Protein AF-A0A924JXI6-F1 (afdb_monomer)

Structure (mmCIF, N/CA/C/O backbone):
data_AF-A0A924JXI6-F1
#
_entry.id   AF-A0A924JXI6-F1
#
loop_
_atom_site.group_PDB
_atom_site.id
_atom_site.type_symbol
_atom_site.label_atom_id
_atom_site.label_alt_id
_atom_site.label_comp_id
_atom_site.label_asym_id
_atom_site.label_entity_id
_atom_site.label_seq_id
_atom_site.pdbx_PDB_ins_code
_atom_site.Cartn_x
_atom_site.Cartn_y
_atom_site.Cartn_z
_atom_site.occupancy
_atom_site.B_iso_or_equiv
_atom_site.auth_seq_id
_atom_site.auth_comp_id
_atom_site.auth_asym_id
_atom_site.auth_atom_id
_atom_site.pdbx_PDB_model_num
ATOM 1 N N . ALA A 1 1 ? 50.043 -4.249 -40.188 1.00 57.62 1 ALA A N 1
ATOM 2 C CA . ALA A 1 1 ? 50.983 -3.152 -39.878 1.00 57.62 1 ALA A CA 1
ATOM 3 C C . ALA A 1 1 ? 50.226 -1.890 -39.458 1.00 57.62 1 ALA A C 1
ATOM 5 O O . ALA A 1 1 ? 50.120 -1.679 -38.263 1.00 57.62 1 ALA A O 1
ATOM 6 N N . LYS A 1 2 ? 49.573 -1.144 -40.366 1.00 51.03 2 LYS A N 1
ATOM 7 C CA . LYS A 1 2 ? 48.875 0.120 -40.020 1.00 51.03 2 LYS A CA 1
ATOM 8 C C . LYS A 1 2 ? 47.757 0.019 -38.964 1.00 51.03 2 LYS A C 1
ATOM 10 O O . LYS A 1 2 ? 47.584 0.940 -38.184 1.00 51.03 2 LYS A O 1
ATOM 15 N N . ALA A 1 3 ? 47.018 -1.092 -38.906 1.00 50.09 3 ALA A N 1
ATOM 16 C CA . ALA A 1 3 ? 45.976 -1.287 -37.886 1.00 50.09 3 ALA A CA 1
ATOM 17 C C . ALA A 1 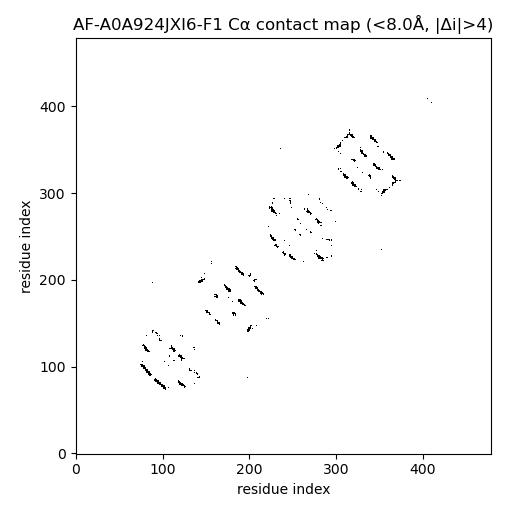3 ? 46.537 -1.596 -36.482 1.00 50.09 3 ALA A C 1
ATOM 19 O O . ALA A 1 3 ? 45.888 -1.296 -35.489 1.00 50.09 3 ALA A O 1
ATOM 20 N N . ALA A 1 4 ? 47.743 -2.169 -36.396 1.00 58.16 4 ALA A N 1
ATOM 21 C CA . ALA A 1 4 ? 48.407 -2.417 -35.115 1.00 58.16 4 ALA A CA 1
ATOM 22 C C . ALA A 1 4 ? 49.007 -1.117 -34.550 1.00 58.16 4 ALA A C 1
ATOM 24 O O . ALA A 1 4 ? 48.887 -0.842 -33.366 1.00 58.16 4 ALA A O 1
ATOM 25 N N . GLU A 1 5 ? 49.540 -0.267 -35.429 1.00 58.41 5 GLU A N 1
ATOM 26 C CA . GLU A 1 5 ? 50.093 1.046 -35.077 1.00 58.41 5 GLU A CA 1
ATOM 27 C C . GLU A 1 5 ? 49.025 2.010 -34.521 1.00 58.41 5 GLU A C 1
ATOM 29 O O . GLU A 1 5 ? 49.293 2.777 -33.600 1.00 58.41 5 GLU A O 1
ATOM 34 N N . ALA A 1 6 ? 47.783 1.920 -35.011 1.00 59.06 6 ALA A N 1
ATOM 35 C CA . ALA A 1 6 ? 46.661 2.695 -34.477 1.00 59.06 6 ALA A CA 1
ATOM 36 C C . ALA A 1 6 ? 46.212 2.231 -33.075 1.00 59.06 6 ALA A C 1
ATOM 38 O O . ALA A 1 6 ? 45.789 3.054 -32.264 1.00 59.06 6 ALA A O 1
ATOM 39 N N . ALA A 1 7 ? 46.322 0.934 -32.771 1.00 64.69 7 ALA A N 1
ATOM 40 C CA . ALA A 1 7 ? 45.953 0.388 -31.463 1.00 64.69 7 ALA A CA 1
ATOM 41 C C . ALA A 1 7 ? 46.975 0.755 -30.371 1.00 64.69 7 ALA A C 1
ATOM 43 O O . ALA A 1 7 ? 46.588 1.057 -29.241 1.00 64.69 7 ALA A O 1
ATOM 44 N N . ASP A 1 8 ? 48.264 0.795 -30.716 1.00 67.88 8 ASP A N 1
ATOM 45 C CA . ASP A 1 8 ? 49.318 1.200 -29.780 1.00 67.88 8 ASP A CA 1
ATOM 46 C C . ASP A 1 8 ? 49.272 2.709 -29.475 1.00 67.88 8 ASP A C 1
ATOM 48 O O . ASP A 1 8 ? 49.485 3.116 -28.332 1.00 67.88 8 ASP A O 1
ATOM 52 N N . ALA A 1 9 ? 48.896 3.542 -30.453 1.00 66.69 9 ALA A N 1
ATOM 53 C CA . ALA A 1 9 ? 48.687 4.976 -30.237 1.00 66.69 9 ALA A CA 1
ATOM 54 C C . ALA A 1 9 ? 47.492 5.274 -29.307 1.00 66.69 9 ALA A C 1
ATOM 56 O O . ALA A 1 9 ? 47.572 6.184 -28.482 1.00 66.69 9 ALA A O 1
ATOM 57 N N . ALA A 1 10 ? 46.411 4.489 -29.390 1.00 64.75 10 ALA A N 1
ATOM 58 C CA . ALA A 1 10 ? 45.246 4.639 -28.514 1.00 64.75 10 ALA A CA 1
ATOM 59 C C . ALA A 1 10 ? 45.570 4.286 -27.051 1.00 64.75 10 ALA A C 1
ATOM 61 O O . ALA A 1 10 ? 45.208 5.032 -26.142 1.00 64.75 10 ALA A O 1
ATOM 62 N N . LYS A 1 11 ? 46.338 3.211 -26.817 1.00 71.81 11 LYS A N 1
ATOM 63 C CA . LYS A 1 11 ? 46.797 2.841 -25.466 1.00 71.81 11 LYS A CA 1
ATOM 64 C C . LYS A 1 11 ? 47.734 3.874 -24.841 1.00 71.81 11 LYS A C 1
ATOM 66 O O . LYS A 1 11 ? 47.702 4.074 -23.630 1.00 71.81 11 LYS A O 1
ATOM 71 N N . ALA A 1 12 ? 48.566 4.532 -25.648 1.00 70.88 12 ALA A N 1
ATOM 72 C CA . ALA A 1 12 ? 49.454 5.584 -25.158 1.00 70.88 12 ALA A CA 1
ATOM 73 C C . ALA A 1 12 ? 48.686 6.847 -24.721 1.00 70.88 12 ALA A C 1
ATOM 75 O O . ALA A 1 12 ? 49.087 7.494 -23.755 1.00 70.88 12 ALA A O 1
ATOM 76 N N . ALA A 1 13 ? 47.578 7.177 -25.393 1.00 71.50 13 ALA A N 1
ATOM 77 C CA . ALA A 1 13 ? 46.716 8.295 -25.009 1.00 71.50 13 ALA A CA 1
ATOM 78 C C . ALA A 1 13 ? 45.973 8.021 -23.688 1.00 71.50 13 ALA A C 1
ATOM 80 O O . ALA A 1 13 ? 45.974 8.867 -22.798 1.00 71.50 13 ALA A O 1
ATOM 81 N N . GLU A 1 14 ? 45.440 6.809 -23.514 1.00 66.06 14 GLU A N 1
ATOM 82 C CA . GLU A 1 14 ? 44.728 6.404 -22.292 1.00 66.06 14 GLU A CA 1
ATOM 83 C C . GLU A 1 14 ? 45.644 6.412 -21.050 1.00 66.06 14 GLU A C 1
ATOM 85 O O . GLU A 1 14 ? 45.254 6.863 -19.972 1.00 66.06 14 GLU A O 1
ATOM 90 N N . ALA A 1 15 ? 46.909 6.008 -21.210 1.00 70.62 15 ALA A N 1
ATOM 91 C CA . ALA A 1 15 ? 47.902 6.074 -20.137 1.00 70.62 15 ALA A CA 1
ATOM 92 C C . ALA A 1 15 ? 48.281 7.518 -19.746 1.00 70.62 15 ALA A C 1
ATOM 94 O O . ALA A 1 15 ? 48.584 7.783 -18.581 1.00 70.62 15 ALA A O 1
ATOM 95 N N . ALA A 1 16 ? 48.257 8.459 -20.696 1.00 72.38 16 ALA A N 1
ATOM 96 C CA . ALA A 1 16 ? 48.570 9.864 -20.436 1.00 72.38 16 ALA A CA 1
ATOM 97 C C . ALA A 1 16 ? 47.448 10.582 -19.664 1.00 72.38 16 ALA A C 1
ATOM 99 O O . ALA A 1 16 ? 47.735 11.407 -18.792 1.00 72.38 16 ALA A O 1
ATOM 100 N N . ASP A 1 17 ? 46.186 10.241 -19.935 1.00 69.38 17 ASP A N 1
ATOM 101 C CA . ASP A 1 17 ? 45.039 10.806 -19.218 1.00 69.38 17 ASP A CA 1
ATOM 102 C C . ASP A 1 17 ? 44.930 10.257 -17.786 1.00 69.38 17 ASP A C 1
ATOM 104 O O . ASP A 1 17 ? 44.670 11.018 -16.850 1.00 69.38 17 ASP A O 1
ATOM 108 N N . ALA A 1 18 ? 45.249 8.974 -17.575 1.00 67.94 18 ALA A N 1
ATOM 109 C CA . ALA A 1 18 ? 45.319 8.383 -16.237 1.00 67.94 18 ALA A CA 1
ATOM 110 C C . ALA A 1 18 ? 46.405 9.035 -15.353 1.00 67.94 18 ALA A C 1
ATOM 112 O O . ALA A 1 18 ? 46.188 9.251 -14.159 1.00 67.94 18 ALA A O 1
ATOM 113 N N . ALA A 1 19 ? 47.554 9.403 -15.932 1.00 74.12 19 ALA A N 1
ATOM 114 C CA . ALA A 1 19 ? 48.629 10.078 -15.203 1.00 74.12 19 ALA A CA 1
ATOM 115 C C . ALA A 1 19 ? 48.239 11.502 -14.759 1.00 74.12 19 ALA A C 1
ATOM 117 O O . ALA A 1 19 ? 48.522 11.891 -13.626 1.00 74.12 19 ALA A O 1
ATOM 118 N N . LYS A 1 20 ? 47.527 12.259 -15.607 1.00 72.00 20 LYS A N 1
ATOM 119 C CA . LYS A 1 20 ? 47.022 13.598 -15.247 1.00 72.00 20 LYS A CA 1
ATOM 120 C C . LYS A 1 20 ? 45.953 13.559 -14.155 1.00 72.00 20 LYS A C 1
ATOM 122 O O . LYS A 1 20 ? 45.901 14.463 -13.324 1.00 72.00 20 LYS A O 1
ATOM 127 N N . ALA A 1 21 ? 45.114 12.523 -14.138 1.00 61.50 21 ALA A N 1
ATOM 128 C CA . ALA A 1 21 ? 44.105 12.347 -13.095 1.00 61.50 21 ALA A CA 1
ATOM 129 C C . ALA A 1 21 ? 44.736 12.066 -11.717 1.00 61.50 21 ALA A C 1
ATOM 131 O O . ALA A 1 21 ? 44.254 12.578 -10.707 1.00 61.50 21 ALA A O 1
ATOM 132 N N . ALA A 1 22 ? 45.841 11.312 -11.675 1.00 69.88 22 ALA A N 1
ATOM 133 C CA . ALA A 1 22 ? 46.578 11.055 -10.438 1.00 69.88 22 ALA A CA 1
ATOM 134 C C . ALA A 1 22 ? 47.237 12.330 -9.875 1.00 69.88 22 ALA A C 1
ATOM 136 O O . ALA A 1 22 ? 47.140 12.594 -8.679 1.00 69.88 22 ALA A O 1
ATOM 137 N N . GLU A 1 23 ? 47.826 13.168 -10.735 1.00 69.81 23 GLU A N 1
ATOM 138 C CA . GLU A 1 23 ? 48.472 14.423 -10.318 1.00 69.81 23 GLU A CA 1
ATOM 139 C C . GLU A 1 23 ? 47.463 15.448 -9.757 1.00 69.81 23 GLU A C 1
ATOM 141 O O . GLU A 1 23 ? 47.751 16.157 -8.791 1.00 69.81 23 GLU A O 1
ATOM 146 N N . ALA A 1 24 ? 46.237 15.479 -10.292 1.00 61.56 24 ALA A N 1
ATOM 147 C CA . ALA A 1 24 ? 45.160 16.323 -9.770 1.00 61.56 24 ALA A CA 1
ATOM 148 C C . ALA A 1 24 ? 44.648 15.866 -8.387 1.00 61.56 24 ALA A C 1
ATOM 150 O O . ALA A 1 24 ? 44.269 16.701 -7.564 1.00 61.56 24 ALA A O 1
ATOM 151 N N . ALA A 1 25 ? 44.660 14.558 -8.111 1.00 61.94 25 ALA A N 1
ATOM 152 C CA . ALA A 1 25 ? 44.225 14.004 -6.828 1.00 61.94 25 ALA A CA 1
ATOM 153 C C . ALA A 1 25 ? 45.211 14.319 -5.687 1.00 61.94 25 ALA A C 1
ATOM 155 O O . ALA A 1 25 ? 44.787 14.628 -4.570 1.00 61.94 25 ALA A O 1
ATOM 156 N N . ASP A 1 26 ? 46.515 14.307 -5.970 1.00 66.56 26 ASP A N 1
ATOM 157 C CA . ASP A 1 26 ? 47.541 14.661 -4.982 1.00 66.56 26 ASP A CA 1
ATOM 158 C C . ASP A 1 26 ? 47.543 16.169 -4.665 1.00 66.56 26 ASP A C 1
ATOM 160 O O . ASP A 1 26 ? 47.718 16.561 -3.508 1.00 66.56 26 ASP A O 1
ATOM 164 N N . ALA A 1 27 ? 47.248 17.024 -5.653 1.00 62.66 27 ALA A N 1
ATOM 165 C CA . ALA A 1 27 ? 47.092 18.465 -5.438 1.00 62.66 27 ALA A CA 1
ATOM 166 C C . ALA A 1 27 ? 45.875 18.812 -4.552 1.00 62.66 27 ALA A C 1
ATOM 168 O O . ALA A 1 27 ? 45.953 19.732 -3.735 1.00 62.66 27 ALA A O 1
ATOM 169 N N . ALA A 1 28 ? 44.773 18.059 -4.660 1.00 60.97 28 ALA A N 1
ATOM 170 C CA . ALA A 1 28 ? 43.578 18.261 -3.836 1.00 60.97 28 ALA A CA 1
ATOM 171 C C . ALA A 1 28 ? 43.818 17.904 -2.356 1.00 60.97 28 ALA A C 1
ATOM 173 O O . ALA A 1 28 ? 43.441 18.669 -1.469 1.00 60.97 28 ALA A O 1
ATOM 174 N N . LYS A 1 29 ? 44.536 16.804 -2.078 1.00 62.66 29 LYS A N 1
ATOM 175 C CA . LYS A 1 29 ? 44.905 16.415 -0.703 1.00 62.66 29 LYS A CA 1
ATOM 176 C C . LYS A 1 29 ? 45.832 17.422 -0.019 1.00 62.66 29 LYS A C 1
ATOM 178 O O . LYS A 1 29 ? 45.753 17.607 1.193 1.00 62.66 29 LYS A O 1
ATOM 183 N N . ALA A 1 30 ? 46.706 18.082 -0.779 1.00 58.94 30 ALA A N 1
ATOM 184 C CA . ALA A 1 30 ? 47.596 19.108 -0.238 1.00 58.94 30 ALA A CA 1
ATOM 185 C C . ALA A 1 30 ? 46.849 20.396 0.161 1.00 58.94 30 ALA A C 1
ATOM 187 O O . ALA A 1 30 ? 47.250 21.056 1.120 1.00 58.94 30 ALA A O 1
ATOM 188 N N . ALA A 1 31 ? 45.758 20.740 -0.533 1.00 55.78 31 ALA A N 1
ATOM 189 C CA . ALA A 1 31 ? 44.925 21.895 -0.196 1.00 55.78 31 ALA A CA 1
ATOM 190 C C . ALA A 1 31 ? 44.109 21.665 1.091 1.00 55.78 31 ALA A C 1
ATOM 192 O O . ALA A 1 31 ? 44.037 22.549 1.941 1.00 55.78 31 ALA A O 1
ATOM 193 N N . GLU A 1 32 ? 43.582 20.454 1.286 1.00 51.91 32 GLU A N 1
ATOM 194 C CA . GLU A 1 32 ? 42.771 20.094 2.458 1.00 51.91 32 GLU A CA 1
ATOM 195 C C . GLU A 1 32 ? 43.588 20.089 3.768 1.00 51.91 32 GLU A C 1
ATOM 197 O O . GLU A 1 32 ? 43.114 20.516 4.822 1.00 51.91 32 GLU A O 1
ATOM 202 N N . ALA A 1 33 ? 44.870 19.710 3.700 1.00 51.75 33 ALA A N 1
ATOM 203 C CA . ALA A 1 33 ? 45.780 19.766 4.846 1.00 51.75 33 ALA A CA 1
ATOM 204 C C . ALA A 1 33 ? 46.137 21.205 5.281 1.00 51.75 33 ALA A C 1
ATOM 206 O O . ALA A 1 33 ? 46.478 21.431 6.444 1.00 51.75 33 ALA A O 1
ATOM 207 N N . ALA A 1 34 ? 46.059 22.182 4.371 1.00 49.56 34 ALA A N 1
ATOM 208 C CA . ALA A 1 34 ? 46.385 23.577 4.662 1.00 49.56 34 ALA A CA 1
ATOM 209 C C . ALA A 1 34 ? 45.245 24.315 5.391 1.00 49.56 34 ALA A C 1
ATOM 211 O O . ALA A 1 34 ? 45.519 25.158 6.249 1.00 49.56 34 ALA A O 1
ATOM 212 N N . ASP A 1 35 ? 43.984 23.970 5.113 1.00 51.12 35 ASP A N 1
ATOM 213 C CA . ASP A 1 35 ? 42.824 24.578 5.780 1.00 51.12 35 ASP A CA 1
ATOM 214 C C . ASP A 1 35 ? 42.616 24.039 7.205 1.00 51.12 35 ASP A C 1
ATOM 216 O O . ASP A 1 35 ? 42.274 24.801 8.115 1.00 51.12 35 ASP A O 1
ATOM 220 N N . ALA A 1 36 ? 42.945 22.766 7.456 1.00 46.47 36 ALA A N 1
ATOM 221 C CA . ALA A 1 36 ? 42.888 22.173 8.795 1.00 46.47 36 ALA A CA 1
ATOM 222 C C . ALA A 1 36 ? 43.870 22.827 9.792 1.00 46.47 36 ALA A C 1
ATOM 224 O O . ALA A 1 36 ? 43.571 22.941 10.982 1.00 46.47 36 ALA A O 1
ATOM 225 N N . ALA A 1 37 ? 45.022 23.317 9.319 1.00 48.03 37 ALA A N 1
ATOM 226 C CA . ALA A 1 37 ? 46.007 23.994 10.165 1.00 48.03 37 ALA A CA 1
ATOM 227 C C . ALA A 1 37 ? 45.561 25.403 10.603 1.00 48.03 37 ALA A C 1
ATOM 229 O O . ALA A 1 37 ? 45.968 25.877 11.661 1.00 48.03 37 ALA A O 1
ATOM 230 N N . LYS A 1 38 ? 44.695 26.065 9.824 1.00 47.47 38 LYS A N 1
ATOM 231 C CA . LYS A 1 38 ? 44.231 27.436 10.094 1.00 47.47 38 LYS A CA 1
ATOM 232 C C . LYS A 1 38 ? 43.075 27.501 11.096 1.00 47.47 38 LYS A C 1
ATOM 234 O O . LYS A 1 38 ? 42.905 28.516 11.766 1.00 47.47 38 LYS A O 1
ATOM 239 N N . ALA A 1 39 ? 42.304 26.422 11.228 1.00 45.09 39 ALA A N 1
ATOM 240 C CA . ALA A 1 39 ? 41.194 26.330 12.178 1.00 45.09 39 ALA A CA 1
ATOM 241 C C . ALA A 1 39 ? 41.654 26.095 13.632 1.00 45.09 39 ALA A C 1
ATOM 243 O O . ALA A 1 39 ? 40.943 26.459 14.568 1.00 45.09 39 ALA A O 1
ATOM 244 N N . ALA A 1 40 ? 42.854 25.541 13.839 1.00 44.28 40 ALA A N 1
ATOM 245 C CA . ALA A 1 40 ? 43.385 25.252 15.172 1.00 44.28 40 ALA A CA 1
ATOM 246 C C . ALA A 1 40 ? 43.878 26.501 15.935 1.00 44.28 40 ALA A C 1
ATOM 248 O O . ALA A 1 40 ? 43.987 26.464 17.157 1.00 44.28 40 ALA A O 1
ATOM 249 N N . GLU A 1 41 ? 44.142 27.618 15.248 1.00 42.94 41 GLU A N 1
ATOM 250 C CA . GLU A 1 41 ? 44.736 28.821 15.857 1.00 42.94 41 GLU A CA 1
ATOM 251 C C . GLU A 1 41 ? 43.693 29.851 16.352 1.00 42.94 41 GLU A C 1
ATOM 253 O O . GLU A 1 41 ? 44.045 30.821 17.018 1.00 42.94 41 GLU A O 1
ATOM 258 N N . ALA A 1 42 ? 42.397 29.644 16.081 1.00 44.06 42 ALA A N 1
ATOM 259 C CA . ALA A 1 42 ? 41.330 30.600 16.417 1.00 44.06 42 ALA A CA 1
ATOM 260 C C . ALA A 1 42 ? 40.550 30.283 17.714 1.00 44.06 42 ALA A C 1
ATOM 262 O O . ALA A 1 42 ? 39.678 31.058 18.104 1.00 44.06 42 ALA A O 1
ATOM 263 N N . ALA A 1 43 ? 40.839 29.168 18.395 1.00 41.69 43 ALA A N 1
ATOM 264 C CA . ALA A 1 43 ? 40.019 28.678 19.511 1.00 41.69 43 ALA A CA 1
ATOM 265 C C . ALA A 1 43 ? 40.469 29.126 20.920 1.00 41.69 43 ALA A C 1
ATOM 267 O O . ALA A 1 43 ? 39.782 28.809 21.889 1.00 41.69 43 ALA A O 1
ATOM 268 N N . ASP A 1 44 ? 41.567 29.878 21.069 1.00 40.41 44 ASP A N 1
ATOM 269 C CA . ASP A 1 44 ? 42.155 30.179 22.393 1.00 40.41 44 ASP A CA 1
ATOM 270 C C . ASP A 1 44 ? 41.983 31.636 22.868 1.00 40.41 44 ASP A C 1
ATOM 272 O O . ASP A 1 44 ? 42.780 32.170 23.638 1.00 40.41 44 ASP A O 1
ATOM 276 N N . ALA A 1 45 ? 40.938 32.330 22.408 1.00 43.22 45 ALA A N 1
ATOM 277 C CA . ALA A 1 45 ? 40.708 33.713 22.824 1.00 43.22 45 ALA A CA 1
ATOM 278 C C . ALA A 1 45 ? 39.227 34.097 22.882 1.00 43.22 45 ALA A C 1
ATOM 280 O O . ALA A 1 45 ? 38.780 34.908 22.079 1.00 43.22 45 ALA A O 1
ATOM 281 N N . THR A 1 46 ? 38.463 33.569 23.849 1.00 36.47 46 THR A N 1
ATOM 282 C CA . THR A 1 46 ? 37.452 34.351 24.605 1.00 36.47 46 THR A CA 1
ATOM 283 C C . THR A 1 46 ? 36.751 33.517 25.685 1.00 36.47 46 THR A C 1
ATOM 285 O O . THR A 1 46 ? 35.883 32.696 25.409 1.00 36.47 46 THR A O 1
ATOM 288 N N . LYS A 1 47 ? 37.062 33.789 26.959 1.00 35.75 47 LYS A N 1
ATOM 289 C CA . LYS A 1 47 ? 36.209 33.431 28.104 1.00 35.75 47 LYS A CA 1
ATOM 290 C C . LYS A 1 47 ? 36.337 34.491 29.198 1.00 35.75 47 LYS A C 1
ATOM 292 O O . LYS A 1 47 ? 37.314 34.467 29.937 1.00 35.75 47 LYS A O 1
ATOM 297 N N . ALA A 1 48 ? 35.352 35.388 29.321 1.00 35.41 48 ALA A N 1
ATOM 298 C CA . ALA A 1 48 ? 35.027 36.087 30.573 1.00 35.41 48 ALA A CA 1
ATOM 299 C C . ALA A 1 48 ? 33.704 36.885 30.492 1.00 35.41 48 ALA A C 1
ATOM 301 O O . ALA A 1 48 ? 33.509 37.644 29.549 1.00 35.41 48 ALA A O 1
ATOM 302 N N . ALA A 1 49 ? 32.915 36.774 31.576 1.00 33.25 49 ALA A N 1
ATOM 303 C CA . ALA A 1 49 ? 31.730 37.551 31.998 1.00 33.25 49 ALA A CA 1
ATOM 304 C C . ALA A 1 49 ? 30.396 37.272 31.260 1.00 33.25 49 ALA A C 1
ATOM 306 O O . ALA A 1 49 ? 30.367 37.213 30.044 1.00 33.25 49 ALA A O 1
ATOM 307 N N . GLY A 1 50 ? 29.228 37.105 31.895 1.00 31.03 50 GLY A N 1
ATOM 308 C CA . GLY A 1 50 ? 28.836 37.155 33.308 1.00 31.03 50 GLY A CA 1
ATOM 309 C C . GLY A 1 50 ? 27.470 37.851 33.499 1.00 31.03 50 GLY A C 1
ATOM 310 O O . GLY A 1 50 ? 27.375 39.037 33.213 1.00 31.03 50 GLY A O 1
ATOM 311 N N . ALA A 1 51 ? 26.504 37.129 34.096 1.00 35.19 51 ALA A N 1
ATOM 312 C CA . ALA A 1 51 ? 25.314 37.585 34.859 1.00 35.19 51 ALA A CA 1
ATOM 313 C 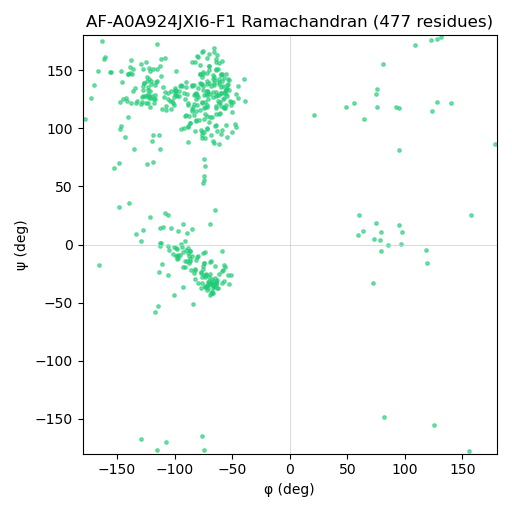C . ALA A 1 51 ? 24.000 38.052 34.144 1.00 35.19 51 ALA A C 1
ATOM 315 O O . ALA A 1 51 ? 24.035 38.417 32.974 1.00 35.19 51 ALA A O 1
ATOM 316 N N . PRO A 1 52 ? 22.831 37.964 34.846 1.00 46.53 52 PRO A N 1
ATOM 317 C CA . PRO A 1 52 ? 21.535 37.524 34.292 1.00 46.53 52 PRO A CA 1
ATOM 318 C C . PRO A 1 52 ? 20.426 38.603 34.265 1.00 46.53 52 PRO A C 1
ATOM 320 O O . PRO A 1 52 ? 20.570 39.656 34.885 1.00 46.53 52 PRO A O 1
ATOM 323 N N . ALA A 1 53 ? 19.283 38.307 33.627 1.00 31.78 53 ALA A N 1
ATOM 324 C CA . ALA A 1 53 ? 18.047 39.089 33.767 1.00 31.78 53 ALA A CA 1
ATOM 325 C C . ALA A 1 53 ? 16.767 38.227 33.695 1.00 31.78 53 ALA A C 1
ATOM 327 O O . ALA A 1 53 ? 16.671 37.293 32.901 1.00 31.78 53 ALA A O 1
ATOM 328 N N . GLU A 1 54 ? 15.818 38.589 34.562 1.00 31.81 54 GLU A N 1
ATOM 329 C CA . GLU A 1 54 ? 14.439 38.111 34.736 1.00 31.81 54 GLU A CA 1
ATOM 330 C C . GLU A 1 54 ? 13.517 38.315 33.517 1.00 31.81 54 GLU A C 1
ATOM 332 O O . GLU A 1 54 ? 13.648 39.303 32.798 1.00 31.81 54 GLU A O 1
ATOM 337 N N . GLY A 1 55 ? 12.457 37.493 33.439 1.00 31.67 55 GLY A N 1
ATOM 338 C CA . GLY A 1 55 ? 11.095 38.021 33.264 1.00 31.67 55 GLY A CA 1
ATOM 339 C C . GLY A 1 55 ? 10.255 37.538 32.070 1.00 31.67 55 GLY A C 1
ATOM 340 O O . GLY A 1 55 ? 10.497 37.945 30.941 1.00 31.67 55 GLY A O 1
ATOM 341 N N . ALA A 1 56 ? 9.161 36.844 32.419 1.00 32.56 56 ALA A N 1
ATOM 342 C CA . ALA A 1 56 ? 7.800 36.937 31.859 1.00 32.56 56 ALA A CA 1
ATOM 343 C C . ALA A 1 56 ? 7.326 36.034 30.686 1.00 32.56 56 ALA A C 1
ATOM 345 O O . ALA A 1 56 ? 7.758 36.147 29.545 1.00 32.56 56 ALA A O 1
ATOM 346 N N . ASP A 1 57 ? 6.301 35.251 31.057 1.00 32.84 57 ASP A N 1
ATOM 347 C CA . ASP A 1 57 ? 5.022 34.934 30.400 1.00 32.84 57 ASP A CA 1
ATOM 348 C C . ASP A 1 57 ? 4.909 33.968 29.198 1.00 32.84 57 ASP A C 1
ATOM 350 O O . ASP A 1 57 ? 5.372 34.191 28.083 1.00 32.84 57 ASP A O 1
ATOM 354 N N . ASP A 1 58 ? 4.151 32.905 29.487 1.00 37.06 58 ASP A N 1
ATOM 355 C CA . ASP A 1 58 ? 3.653 31.805 28.654 1.00 37.06 58 ASP A CA 1
ATOM 356 C C . ASP A 1 58 ? 2.371 32.226 27.889 1.00 37.06 58 ASP A C 1
ATOM 358 O O . ASP A 1 58 ? 1.613 33.077 28.373 1.00 37.06 58 ASP A O 1
ATOM 362 N N . PRO A 1 59 ? 2.032 31.578 26.755 1.00 48.94 59 PRO A N 1
ATOM 363 C CA . PRO A 1 59 ? 0.821 30.760 26.822 1.00 48.94 59 PRO A CA 1
ATOM 364 C C . PRO A 1 59 ? 0.887 29.424 26.054 1.00 48.94 59 PRO A C 1
ATOM 366 O O . PRO A 1 59 ? 1.003 29.374 24.833 1.00 48.94 59 PRO A O 1
ATOM 369 N N . ALA A 1 60 ? 0.637 28.359 26.819 1.00 36.09 60 ALA A N 1
ATOM 370 C CA . ALA A 1 60 ? -0.310 27.259 26.602 1.00 36.09 60 ALA A CA 1
ATOM 371 C C . ALA A 1 60 ? -0.349 26.525 25.244 1.00 36.09 60 ALA A C 1
ATOM 373 O O . ALA A 1 60 ? -0.860 27.036 24.248 1.00 36.09 60 ALA A O 1
ATOM 374 N N . GLY A 1 61 ? -0.054 25.214 25.292 1.00 36.19 61 GLY A N 1
ATOM 375 C CA . GLY A 1 61 ? -0.681 24.270 24.360 1.00 36.19 61 GLY A CA 1
ATOM 376 C C . GLY A 1 61 ? -0.008 22.931 24.050 1.00 36.19 61 GLY A C 1
ATOM 377 O O . GLY A 1 61 ? -0.286 22.404 22.981 1.00 36.19 61 GLY A O 1
ATOM 378 N N . ALA A 1 62 ? 0.830 22.342 24.913 1.00 33.41 62 ALA A N 1
ATOM 379 C CA . ALA A 1 62 ? 1.294 20.958 24.728 1.00 33.41 62 ALA A CA 1
ATOM 380 C C . ALA A 1 62 ? 1.245 20.180 26.051 1.00 33.41 62 ALA A C 1
ATOM 382 O O . ALA A 1 62 ? 1.690 20.677 27.086 1.00 33.41 62 ALA A O 1
ATOM 383 N N . GLN A 1 63 ? 0.678 18.967 26.030 1.00 35.62 63 GLN A N 1
ATOM 384 C CA . GLN A 1 63 ? 0.651 18.062 27.183 1.00 35.62 63 GLN A CA 1
ATOM 385 C C . GLN A 1 63 ? 2.082 17.662 27.555 1.00 35.62 63 GLN A C 1
ATOM 387 O O . GLN A 1 63 ? 2.669 16.758 26.967 1.00 35.62 63 GLN A O 1
ATOM 392 N N . LYS A 1 64 ? 2.638 18.358 28.546 1.00 32.22 64 LYS A N 1
ATOM 393 C CA . LYS A 1 64 ? 3.871 17.983 29.231 1.00 32.22 64 LYS A CA 1
ATOM 394 C C . LYS A 1 64 ? 3.522 16.841 30.186 1.00 32.22 64 LYS A C 1
ATOM 396 O O . LYS A 1 64 ? 2.647 16.995 31.038 1.00 32.22 64 LYS A O 1
ATOM 401 N N . VAL A 1 65 ? 4.170 15.688 30.037 1.00 33.06 65 VAL A N 1
ATOM 402 C CA . VAL A 1 65 ? 4.167 14.652 31.077 1.00 33.06 65 VAL A CA 1
ATOM 403 C C . VAL A 1 65 ? 4.967 15.222 32.244 1.00 33.06 65 VAL A C 1
ATOM 405 O O . VAL A 1 65 ? 6.194 15.207 32.241 1.00 33.06 65 VAL A O 1
ATOM 408 N N . THR A 1 66 ? 4.272 15.829 33.201 1.00 33.72 66 THR A N 1
ATOM 409 C CA . THR A 1 66 ? 4.889 16.372 34.408 1.00 33.72 66 THR A CA 1
ATOM 410 C C . THR A 1 66 ? 5.190 15.208 35.345 1.00 33.72 66 THR A C 1
ATOM 412 O O . THR A 1 66 ? 4.305 14.714 36.042 1.00 33.72 66 THR A O 1
ATOM 415 N N . ILE A 1 67 ? 6.437 14.740 35.342 1.00 45.22 67 ILE A N 1
ATOM 416 C CA . ILE A 1 67 ? 6.968 13.918 36.432 1.00 45.22 67 ILE A CA 1
ATOM 417 C C . ILE A 1 67 ? 6.916 14.804 37.682 1.00 45.22 67 ILE A C 1
ATOM 419 O O . ILE A 1 67 ? 7.420 15.926 37.660 1.00 45.22 67 ILE A O 1
ATOM 423 N N . ALA A 1 68 ? 6.234 14.355 38.736 1.00 38.19 68 ALA A N 1
ATOM 424 C CA . ALA A 1 68 ? 6.132 15.101 39.986 1.00 38.19 68 ALA A CA 1
ATOM 425 C C . ALA A 1 68 ? 7.530 15.223 40.614 1.00 38.19 68 ALA A C 1
ATOM 427 O O . ALA A 1 68 ? 8.052 14.255 41.164 1.00 38.19 68 ALA A O 1
ATOM 428 N N . VAL A 1 69 ? 8.139 16.402 40.485 1.00 41.78 69 VAL A N 1
ATOM 429 C CA . VAL A 1 69 ? 9.417 16.738 41.115 1.00 41.78 69 VAL A CA 1
ATOM 430 C C . VAL A 1 69 ? 9.151 17.006 42.595 1.00 41.78 69 VAL A C 1
ATOM 432 O O . VAL A 1 69 ? 8.303 17.825 42.946 1.00 41.78 69 VAL A O 1
ATOM 435 N N . VAL A 1 70 ? 9.838 16.260 43.454 1.00 40.97 70 VAL A N 1
ATOM 436 C CA . VAL A 1 70 ? 9.922 16.510 44.894 1.00 40.97 70 VAL A CA 1
ATOM 437 C C . VAL A 1 70 ? 10.996 17.586 45.082 1.00 40.97 70 VAL A C 1
ATOM 439 O O . VAL A 1 70 ? 12.077 17.465 44.525 1.00 40.97 70 VAL A O 1
ATOM 442 N N . ASP A 1 71 ? 10.706 18.657 45.820 1.00 44.84 71 ASP A N 1
ATOM 443 C CA . ASP A 1 71 ? 11.636 19.776 46.033 1.00 44.84 71 ASP A CA 1
ATOM 444 C C . ASP A 1 71 ? 12.768 19.408 47.019 1.00 44.84 71 ASP A C 1
ATOM 446 O O . ASP A 1 71 ? 12.776 19.868 48.163 1.00 44.84 71 ASP A O 1
ATOM 450 N N . ASN A 1 72 ? 13.741 18.588 46.604 1.00 54.38 72 ASN A N 1
ATOM 451 C CA . ASN A 1 72 ? 15.016 18.444 47.311 1.00 54.38 72 ASN A CA 1
ATOM 452 C C . ASN A 1 72 ? 16.187 18.889 46.424 1.00 54.38 72 ASN A C 1
ATOM 454 O O . ASN A 1 72 ? 16.406 18.401 45.320 1.00 54.38 72 ASN A O 1
ATOM 458 N N . ALA A 1 73 ? 16.988 19.820 46.944 1.00 54.25 73 ALA A N 1
ATOM 459 C CA . ALA A 1 73 ? 18.099 20.481 46.251 1.00 54.25 73 ALA A CA 1
ATOM 460 C C . ALA A 1 73 ? 19.322 19.577 45.947 1.00 54.25 73 ALA A C 1
ATOM 462 O O . ALA A 1 73 ? 20.403 20.086 45.656 1.00 54.25 73 ALA A O 1
ATOM 463 N N . GLU A 1 74 ? 19.165 18.252 45.990 1.00 66.19 74 GLU A N 1
ATOM 464 C CA . GLU A 1 74 ? 20.194 17.268 45.623 1.00 66.19 74 GLU A CA 1
ATOM 465 C C . GLU A 1 74 ? 19.707 16.234 44.592 1.00 66.19 74 GLU A C 1
ATOM 467 O O . GLU A 1 74 ? 20.398 15.244 44.335 1.00 66.19 74 GLU A O 1
ATOM 472 N N . ASP A 1 75 ? 18.552 16.456 43.960 1.00 79.62 75 ASP A N 1
ATOM 473 C CA . ASP A 1 75 ? 17.970 15.479 43.043 1.00 79.62 75 ASP A CA 1
ATOM 474 C C . ASP A 1 75 ? 18.708 15.486 41.694 1.00 79.62 75 ASP A C 1
ATOM 476 O O . ASP A 1 75 ? 18.425 16.247 40.762 1.00 79.62 75 ASP A O 1
ATOM 480 N N . LYS A 1 76 ? 19.725 14.624 41.604 1.00 92.19 76 LYS A N 1
ATOM 481 C CA . LYS A 1 76 ? 20.384 14.268 40.347 1.00 92.19 76 LYS A CA 1
ATOM 482 C C . LYS A 1 76 ? 19.571 13.196 39.636 1.00 92.19 76 LYS A C 1
ATOM 484 O O . LYS A 1 76 ? 19.287 12.150 40.215 1.00 92.19 76 LYS A O 1
ATOM 489 N N . VAL A 1 77 ? 19.275 13.419 38.361 1.00 95.56 77 VAL A N 1
ATOM 490 C CA . VAL A 1 77 ? 18.680 12.408 37.480 1.00 95.56 77 VAL A CA 1
ATOM 491 C C . VAL A 1 77 ? 19.797 11.789 36.655 1.00 95.56 77 VAL A C 1
ATOM 493 O O . VAL A 1 77 ? 20.627 12.503 36.090 1.00 95.56 77 VAL A O 1
ATOM 496 N N . LYS A 1 78 ? 19.841 10.460 36.588 1.00 96.88 78 LYS A N 1
ATOM 497 C CA . LYS A 1 78 ? 20.734 9.758 35.669 1.00 96.88 78 LYS A CA 1
ATOM 498 C C . LYS A 1 78 ? 19.997 9.458 34.373 1.00 96.88 78 LYS A C 1
ATOM 500 O O . LYS A 1 78 ? 18.840 9.051 34.394 1.00 96.88 78 LYS A O 1
ATOM 505 N N . LEU A 1 79 ? 20.668 9.675 33.251 1.00 97.12 79 LEU A N 1
ATOM 506 C CA . LEU A 1 79 ? 20.158 9.384 31.917 1.00 97.12 79 LEU A CA 1
ATOM 507 C C . LEU A 1 79 ? 21.171 8.512 31.181 1.00 97.12 79 LEU A C 1
ATOM 509 O O . LEU A 1 79 ? 22.372 8.789 31.229 1.00 97.12 79 LEU A O 1
ATOM 513 N N . PHE A 1 80 ? 20.683 7.513 30.452 1.00 97.94 80 PHE A N 1
ATOM 514 C CA . PHE A 1 80 ? 21.454 6.877 29.393 1.00 97.94 80 PHE A CA 1
ATOM 515 C C . PHE A 1 80 ? 21.528 7.825 28.201 1.00 97.94 80 PHE A C 1
ATOM 517 O O . PHE A 1 80 ? 20.506 8.272 27.677 1.00 97.94 80 PHE A O 1
ATOM 524 N N . VAL A 1 81 ? 22.749 8.151 27.793 1.00 97.19 81 VAL A N 1
ATOM 525 C CA . VAL A 1 81 ? 23.047 9.112 26.738 1.00 97.19 81 VAL A CA 1
ATOM 526 C C . VAL A 1 81 ? 23.835 8.422 25.634 1.00 97.19 81 VAL A C 1
ATOM 528 O O . VAL A 1 81 ? 24.896 7.859 25.892 1.00 97.19 81 VAL A O 1
ATOM 531 N N . CYS A 1 82 ? 23.353 8.520 24.399 1.00 96.81 82 CYS A N 1
ATOM 532 C CA . CYS A 1 82 ? 24.115 8.134 23.219 1.00 96.81 82 CYS A CA 1
ATOM 533 C C . CYS A 1 82 ? 25.075 9.260 22.842 1.00 96.81 82 CYS A C 1
ATOM 535 O O . CYS A 1 82 ? 24.639 10.376 22.547 1.00 96.81 82 CYS A O 1
ATOM 537 N N . LYS A 1 83 ? 26.373 8.964 22.838 1.00 94.94 83 LYS A N 1
ATOM 538 C CA . LYS A 1 83 ? 27.429 9.871 22.385 1.00 94.94 83 LYS A CA 1
ATOM 539 C C . LYS A 1 83 ? 27.713 9.636 20.915 1.00 94.94 83 LYS A C 1
ATOM 541 O O . LYS A 1 83 ? 27.965 8.497 20.518 1.00 94.94 83 LYS A O 1
ATOM 546 N N . TYR A 1 84 ? 27.730 10.709 20.139 1.00 91.31 84 TYR A N 1
ATOM 547 C CA . TYR A 1 84 ? 28.083 10.650 18.730 1.00 91.31 84 TYR A CA 1
ATOM 548 C C . TYR A 1 84 ? 29.538 11.068 18.527 1.00 91.31 84 TYR A C 1
ATOM 550 O O . TYR A 1 84 ? 30.099 11.857 19.285 1.00 91.31 84 TYR A O 1
ATOM 558 N N . VAL A 1 85 ? 30.174 10.494 17.510 1.00 88.38 85 VAL A N 1
ATOM 559 C CA . VAL A 1 85 ? 31.486 10.928 17.018 1.00 88.38 85 VAL A CA 1
ATOM 560 C C . VAL A 1 85 ? 31.367 11.249 15.538 1.00 88.38 85 VAL A C 1
ATOM 562 O O . VAL A 1 85 ? 30.682 10.533 14.813 1.00 88.38 85 VAL A O 1
ATOM 565 N N . GLY A 1 86 ? 32.036 12.313 15.099 1.00 83.50 86 GLY A N 1
ATOM 566 C CA . GLY A 1 86 ? 31.959 12.827 13.730 1.00 83.50 86 GLY A CA 1
ATOM 567 C C . GLY A 1 86 ? 31.630 14.318 13.702 1.00 83.50 86 GLY A C 1
ATOM 568 O O . GLY A 1 86 ? 31.421 14.940 14.744 1.00 83.50 86 GLY A O 1
ATOM 569 N N . THR A 1 87 ? 31.609 14.897 12.505 1.00 77.25 87 THR A N 1
ATOM 570 C CA . THR A 1 87 ? 31.103 16.251 12.290 1.00 77.25 87 THR A CA 1
ATOM 571 C C . THR A 1 87 ? 29.579 16.203 12.432 1.00 77.25 87 THR A C 1
ATOM 573 O O . THR A 1 87 ? 28.937 15.464 11.676 1.00 77.25 87 THR A O 1
ATOM 576 N N . PRO A 1 88 ? 28.991 16.959 13.379 1.00 68.69 88 PRO A N 1
ATOM 577 C CA . PRO A 1 88 ? 27.551 16.945 13.612 1.00 68.69 88 PRO A CA 1
ATOM 578 C C . PRO A 1 88 ? 26.762 17.184 12.313 1.00 68.69 88 PRO A C 1
ATOM 580 O O . PRO A 1 88 ? 26.980 18.192 11.643 1.00 68.69 88 PRO A O 1
ATOM 583 N N . GLY A 1 89 ? 25.860 16.262 11.955 1.00 65.00 89 GLY A N 1
ATOM 584 C CA . GLY A 1 89 ? 25.023 16.351 10.748 1.00 65.00 89 GLY A CA 1
ATOM 585 C C . GLY A 1 89 ? 25.693 15.974 9.418 1.00 65.00 89 GLY A C 1
ATOM 586 O O . GLY A 1 89 ? 25.064 16.104 8.371 1.00 65.00 89 GLY A O 1
ATOM 587 N N . VAL A 1 90 ? 26.948 15.514 9.427 1.00 67.56 90 VAL A N 1
ATOM 588 C CA . VAL A 1 90 ? 27.646 15.062 8.208 1.00 67.56 90 VAL A CA 1
ATOM 589 C C . VAL A 1 90 ? 27.945 13.569 8.270 1.00 67.56 90 VAL A C 1
ATOM 591 O O . VAL A 1 90 ? 27.606 12.830 7.352 1.00 67.56 90 VAL A O 1
ATOM 594 N N . ASN A 1 91 ? 28.592 13.115 9.342 1.00 68.75 91 ASN A N 1
ATOM 595 C CA . ASN A 1 91 ? 29.048 11.731 9.491 1.00 68.75 91 ASN A CA 1
ATOM 596 C C . ASN A 1 91 ? 29.036 11.269 10.954 1.00 68.75 91 ASN A C 1
ATOM 598 O O . ASN A 1 91 ? 29.878 10.473 11.373 1.00 68.75 91 ASN A O 1
ATOM 602 N N . ASP A 1 92 ? 28.099 11.786 11.743 1.00 79.38 92 ASP A N 1
ATOM 603 C CA . ASP A 1 92 ? 27.943 11.421 13.138 1.00 79.38 92 ASP A CA 1
ATOM 604 C C . ASP A 1 92 ? 27.380 10.006 13.298 1.00 79.38 92 ASP A C 1
ATOM 606 O O . ASP A 1 92 ? 26.273 9.676 12.880 1.00 79.38 92 ASP A O 1
ATOM 610 N N . SER A 1 93 ? 28.168 9.147 13.939 1.00 84.44 93 SER A N 1
ATOM 611 C CA . SER A 1 93 ? 27.777 7.779 14.282 1.00 84.44 93 SER A CA 1
ATOM 612 C C . SER A 1 93 ? 27.727 7.617 15.794 1.00 84.44 93 SER A C 1
ATOM 614 O O . SER A 1 93 ? 28.588 8.143 16.506 1.00 84.44 93 SER A O 1
ATOM 616 N N . ALA A 1 94 ? 26.729 6.882 16.291 1.00 87.81 94 ALA A N 1
ATOM 617 C CA . ALA A 1 94 ? 26.655 6.533 17.703 1.00 87.81 94 ALA A CA 1
ATOM 618 C C . ALA A 1 94 ? 27.898 5.711 18.075 1.00 87.81 94 ALA A C 1
ATOM 620 O O . ALA A 1 94 ? 28.185 4.684 17.462 1.00 87.81 94 ALA A O 1
ATOM 621 N N . HIS A 1 95 ? 28.660 6.192 19.052 1.00 92.12 95 HIS A N 1
ATOM 622 C CA . HIS A 1 95 ? 29.921 5.584 19.465 1.00 92.12 95 HIS A CA 1
ATOM 623 C C . HIS A 1 95 ? 29.766 4.743 20.727 1.00 92.12 95 HIS A C 1
ATOM 625 O O . HIS A 1 95 ? 30.317 3.650 20.820 1.00 92.12 95 HIS A O 1
ATOM 631 N N . GLN A 1 96 ? 29.028 5.270 21.702 1.00 95.00 96 GLN A N 1
ATOM 632 C CA . GLN A 1 96 ? 28.844 4.649 23.008 1.00 95.00 96 GLN A CA 1
ATOM 633 C C . GLN A 1 96 ? 27.547 5.135 23.656 1.00 95.00 96 GLN A C 1
ATOM 635 O O . GLN A 1 96 ? 27.146 6.288 23.464 1.00 95.00 96 GLN A O 1
ATOM 640 N N . VAL A 1 97 ? 26.929 4.267 24.452 1.00 96.56 97 VAL A N 1
ATOM 641 C CA . VAL A 1 97 ? 25.905 4.638 25.431 1.00 96.56 97 VAL A CA 1
ATOM 642 C C . VAL A 1 97 ? 26.626 4.833 26.764 1.00 96.56 97 VAL A C 1
ATOM 644 O O . VAL A 1 97 ? 27.559 4.106 27.071 1.00 96.56 97 VAL A O 1
ATOM 647 N N . ILE A 1 98 ? 26.289 5.868 27.528 1.00 96.56 98 ILE A N 1
ATOM 648 C CA . ILE A 1 98 ? 26.855 6.083 28.869 1.00 96.56 98 ILE A CA 1
ATOM 649 C C . ILE A 1 98 ? 25.779 6.593 29.824 1.00 96.56 98 ILE A C 1
ATOM 651 O O . ILE A 1 98 ? 24.900 7.351 29.419 1.00 96.56 98 ILE A O 1
ATOM 655 N N . SER A 1 99 ? 25.862 6.224 31.103 1.00 96.81 99 SER A N 1
ATOM 656 C CA . SER A 1 99 ? 25.038 6.836 32.154 1.00 96.81 99 SER A CA 1
ATOM 657 C C . SER A 1 99 ? 25.673 8.144 32.629 1.00 96.81 99 SER A C 1
ATOM 659 O O . SER A 1 99 ? 26.813 8.167 33.102 1.00 96.81 99 SER A O 1
ATOM 661 N N . VAL A 1 100 ? 24.942 9.253 32.500 1.00 96.38 100 VAL A N 1
ATOM 662 C CA . VAL A 1 100 ? 25.389 10.596 32.897 1.00 96.38 100 VAL A CA 1
ATOM 663 C C . VAL A 1 100 ? 24.406 11.182 33.904 1.00 96.38 100 VAL A C 1
ATOM 665 O O . VAL A 1 100 ? 23.194 11.085 33.735 1.00 96.38 100 VAL A O 1
ATOM 668 N N . SER A 1 101 ? 24.927 11.791 34.972 1.00 95.94 101 SER A N 1
ATOM 669 C CA . SER A 1 101 ? 24.115 12.469 35.989 1.00 95.94 101 SER A CA 1
ATOM 670 C C . SER A 1 101 ? 23.929 13.945 35.644 1.00 95.94 101 SER A C 1
ATOM 672 O O . SER A 1 101 ? 24.912 14.670 35.503 1.00 95.94 101 SER A O 1
ATOM 674 N N . PHE A 1 102 ? 22.679 14.388 35.588 1.00 94.25 102 PHE A N 1
ATOM 675 C CA . PHE A 1 102 ? 22.280 15.778 35.389 1.00 94.25 102 PHE A CA 1
ATOM 676 C C . PHE A 1 102 ? 21.608 16.309 36.654 1.00 94.25 102 PHE A C 1
ATOM 678 O O . PHE A 1 102 ? 21.019 15.543 37.419 1.00 94.25 102 PHE A O 1
ATOM 685 N N . ASN A 1 103 ? 21.656 17.623 36.874 1.00 94.44 103 ASN A N 1
ATOM 686 C CA . ASN A 1 103 ? 20.715 18.240 37.806 1.00 94.44 103 ASN A CA 1
ATOM 687 C C . ASN A 1 103 ? 19.309 18.093 37.215 1.00 94.44 103 ASN A C 1
ATOM 689 O O . ASN A 1 103 ? 19.149 18.294 36.012 1.00 94.44 103 ASN A O 1
ATOM 693 N N . ALA A 1 104 ? 18.295 17.786 38.027 1.00 90.31 104 ALA A N 1
ATOM 694 C CA . ALA A 1 104 ? 16.930 17.598 37.526 1.00 90.31 104 ALA A CA 1
ATOM 695 C C . ALA A 1 104 ? 16.415 18.781 36.678 1.00 90.31 104 ALA A C 1
ATOM 697 O O . ALA A 1 104 ? 15.701 18.566 35.703 1.00 90.31 104 ALA A O 1
ATOM 698 N N . ALA A 1 105 ? 16.813 20.015 37.010 1.00 91.69 105 ALA A N 1
ATOM 699 C CA . ALA A 1 105 ? 16.430 21.221 36.271 1.00 91.69 105 ALA A CA 1
ATOM 700 C C . ALA A 1 105 ? 17.128 21.374 34.903 1.00 91.69 105 ALA A C 1
ATOM 702 O O . ALA A 1 105 ? 16.572 22.011 34.012 1.00 91.69 105 ALA A O 1
ATOM 703 N N . ASP A 1 106 ? 18.312 20.778 34.736 1.00 93.81 106 ASP A N 1
ATOM 704 C CA . ASP A 1 106 ? 19.152 20.893 33.534 1.00 93.81 106 ASP A CA 1
ATOM 705 C C . ASP A 1 106 ? 19.117 19.617 32.673 1.00 93.81 106 ASP A C 1
ATOM 707 O O . ASP A 1 106 ? 19.797 19.526 31.649 1.00 93.81 106 ASP A O 1
ATOM 711 N N . ALA A 1 107 ? 18.379 18.591 33.109 1.00 94.12 107 ALA A N 1
ATOM 712 C CA . ALA A 1 107 ? 18.340 17.302 32.442 1.00 94.12 107 ALA A CA 1
ATOM 713 C C . ALA A 1 107 ? 17.670 17.431 31.058 1.00 94.12 107 ALA A C 1
ATOM 715 O O . ALA A 1 107 ? 16.546 17.940 30.965 1.00 94.12 107 ALA A O 1
ATOM 716 N N . PRO A 1 108 ? 18.317 16.962 29.973 1.00 94.69 108 PRO A N 1
ATOM 717 C CA . PRO A 1 108 ? 17.706 16.965 28.653 1.00 94.69 108 PRO A CA 1
ATOM 718 C C . PRO A 1 108 ? 16.461 16.073 28.639 1.00 94.69 108 PRO A C 1
ATOM 720 O O . PRO A 1 108 ? 16.354 15.089 29.373 1.00 94.69 108 PRO A O 1
ATOM 723 N N . THR A 1 109 ? 15.504 16.413 27.777 1.00 94.38 109 THR A N 1
ATOM 724 C CA . THR A 1 109 ? 14.273 15.625 27.652 1.00 94.38 109 THR A CA 1
ATOM 725 C C . THR A 1 109 ? 14.600 14.272 27.022 1.00 94.38 109 THR A C 1
ATOM 727 O O . THR A 1 109 ? 15.247 14.219 25.974 1.00 94.38 109 THR A O 1
ATOM 730 N N . VAL A 1 110 ? 14.147 13.175 27.637 1.00 94.81 110 VAL A N 1
ATOM 731 C CA . VAL A 1 110 ? 14.265 11.830 27.054 1.00 94.81 110 VAL A CA 1
ATOM 732 C C . VAL A 1 110 ? 13.627 11.836 25.667 1.00 94.81 110 VAL A C 1
ATOM 734 O O . VAL A 1 110 ? 12.501 12.302 25.496 1.00 94.81 110 VAL A O 1
ATOM 737 N N . GLY A 1 111 ? 14.358 11.341 24.677 1.00 90.75 111 GLY A N 1
ATOM 738 C CA . GLY A 1 111 ? 13.949 11.348 23.281 1.00 90.75 111 GLY A CA 1
ATOM 739 C C . GLY A 1 111 ? 14.507 12.509 22.450 1.00 90.75 111 GLY A C 1
ATOM 740 O O . GLY A 1 111 ? 14.192 12.591 21.263 1.00 90.75 111 GLY A O 1
ATOM 741 N N . SER A 1 112 ? 15.311 13.406 23.035 1.00 91.44 112 SER A N 1
ATOM 742 C CA . SER A 1 112 ? 15.873 14.577 22.345 1.00 91.44 112 SER A CA 1
ATOM 743 C C . SER A 1 112 ? 17.400 14.555 22.224 1.00 91.44 112 SER A C 1
ATOM 745 O O . SER A 1 112 ? 18.113 14.010 23.074 1.00 91.44 112 SER A O 1
ATOM 747 N N . PHE A 1 113 ? 17.898 15.190 21.158 1.00 90.69 113 PHE A N 1
ATOM 748 C CA . PHE A 1 113 ? 19.301 15.576 21.038 1.00 90.69 113 PHE A CA 1
ATOM 749 C C . PHE A 1 113 ? 19.580 16.831 21.864 1.00 90.69 113 PHE A C 1
ATOM 751 O O . PHE A 1 113 ? 18.735 17.720 21.958 1.00 90.69 113 PHE A O 1
ATOM 758 N N . PHE A 1 114 ? 20.782 16.920 22.417 1.00 91.75 114 PHE A N 1
ATOM 759 C CA . PHE A 1 114 ? 21.268 18.099 23.116 1.00 91.75 114 PHE A CA 1
ATOM 760 C C . PHE A 1 114 ? 22.738 18.344 22.787 1.00 91.75 114 PHE A C 1
ATOM 762 O O . PHE A 1 114 ? 23.517 17.412 22.554 1.00 91.75 114 PHE A O 1
ATOM 769 N N . ASP A 1 115 ? 23.102 19.621 22.746 1.00 86.69 115 ASP A N 1
ATOM 770 C CA . ASP A 1 115 ? 24.445 20.039 22.382 1.00 86.69 115 ASP A CA 1
ATOM 771 C C . ASP A 1 115 ? 25.360 19.986 23.605 1.00 86.69 115 ASP A C 1
ATOM 773 O O . ASP A 1 115 ? 25.170 20.675 24.608 1.00 86.69 115 ASP A O 1
ATOM 777 N N . ASP A 1 116 ? 26.383 19.153 23.503 1.00 88.19 116 ASP A N 1
ATOM 778 C CA . ASP A 1 116 ? 27.555 19.177 24.363 1.00 88.19 116 ASP A CA 1
ATOM 779 C C . ASP A 1 116 ? 28.812 19.181 23.481 1.00 88.19 116 ASP A C 1
ATOM 781 O O . ASP A 1 116 ? 28.729 19.389 22.270 1.00 88.19 116 ASP A O 1
ATOM 785 N N . ALA A 1 117 ? 29.991 18.939 24.057 1.00 84.56 117 ALA A N 1
ATOM 786 C CA . ALA A 1 117 ? 31.237 18.907 23.289 1.00 84.56 117 ALA A CA 1
ATOM 787 C C . ALA A 1 117 ? 31.247 17.889 22.123 1.00 84.56 117 ALA A C 1
ATOM 789 O O . ALA A 1 117 ? 32.115 17.988 21.260 1.00 84.56 117 ALA A O 1
ATOM 790 N N . GLN A 1 118 ? 30.343 16.901 22.106 1.00 80.06 118 GLN A N 1
ATOM 791 C CA . GLN A 1 118 ? 30.312 15.815 21.121 1.00 80.06 118 GLN A CA 1
ATOM 792 C C . GLN A 1 118 ? 28.923 15.530 20.522 1.00 80.06 118 GLN A C 1
ATOM 794 O O . GLN A 1 118 ? 28.805 14.581 19.761 1.00 80.06 118 GLN A O 1
ATOM 799 N N . SER A 1 119 ? 27.904 16.362 20.775 1.00 86.25 119 SER A N 1
ATOM 800 C CA . SER A 1 119 ? 26.493 16.097 20.431 1.00 86.25 119 SER A CA 1
ATOM 801 C C . SER A 1 119 ? 25.969 14.776 21.017 1.00 86.25 119 SER A C 1
ATOM 803 O O . SER A 1 119 ? 26.451 13.680 20.734 1.00 86.25 119 SER A O 1
ATOM 805 N N . SER A 1 120 ? 24.918 14.864 21.824 1.00 94.44 120 SER A N 1
ATOM 806 C CA . SER A 1 120 ? 24.408 13.723 22.583 1.00 94.44 120 SER A CA 1
ATOM 807 C C . SER A 1 120 ? 22.905 13.532 22.391 1.00 94.44 120 SER A C 1
ATOM 809 O O . SER A 1 120 ? 22.192 14.481 22.079 1.00 94.44 120 SER A O 1
ATOM 811 N N . TYR A 1 121 ? 22.409 12.308 22.591 1.00 93.81 121 TYR A N 1
ATOM 812 C CA . TYR A 1 121 ? 20.974 11.988 22.594 1.00 93.81 121 TYR A CA 1
ATOM 813 C C . TYR A 1 121 ? 20.559 11.351 23.918 1.00 93.81 121 TYR A C 1
ATOM 815 O O . TYR A 1 121 ? 21.167 10.370 24.342 1.00 93.81 121 TYR A O 1
ATOM 823 N N . ALA A 1 122 ? 19.525 11.889 24.566 1.00 96.44 122 ALA A N 1
ATOM 824 C CA . ALA A 1 122 ? 18.994 11.344 25.813 1.00 96.44 122 ALA A CA 1
ATOM 825 C C . ALA A 1 122 ? 18.060 10.162 25.515 1.00 96.44 122 ALA A C 1
ATOM 827 O O . ALA A 1 122 ? 16.941 10.357 25.047 1.00 96.44 122 ALA A O 1
ATOM 828 N N . LEU A 1 123 ? 18.513 8.938 25.788 1.00 96.06 123 LEU A N 1
ATOM 829 C CA . LEU A 1 123 ? 17.819 7.707 25.408 1.00 96.06 123 LEU A CA 1
ATOM 830 C C . LEU A 1 123 ? 16.737 7.299 26.414 1.00 96.06 123 LEU A C 1
ATOM 832 O O . LEU A 1 123 ? 15.605 7.028 26.024 1.00 96.06 123 LEU A O 1
ATOM 836 N N . ALA A 1 124 ? 17.084 7.240 27.702 1.00 96.62 124 ALA A N 1
ATOM 837 C CA . ALA A 1 124 ? 16.186 6.813 28.775 1.00 96.62 124 ALA A CA 1
ATOM 838 C C . ALA A 1 124 ? 16.685 7.293 30.147 1.00 96.62 124 ALA A C 1
ATOM 840 O O . ALA A 1 124 ? 17.866 7.600 30.303 1.00 96.62 124 ALA A O 1
ATOM 841 N N . ILE A 1 125 ? 15.798 7.321 31.146 1.00 96.50 125 ILE A N 1
ATOM 842 C CA . ILE A 1 125 ? 16.171 7.518 32.557 1.00 96.50 125 ILE A CA 1
ATOM 843 C C . ILE A 1 125 ? 16.879 6.258 33.050 1.00 96.50 125 ILE A C 1
ATOM 845 O O . ILE A 1 125 ? 16.386 5.157 32.829 1.00 96.50 125 ILE A O 1
ATOM 849 N N . ASP A 1 126 ? 18.031 6.420 33.692 1.00 96.94 126 ASP A N 1
ATOM 850 C CA . ASP A 1 126 ? 18.766 5.342 34.350 1.00 96.94 126 ASP A CA 1
ATOM 851 C C . ASP A 1 126 ? 18.265 5.193 35.796 1.00 96.94 126 ASP A C 1
ATOM 853 O O . ASP A 1 126 ? 18.613 5.968 36.689 1.00 96.94 126 ASP A O 1
ATOM 857 N N . GLU A 1 127 ? 17.417 4.189 36.004 1.00 95.56 127 GLU A N 1
ATOM 858 C CA . GLU A 1 127 ? 16.855 3.770 37.290 1.00 95.56 127 GLU A CA 1
ATOM 859 C C . GLU A 1 127 ? 17.649 2.596 37.903 1.00 95.56 127 GLU A C 1
ATOM 861 O O . GLU A 1 127 ? 17.213 1.987 38.883 1.00 95.56 127 GLU A O 1
ATOM 866 N N . GLY A 1 128 ? 18.829 2.279 37.352 1.00 94.38 128 GLY A N 1
ATOM 867 C CA . GLY A 1 128 ? 19.661 1.140 37.746 1.00 94.38 128 GLY A CA 1
ATOM 868 C C . GLY A 1 128 ? 19.461 -0.123 36.903 1.00 94.38 128 GLY A C 1
ATOM 869 O O . GLY A 1 128 ? 19.851 -1.204 37.346 1.00 94.38 128 GLY A O 1
ATOM 870 N N . GLN A 1 129 ? 18.847 -0.013 35.723 1.00 96.75 129 GLN A N 1
ATOM 871 C CA . GLN A 1 129 ? 18.784 -1.097 34.741 1.00 96.75 129 GLN A CA 1
ATOM 872 C C . GLN A 1 129 ? 20.120 -1.298 34.003 1.00 96.75 129 GLN A C 1
ATOM 874 O O . GLN A 1 129 ? 21.000 -0.438 34.040 1.00 96.75 129 GLN A O 1
ATOM 879 N N . ASP A 1 130 ? 20.252 -2.428 33.304 1.00 96.44 130 ASP A N 1
ATOM 880 C CA . ASP A 1 130 ? 21.407 -2.694 32.443 1.00 96.44 130 ASP A CA 1
ATOM 881 C C . ASP A 1 130 ? 21.532 -1.638 31.332 1.00 96.44 130 ASP A C 1
ATOM 883 O O . ASP A 1 130 ? 20.531 -1.130 30.814 1.00 96.44 130 ASP A O 1
ATOM 887 N N . GLU A 1 131 ? 22.776 -1.317 30.964 1.00 97.12 131 GLU A N 1
ATOM 888 C CA . GLU A 1 131 ? 23.076 -0.334 29.924 1.00 97.12 131 GLU A CA 1
ATOM 889 C C . GLU A 1 131 ? 22.419 -0.737 28.588 1.00 97.12 131 GLU A C 1
ATOM 891 O O . GLU A 1 131 ? 22.640 -1.858 28.114 1.00 97.12 131 GLU A O 1
ATOM 896 N N . PRO A 1 132 ? 21.606 0.145 27.972 1.00 95.31 132 PRO A N 1
ATOM 897 C CA . PRO A 1 132 ? 20.977 -0.129 26.689 1.00 95.31 132 PRO A CA 1
ATOM 898 C C . PRO A 1 132 ? 22.016 -0.387 25.598 1.00 95.31 132 PRO A C 1
ATOM 900 O O . PRO A 1 132 ? 23.086 0.220 25.572 1.00 95.31 132 PRO A O 1
ATOM 903 N N . SER A 1 133 ? 21.678 -1.256 24.653 1.00 95.12 133 SER A N 1
ATOM 904 C CA . SER A 1 133 ? 22.540 -1.540 23.514 1.00 95.12 133 SER A CA 1
ATOM 905 C C . SER A 1 133 ? 22.618 -0.353 22.539 1.00 95.12 133 SER A C 1
ATOM 907 O O . SER A 1 133 ? 21.689 0.447 22.412 1.00 95.12 133 SER A O 1
ATOM 909 N N . LEU A 1 134 ? 23.758 -0.225 21.848 1.00 93.31 134 LEU A N 1
ATOM 910 C CA . LEU A 1 134 ? 24.083 0.911 20.969 1.00 93.31 134 LEU A CA 1
ATOM 911 C C . LEU A 1 134 ? 23.114 1.077 19.782 1.00 93.31 134 LEU A C 1
ATOM 913 O O . LEU A 1 134 ? 22.945 2.178 19.271 1.00 93.31 134 LEU A O 1
ATOM 917 N N . ASP A 1 135 ? 22.460 0.003 19.353 1.00 91.31 135 ASP A N 1
ATOM 918 C CA . ASP A 1 135 ? 21.447 -0.017 18.290 1.00 91.31 135 ASP A CA 1
ATOM 919 C C . ASP A 1 135 ? 20.138 0.694 18.669 1.00 91.31 135 ASP A C 1
ATOM 921 O O . ASP A 1 135 ? 19.342 1.015 17.787 1.00 91.31 135 ASP A O 1
ATOM 925 N N . LEU A 1 136 ? 19.923 0.993 19.954 1.00 93.06 136 LEU A N 1
ATOM 926 C CA . LEU A 1 136 ? 18.799 1.815 20.413 1.00 93.06 136 LEU A CA 1
ATOM 927 C C . LEU A 1 136 ? 19.044 3.319 20.229 1.00 93.06 136 LEU A C 1
ATOM 929 O O . LEU A 1 136 ? 18.118 4.114 20.390 1.00 93.06 136 LEU A O 1
ATOM 933 N N . CYS A 1 137 ? 20.268 3.725 19.887 1.00 93.38 137 CYS A N 1
ATOM 934 C CA . CYS A 1 137 ? 20.584 5.111 19.577 1.00 93.38 137 CYS A CA 1
ATOM 935 C C . CYS A 1 137 ? 20.026 5.485 18.196 1.00 93.38 137 CYS A C 1
ATOM 937 O O . CYS A 1 137 ? 20.450 4.903 17.194 1.00 93.38 137 CYS A O 1
ATOM 939 N N . PRO A 1 138 ? 19.098 6.453 18.099 1.00 87.94 138 PRO A N 1
ATOM 940 C CA . PRO A 1 138 ? 18.566 6.845 16.804 1.00 87.94 138 PRO A CA 1
ATOM 941 C C . PRO A 1 138 ? 19.661 7.535 15.986 1.00 87.94 138 PRO A C 1
ATOM 943 O O . PRO A 1 138 ? 20.335 8.409 16.524 1.00 87.94 138 PRO A O 1
ATOM 946 N N . PRO A 1 139 ? 19.827 7.235 14.687 1.00 80.44 139 PRO A N 1
ATOM 947 C CA . PRO A 1 139 ? 20.709 8.040 13.847 1.00 80.44 139 PRO A CA 1
ATOM 948 C C . PRO A 1 139 ? 20.297 9.510 13.971 1.00 80.44 139 PRO A C 1
ATOM 950 O O . PRO A 1 139 ? 19.101 9.800 14.077 1.00 80.44 139 PRO A O 1
ATOM 953 N N . ARG A 1 140 ? 21.260 10.443 13.987 1.00 75.50 140 ARG A N 1
ATOM 954 C CA . ARG A 1 140 ? 20.949 11.876 14.006 1.00 75.50 140 ARG A CA 1
ATOM 955 C C . ARG A 1 140 ? 20.290 12.208 12.672 1.00 75.50 140 ARG A C 1
ATOM 957 O O . ARG A 1 140 ? 20.940 12.493 11.674 1.00 75.50 140 ARG A O 1
ATOM 964 N N . SER A 1 141 ? 18.969 12.071 12.642 1.00 62.09 141 SER A N 1
ATOM 965 C CA . SER A 1 141 ? 18.107 12.293 11.490 1.00 62.09 141 SER A CA 1
ATOM 966 C C . SER A 1 141 ? 17.998 13.794 11.251 1.00 62.09 141 SER A C 1
ATOM 968 O O . SER A 1 141 ? 16.972 14.411 11.521 1.00 62.09 141 SER A O 1
ATOM 970 N N . GLY A 1 142 ? 19.110 14.394 10.843 1.00 60.62 142 GLY A N 1
ATOM 971 C CA . GLY A 1 142 ? 19.162 15.729 10.268 1.00 60.62 142 GLY A CA 1
ATOM 972 C C . GLY A 1 142 ? 19.392 15.670 8.768 1.00 60.62 142 GLY A C 1
ATOM 973 O O . GLY A 1 142 ? 18.947 16.569 8.071 1.00 60.62 142 GLY A O 1
ATOM 974 N N . THR A 1 143 ? 20.026 14.602 8.278 1.00 60.31 143 THR A N 1
ATOM 975 C CA . THR A 1 143 ? 20.336 14.461 6.863 1.00 60.31 143 THR A CA 1
ATOM 976 C C . THR A 1 143 ? 19.238 13.673 6.169 1.00 60.31 143 THR A C 1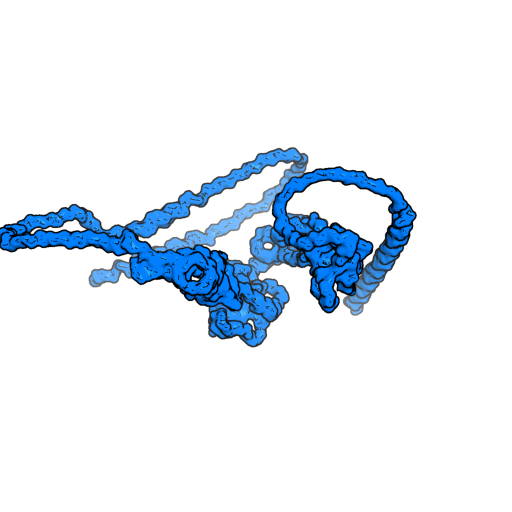
ATOM 978 O O . THR A 1 143 ? 19.185 12.445 6.245 1.00 60.31 143 THR A O 1
ATOM 981 N N . ILE A 1 144 ? 18.333 14.384 5.501 1.00 66.12 144 ILE A N 1
ATOM 982 C CA . ILE A 1 144 ? 17.386 13.756 4.583 1.00 66.12 144 ILE A CA 1
ATOM 983 C C . ILE A 1 144 ? 18.213 13.234 3.409 1.00 66.12 144 ILE A C 1
ATOM 985 O O . ILE A 1 144 ? 18.768 14.010 2.632 1.00 66.12 144 ILE A O 1
ATOM 989 N N . VAL A 1 145 ? 18.341 11.913 3.315 1.00 72.75 145 VAL A N 1
ATOM 990 C CA . VAL A 1 145 ? 18.986 11.266 2.175 1.00 72.75 145 VAL A CA 1
ATOM 991 C C . VAL A 1 145 ? 17.938 11.097 1.085 1.00 72.75 145 VAL A C 1
ATOM 993 O O . VAL A 1 145 ? 16.960 10.374 1.271 1.00 72.75 145 VAL A O 1
ATOM 996 N N . ILE A 1 146 ? 18.134 11.778 -0.040 1.00 77.00 146 ILE A N 1
ATOM 997 C CA . ILE A 1 146 ? 17.319 11.592 -1.238 1.00 77.00 146 ILE A CA 1
ATOM 998 C C . ILE A 1 146 ? 18.050 10.627 -2.165 1.00 77.00 146 ILE A C 1
ATOM 1000 O O . ILE A 1 146 ? 19.210 10.848 -2.515 1.00 77.00 146 ILE A O 1
ATOM 1004 N N . ASP A 1 147 ? 17.370 9.573 -2.602 1.00 79.50 147 ASP A N 1
ATOM 1005 C CA . ASP A 1 147 ? 17.902 8.713 -3.655 1.00 79.50 147 ASP A CA 1
ATOM 1006 C C . ASP A 1 147 ? 18.177 9.531 -4.919 1.00 79.50 147 ASP A C 1
ATOM 1008 O O . ASP A 1 147 ? 17.363 10.362 -5.326 1.00 79.50 147 ASP A O 1
ATOM 1012 N N . ILE A 1 148 ? 19.328 9.295 -5.552 1.00 78.31 148 ILE A N 1
ATOM 1013 C CA . ILE A 1 148 ? 19.670 9.952 -6.817 1.00 78.31 148 ILE A CA 1
ATOM 1014 C C . ILE A 1 148 ? 18.547 9.661 -7.825 1.00 78.31 148 ILE A C 1
ATOM 1016 O O . ILE A 1 148 ? 18.319 8.492 -8.161 1.00 78.31 148 ILE A O 1
ATOM 1020 N N . PRO A 1 149 ? 17.827 10.687 -8.314 1.00 75.69 149 PRO A N 1
ATOM 1021 C CA . PRO A 1 149 ? 16.712 10.450 -9.205 1.00 75.69 149 PRO A CA 1
ATOM 1022 C C . PRO A 1 149 ? 17.180 9.798 -10.502 1.00 75.69 149 PRO A C 1
ATOM 1024 O O . PRO A 1 149 ? 18.059 10.299 -11.203 1.00 75.69 149 PRO A O 1
ATOM 1027 N N . VAL A 1 150 ? 16.538 8.693 -10.868 1.00 74.62 150 VAL A N 1
ATOM 1028 C CA . VAL A 1 150 ? 16.789 8.056 -12.159 1.00 74.62 150 VAL A CA 1
ATOM 1029 C C . VAL A 1 150 ? 16.141 8.910 -13.246 1.00 74.62 150 VAL A C 1
ATOM 1031 O O . VAL A 1 150 ? 14.916 9.014 -13.331 1.00 74.62 150 VAL A O 1
ATOM 1034 N N . LEU A 1 151 ? 16.967 9.534 -14.089 1.00 74.88 151 LEU A N 1
ATOM 1035 C CA . LEU A 1 151 ? 16.486 10.201 -15.295 1.00 74.88 151 LEU A CA 1
ATOM 1036 C C . LEU A 1 151 ? 15.831 9.169 -16.207 1.00 74.88 151 LEU A C 1
ATOM 1038 O O . LEU A 1 151 ? 16.469 8.211 -16.645 1.00 74.88 151 LEU A O 1
ATOM 1042 N N . THR A 1 152 ? 14.559 9.391 -16.519 1.00 66.56 152 THR A N 1
ATOM 1043 C CA . THR A 1 152 ? 13.863 8.576 -17.508 1.00 66.56 152 THR A CA 1
ATOM 1044 C C . THR A 1 152 ? 14.107 9.209 -18.869 1.00 66.56 152 THR A C 1
ATOM 1046 O O . THR A 1 152 ? 13.652 10.321 -19.148 1.00 66.56 152 THR A O 1
ATOM 1049 N N . LEU A 1 153 ? 14.887 8.525 -19.705 1.00 63.16 153 LEU A N 1
ATOM 1050 C CA . LEU A 1 153 ? 15.048 8.912 -21.103 1.00 63.16 153 LEU A CA 1
ATOM 1051 C C . LEU A 1 153 ? 13.668 8.894 -21.776 1.00 63.16 153 LEU A C 1
ATOM 1053 O O . LEU A 1 153 ? 12.877 7.994 -21.481 1.00 63.16 153 LEU A O 1
ATOM 1057 N N . PRO A 1 154 ? 13.363 9.861 -22.659 1.00 59.03 154 PRO A N 1
ATOM 1058 C CA . PRO A 1 154 ? 12.092 9.867 -23.356 1.00 59.03 154 PRO A CA 1
ATOM 1059 C C . PRO A 1 154 ? 11.991 8.580 -24.174 1.00 59.03 154 PRO A C 1
ATOM 1061 O O . PRO A 1 154 ? 12.760 8.343 -25.106 1.00 59.03 154 PRO A O 1
ATOM 1064 N N . THR A 1 155 ? 11.056 7.718 -23.797 1.00 54.50 155 THR A N 1
ATOM 1065 C CA . THR A 1 155 ? 10.615 6.629 -24.658 1.00 54.50 155 THR A CA 1
ATOM 1066 C C . THR A 1 155 ? 9.828 7.245 -25.811 1.00 54.50 155 THR A C 1
ATOM 1068 O O . THR A 1 155 ? 9.314 8.355 -25.705 1.00 54.50 155 THR A O 1
ATOM 1071 N N . CYS A 1 156 ? 9.793 6.559 -26.952 1.00 57.41 156 CYS A N 1
ATOM 1072 C CA . CYS A 1 156 ? 9.345 7.053 -28.261 1.00 57.41 156 CYS A CA 1
ATOM 1073 C C . CYS A 1 156 ? 7.848 7.442 -28.372 1.00 57.41 156 CYS A C 1
ATOM 1075 O O . CYS A 1 156 ? 7.244 7.313 -29.437 1.00 57.41 156 CYS A O 1
ATOM 1077 N N . GLU A 1 157 ? 7.216 7.893 -27.297 1.00 52.38 157 GLU A N 1
ATOM 1078 C CA . GLU A 1 157 ? 5.851 8.383 -27.286 1.00 52.38 157 GLU A CA 1
ATOM 1079 C C . GLU A 1 157 ? 5.830 9.835 -27.746 1.00 52.38 157 GLU A C 1
ATOM 1081 O O . GLU A 1 157 ? 6.078 10.754 -26.982 1.00 52.38 157 GLU A O 1
ATOM 1086 N N . ALA A 1 158 ? 5.517 10.024 -29.023 1.00 47.41 158 ALA A N 1
ATOM 1087 C CA . ALA A 1 158 ? 5.314 11.293 -29.715 1.00 47.41 158 ALA A CA 1
ATOM 1088 C C . ALA A 1 158 ? 6.582 12.119 -30.054 1.00 47.41 158 ALA A C 1
ATOM 1090 O O . ALA A 1 158 ? 7.406 12.428 -29.190 1.00 47.41 158 ALA A O 1
ATOM 1091 N N . PRO A 1 159 ? 6.731 12.558 -31.325 1.00 48.28 159 PRO A N 1
ATOM 1092 C CA . PRO A 1 159 ? 7.722 13.570 -31.678 1.00 48.28 159 PRO A CA 1
ATOM 1093 C C . PRO A 1 159 ? 7.473 14.833 -30.838 1.00 48.28 159 PRO A C 1
ATOM 1095 O O . PRO A 1 159 ? 6.407 15.440 -30.931 1.00 48.28 159 PRO A O 1
ATOM 1098 N N . GLY A 1 160 ? 8.450 15.200 -30.002 1.00 52.50 160 GLY A N 1
ATOM 1099 C CA . GLY A 1 160 ? 8.357 16.325 -29.062 1.00 52.50 160 GLY A CA 1
ATOM 1100 C C . GLY A 1 160 ? 8.479 15.955 -27.579 1.00 52.50 160 GLY A C 1
ATOM 1101 O O . GLY A 1 160 ? 8.531 16.860 -26.747 1.00 52.50 160 GLY A O 1
ATOM 1102 N N . SER A 1 161 ? 8.568 14.670 -27.231 1.00 57.88 161 SER A N 1
ATOM 1103 C CA . SER A 1 161 ? 8.853 14.238 -25.858 1.00 57.88 161 SER A CA 1
ATOM 1104 C C . SER A 1 161 ? 10.319 14.481 -25.520 1.00 57.88 161 SER A C 1
ATOM 1106 O O . SER A 1 161 ? 11.194 13.671 -25.810 1.00 57.88 161 SER A O 1
ATOM 1108 N N . GLY A 1 162 ? 10.598 15.656 -24.956 1.00 63.06 162 GLY A N 1
ATOM 1109 C CA . GLY A 1 162 ? 11.896 15.959 -24.366 1.00 63.06 162 GLY A CA 1
ATOM 1110 C C . GLY A 1 162 ? 12.166 15.093 -23.134 1.00 63.06 162 GLY A C 1
ATOM 1111 O O . GLY A 1 162 ? 11.261 14.475 -22.574 1.00 63.06 162 GLY A O 1
ATOM 1112 N N . LEU A 1 163 ? 13.422 15.078 -22.697 1.00 67.25 163 LEU A N 1
ATOM 1113 C CA . LEU A 1 163 ? 13.829 14.452 -21.444 1.00 67.25 163 LEU A CA 1
ATOM 1114 C C . LEU A 1 163 ? 12.928 14.895 -20.279 1.00 67.25 163 LEU A C 1
ATOM 1116 O O . LEU A 1 163 ? 12.827 16.091 -19.992 1.00 67.25 163 LEU A O 1
ATOM 1120 N N . GLN A 1 164 ? 12.296 13.932 -19.605 1.00 72.00 164 GLN A N 1
ATOM 1121 C CA . GLN A 1 164 ? 11.470 14.210 -18.436 1.00 72.00 164 GLN A CA 1
ATOM 1122 C C . GLN A 1 164 ? 12.324 14.187 -17.171 1.00 72.00 164 GLN A C 1
ATOM 1124 O O . GLN A 1 164 ? 12.971 13.194 -16.840 1.00 72.00 164 GLN A O 1
ATOM 1129 N N . LEU A 1 165 ? 12.310 15.310 -16.458 1.00 75.75 165 LEU A N 1
ATOM 1130 C CA . LEU A 1 165 ? 12.830 15.382 -15.101 1.00 75.75 165 LEU A CA 1
ATOM 1131 C C . LEU A 1 165 ? 11.785 14.777 -14.140 1.00 75.75 165 LEU A C 1
ATOM 1133 O O . LEU A 1 165 ? 10.586 14.915 -14.400 1.00 75.75 165 LEU A O 1
ATOM 1137 N N . PRO A 1 166 ? 12.204 14.114 -13.050 1.00 76.44 166 PRO A N 1
ATOM 1138 C CA . PRO A 1 166 ? 11.288 13.560 -12.054 1.00 76.44 166 PRO A CA 1
ATOM 1139 C C . PRO A 1 166 ? 10.295 14.613 -11.549 1.00 76.44 166 PRO A C 1
ATOM 1141 O O . PRO A 1 166 ? 10.669 15.763 -11.349 1.00 76.44 166 PRO A O 1
ATOM 1144 N N . ALA A 1 167 ? 9.039 14.222 -11.322 1.00 56.41 167 ALA A N 1
ATOM 1145 C CA . ALA A 1 167 ? 7.958 15.152 -10.980 1.00 56.41 167 ALA A CA 1
ATOM 1146 C C . ALA A 1 167 ? 7.995 15.684 -9.530 1.00 56.41 167 ALA A C 1
ATOM 1148 O O . ALA A 1 167 ? 7.219 16.578 -9.200 1.00 56.41 167 ALA A O 1
ATOM 1149 N N . ASP A 1 168 ? 8.885 15.170 -8.675 1.00 59.50 168 ASP A N 1
ATOM 1150 C CA . ASP A 1 168 ? 8.980 15.557 -7.264 1.00 59.50 168 ASP A CA 1
ATOM 1151 C C . ASP A 1 168 ? 10.300 16.293 -6.987 1.00 59.50 168 ASP A C 1
ATOM 1153 O O . ASP A 1 168 ? 11.320 15.714 -6.614 1.00 59.50 168 ASP A O 1
ATOM 1157 N N . THR A 1 169 ? 10.307 17.594 -7.287 1.00 64.38 169 THR A N 1
ATOM 1158 C CA . THR A 1 169 ? 11.513 18.441 -7.292 1.00 64.38 169 THR A CA 1
ATOM 1159 C C . THR A 1 169 ? 11.508 19.499 -6.197 1.00 64.38 169 THR A C 1
ATOM 1161 O O . THR A 1 169 ? 12.298 20.437 -6.260 1.00 64.38 169 THR A O 1
ATOM 1164 N N . ALA A 1 170 ? 10.627 19.408 -5.196 1.00 76.94 170 ALA A N 1
ATOM 1165 C CA . ALA A 1 170 ? 10.515 20.458 -4.177 1.00 76.94 170 ALA A CA 1
ATOM 1166 C C . ALA A 1 170 ? 11.844 20.716 -3.435 1.00 76.94 170 ALA A C 1
ATOM 1168 O O . ALA A 1 170 ? 12.049 21.802 -2.901 1.00 76.94 170 ALA A O 1
ATOM 1169 N N . GLN A 1 171 ? 12.750 19.731 -3.442 1.00 83.12 171 GLN A N 1
ATOM 1170 C CA . GLN A 1 171 ? 14.044 19.771 -2.761 1.00 83.12 171 GLN A CA 1
ATOM 1171 C C . GLN A 1 171 ? 15.246 19.787 -3.725 1.00 83.12 171 GLN A C 1
ATOM 1173 O O . GLN A 1 171 ? 16.386 19.875 -3.270 1.00 83.12 171 GLN A O 1
ATOM 1178 N N . ILE A 1 172 ? 15.012 19.729 -5.046 1.00 83.94 172 ILE A N 1
ATOM 1179 C CA . ILE A 1 172 ? 16.056 19.594 -6.075 1.00 83.94 172 ILE A CA 1
ATOM 1180 C C . ILE A 1 172 ? 15.833 20.614 -7.198 1.00 83.94 172 ILE A C 1
ATOM 1182 O O . ILE A 1 172 ? 14.800 20.608 -7.864 1.00 83.94 172 ILE A O 1
ATOM 1186 N N . ALA A 1 173 ? 16.836 21.444 -7.473 1.00 86.50 173 ALA A N 1
ATOM 1187 C CA . ALA A 1 173 ? 16.892 22.286 -8.663 1.00 86.50 173 ALA A CA 1
ATOM 1188 C C . ALA A 1 173 ? 17.696 21.603 -9.777 1.00 86.50 173 ALA A C 1
ATOM 1190 O O . ALA A 1 173 ? 18.779 21.077 -9.532 1.00 86.50 173 ALA A O 1
ATOM 1191 N N . TYR A 1 174 ? 17.198 21.657 -11.012 1.00 83.75 174 TYR A N 1
ATOM 1192 C CA . TYR A 1 174 ? 17.883 21.109 -12.184 1.00 83.75 174 TYR A CA 1
ATOM 1193 C C . TYR A 1 174 ? 18.384 22.232 -13.094 1.00 83.75 174 TYR A C 1
ATOM 1195 O O . TYR A 1 174 ? 17.646 23.170 -13.398 1.00 83.75 174 TYR A O 1
ATOM 1203 N N . ALA A 1 175 ? 19.624 22.116 -13.568 1.00 83.44 175 ALA A N 1
ATOM 1204 C CA . ALA A 1 175 ? 20.231 23.025 -14.534 1.00 83.44 175 ALA A CA 1
ATOM 1205 C C . ALA A 1 175 ? 20.805 22.252 -15.731 1.00 83.44 175 ALA A C 1
ATOM 1207 O O . ALA A 1 175 ? 21.526 21.268 -15.562 1.00 83.44 175 ALA A O 1
ATOM 1208 N N . PHE A 1 176 ? 20.515 22.720 -16.948 1.00 75.62 176 PHE A N 1
ATOM 1209 C CA . PHE A 1 176 ? 21.080 22.178 -18.186 1.00 75.62 176 PHE A CA 1
ATOM 1210 C C . PHE A 1 176 ? 22.396 22.898 -18.503 1.00 75.62 176 PHE A C 1
ATOM 1212 O O . PHE A 1 176 ? 22.415 24.118 -18.654 1.00 75.62 176 PHE A O 1
ATOM 1219 N N . VAL A 1 177 ? 23.500 22.151 -18.580 1.00 66.94 177 VAL A N 1
ATOM 1220 C CA . VAL A 1 177 ? 24.843 22.707 -18.846 1.00 66.94 177 VAL A CA 1
ATOM 1221 C C . VAL A 1 177 ? 25.161 22.681 -20.342 1.00 66.94 177 VAL A C 1
ATOM 1223 O O . VAL A 1 177 ? 25.771 23.608 -20.868 1.00 66.94 177 VAL A O 1
ATOM 1226 N N . THR A 1 178 ? 24.717 21.636 -21.040 1.00 67.81 178 THR A N 1
ATOM 1227 C CA . THR A 1 178 ? 24.784 21.503 -22.501 1.00 67.81 178 THR A CA 1
ATOM 1228 C C . THR A 1 178 ? 23.531 20.767 -22.962 1.00 67.81 178 THR A C 1
ATOM 1230 O O . THR A 1 178 ? 23.236 19.696 -22.427 1.00 67.81 178 THR A O 1
ATOM 1233 N N . GLY A 1 179 ? 22.779 21.351 -23.897 1.00 56.91 179 GLY A N 1
ATOM 1234 C CA . GLY A 1 179 ? 21.396 20.937 -24.156 1.00 56.91 179 GLY A CA 1
ATOM 1235 C C . GLY A 1 179 ? 20.428 22.116 -24.135 1.00 56.91 179 GLY A C 1
ATOM 1236 O O . GLY A 1 179 ? 20.348 22.776 -23.105 1.00 56.91 179 GLY A O 1
ATOM 1237 N N . GLU A 1 180 ? 19.672 22.386 -25.204 1.00 56.44 180 GLU A N 1
ATOM 1238 C CA . GLU A 1 180 ? 18.425 23.154 -25.053 1.00 56.44 180 GLU A CA 1
ATOM 1239 C C . GLU A 1 180 ? 17.331 22.253 -24.459 1.00 56.44 180 GLU A C 1
ATOM 1241 O O . GLU A 1 180 ? 17.248 21.058 -24.759 1.00 56.44 180 GLU A O 1
ATOM 1246 N N . ALA A 1 181 ? 16.473 22.814 -23.605 1.00 54.56 181 ALA A N 1
ATOM 1247 C CA . ALA A 1 181 ? 15.282 22.110 -23.147 1.00 54.56 181 ALA A CA 1
ATOM 1248 C C . ALA A 1 181 ? 14.413 21.755 -24.369 1.00 54.56 181 ALA A C 1
ATOM 1250 O O . ALA A 1 181 ? 13.991 22.643 -25.106 1.00 54.56 181 ALA A O 1
ATOM 1251 N N . GLY A 1 182 ? 14.174 20.459 -24.599 1.00 56.91 182 GLY A N 1
ATOM 1252 C CA . GLY A 1 182 ? 13.478 19.966 -25.797 1.00 56.91 182 GLY A CA 1
ATOM 1253 C C . GLY A 1 182 ? 14.386 19.466 -26.929 1.00 56.91 182 GLY A C 1
ATOM 1254 O O . GLY A 1 182 ? 13.888 19.204 -28.023 1.00 56.91 182 GLY A O 1
ATOM 1255 N N . MET A 1 183 ? 15.693 19.300 -26.690 1.00 58.69 183 MET A N 1
ATOM 1256 C CA . MET A 1 183 ? 16.579 18.588 -27.622 1.00 58.69 183 MET A CA 1
ATOM 1257 C C . MET A 1 183 ? 16.061 17.166 -27.880 1.00 58.69 183 MET A C 1
ATOM 1259 O O . MET A 1 183 ? 15.769 16.421 -26.946 1.00 58.69 183 MET A O 1
ATOM 1263 N N . THR A 1 184 ? 15.964 16.802 -29.158 1.00 61.03 184 THR A N 1
ATOM 1264 C CA . THR A 1 184 ? 15.551 15.467 -29.628 1.00 61.03 184 THR A CA 1
ATOM 1265 C C . THR A 1 184 ? 16.742 14.576 -29.999 1.00 61.03 184 THR A C 1
ATOM 1267 O O . THR A 1 184 ? 16.561 13.380 -30.195 1.00 61.03 184 THR A O 1
ATOM 1270 N N . GLU A 1 185 ? 17.956 15.138 -30.052 1.00 70.94 185 GLU A N 1
ATOM 1271 C CA . GLU A 1 185 ? 19.210 14.437 -30.348 1.00 70.94 185 GLU A CA 1
ATOM 1272 C C . GLU A 1 185 ? 20.407 15.204 -29.746 1.00 70.94 185 GLU A C 1
ATOM 1274 O O . GLU A 1 185 ? 20.385 16.435 -29.666 1.00 70.94 185 GLU A O 1
ATOM 1279 N N . GLY A 1 186 ? 21.459 14.489 -29.334 1.00 80.25 186 GLY A N 1
ATOM 1280 C CA . GLY A 1 186 ? 22.751 15.053 -28.932 1.00 80.25 186 GLY A CA 1
ATOM 1281 C C . GLY A 1 186 ? 23.216 14.697 -27.515 1.00 80.25 186 GLY A C 1
ATOM 1282 O O . GLY A 1 186 ? 22.524 14.041 -26.738 1.00 80.25 186 GLY A O 1
ATOM 1283 N N . ASN A 1 187 ? 24.430 15.138 -27.173 1.00 80.06 187 ASN A N 1
ATOM 1284 C CA . ASN A 1 187 ? 24.992 14.986 -25.829 1.00 80.06 187 ASN A CA 1
ATOM 1285 C C . ASN A 1 187 ? 24.341 15.977 -24.861 1.00 80.06 187 ASN A C 1
ATOM 1287 O O . ASN A 1 187 ? 24.279 17.174 -25.149 1.00 80.06 187 ASN A O 1
ATOM 1291 N N . TYR A 1 188 ? 23.930 15.495 -23.693 1.00 81.50 188 TYR A N 1
ATOM 1292 C CA . TYR A 1 188 ? 23.364 16.323 -22.639 1.00 81.50 188 TYR A CA 1
ATOM 1293 C C . TYR A 1 188 ? 24.161 16.211 -21.342 1.00 81.50 188 TYR A C 1
ATOM 1295 O O . TYR A 1 188 ? 24.749 15.176 -21.017 1.00 81.50 188 TYR A O 1
ATOM 1303 N N . VAL A 1 189 ? 24.153 17.311 -20.591 1.00 83.88 189 VAL A N 1
ATOM 1304 C CA . VAL A 1 189 ? 24.676 17.371 -19.229 1.00 83.88 189 VAL A CA 1
ATOM 1305 C C . VAL A 1 189 ? 23.658 18.081 -18.351 1.00 83.88 189 VAL A C 1
ATOM 1307 O O . VAL A 1 189 ? 23.319 19.239 -18.610 1.00 83.88 189 VAL A O 1
ATOM 1310 N N . ILE A 1 190 ? 23.205 17.398 -17.303 1.00 84.38 190 ILE A N 1
ATOM 1311 C CA . ILE A 1 190 ? 22.231 17.921 -16.342 1.00 84.38 190 ILE A CA 1
ATOM 1312 C C . ILE A 1 190 ? 22.848 17.895 -14.963 1.00 84.38 190 ILE A C 1
ATOM 1314 O O . ILE A 1 190 ? 23.398 16.883 -14.536 1.00 84.38 190 ILE A O 1
ATOM 1318 N N . THR A 1 191 ? 22.726 19.009 -14.266 1.00 88.19 191 THR A N 1
ATOM 1319 C CA . THR A 1 191 ? 23.158 19.149 -12.884 1.00 88.19 191 THR A CA 1
ATOM 1320 C C . THR A 1 191 ? 21.918 19.211 -12.008 1.00 88.19 191 THR A C 1
ATOM 1322 O O . THR A 1 191 ? 21.095 20.107 -12.188 1.00 88.19 191 THR A O 1
ATOM 1325 N N . ALA A 1 192 ? 21.778 18.262 -11.088 1.00 88.25 192 ALA A N 1
ATOM 1326 C CA . ALA A 1 192 ? 20.793 18.303 -10.017 1.00 88.25 192 ALA A CA 1
ATOM 1327 C C . ALA A 1 192 ? 21.463 18.824 -8.744 1.00 88.25 192 ALA A C 1
ATOM 1329 O O . ALA A 1 192 ? 22.490 18.295 -8.324 1.00 88.25 192 ALA A O 1
ATOM 1330 N N . THR A 1 193 ? 20.875 19.845 -8.134 1.00 90.19 193 THR A N 1
ATOM 1331 C CA . THR A 1 193 ? 21.392 20.510 -6.937 1.00 90.19 193 THR A CA 1
ATOM 1332 C C . THR A 1 193 ? 20.334 20.474 -5.847 1.00 90.19 193 THR A C 1
ATOM 1334 O O . THR A 1 193 ? 19.204 20.905 -6.075 1.00 90.19 193 THR A O 1
ATOM 1337 N N . ILE A 1 194 ? 20.696 19.995 -4.660 1.00 86.88 194 ILE A N 1
ATOM 1338 C CA . ILE A 1 194 ? 19.832 20.075 -3.480 1.00 86.88 194 ILE A CA 1
ATOM 1339 C C . ILE A 1 194 ? 19.663 21.547 -3.077 1.00 86.88 194 ILE A C 1
ATOM 1341 O O . ILE A 1 194 ? 20.645 22.279 -2.973 1.00 86.88 194 ILE A O 1
ATOM 1345 N N . ILE A 1 195 ? 18.423 21.983 -2.841 1.00 88.00 195 ILE A N 1
ATOM 1346 C CA . ILE A 1 195 ? 18.104 23.369 -2.437 1.00 88.00 195 ILE A CA 1
ATOM 1347 C C . ILE A 1 195 ? 17.586 23.494 -0.997 1.00 88.00 195 ILE A C 1
ATOM 1349 O O . ILE A 1 195 ? 17.267 24.598 -0.563 1.00 88.00 195 ILE A O 1
ATOM 1353 N N . VAL A 1 196 ? 17.500 22.386 -0.258 1.00 83.69 196 VAL A N 1
ATOM 1354 C CA . VAL A 1 196 ? 17.052 22.353 1.142 1.00 83.69 196 VAL A CA 1
ATOM 1355 C C . VAL A 1 196 ? 18.239 22.041 2.048 1.00 83.69 196 VAL A C 1
ATOM 1357 O O . VAL A 1 196 ? 18.947 21.057 1.841 1.00 83.69 196 VAL A O 1
ATOM 1360 N N . GLU A 1 197 ? 18.464 22.885 3.055 1.00 82.38 197 GLU A N 1
ATOM 1361 C CA . GLU A 1 197 ? 19.512 22.659 4.053 1.00 82.38 197 GLU A CA 1
ATOM 1362 C C . GLU A 1 197 ? 19.258 21.361 4.836 1.00 82.38 197 GLU A C 1
ATOM 1364 O O . GLU A 1 197 ? 18.116 21.014 5.135 1.00 82.38 197 GLU A O 1
ATOM 1369 N N . GLY A 1 198 ? 20.327 20.626 5.153 1.00 79.50 198 GLY A N 1
ATOM 1370 C CA . GLY A 1 198 ? 20.222 19.323 5.822 1.00 79.50 198 GLY A CA 1
ATOM 1371 C C . GLY A 1 198 ? 19.760 18.184 4.907 1.00 79.50 198 GLY A C 1
ATOM 1372 O O . GLY A 1 198 ? 19.303 17.155 5.381 1.00 79.50 198 GLY A O 1
ATOM 1373 N N . THR A 1 199 ? 19.848 18.330 3.587 1.00 79.56 199 THR A N 1
ATOM 1374 C CA . THR A 1 199 ? 19.505 17.259 2.640 1.00 79.56 199 THR A CA 1
ATOM 1375 C C . THR A 1 199 ? 20.723 16.922 1.778 1.00 79.56 199 THR A C 1
ATOM 1377 O O . THR A 1 199 ? 21.468 17.817 1.381 1.00 79.56 199 THR A O 1
ATOM 1380 N N . VAL A 1 200 ? 20.949 15.638 1.493 1.00 83.81 200 VAL A N 1
ATOM 1381 C CA . VAL A 1 200 ? 22.010 15.164 0.584 1.00 83.81 200 VAL A CA 1
ATOM 1382 C C . VAL A 1 200 ? 21.480 14.049 -0.309 1.00 83.81 200 VAL A C 1
ATOM 1384 O O . VAL A 1 200 ? 20.490 13.395 0.016 1.00 83.81 200 VAL A O 1
ATOM 1387 N N . PHE A 1 201 ? 22.138 13.812 -1.438 1.00 86.00 201 PHE A N 1
ATOM 1388 C CA . PHE A 1 201 ? 21.881 12.629 -2.250 1.00 86.00 201 PHE A CA 1
ATOM 1389 C C . PHE A 1 201 ? 22.381 11.353 -1.552 1.00 86.00 201 PHE A C 1
ATOM 1391 O O . PHE A 1 201 ? 23.205 11.406 -0.641 1.00 86.00 201 PHE A O 1
ATOM 1398 N N . SER A 1 202 ? 21.937 10.180 -2.004 1.00 84.25 202 SER A N 1
ATOM 1399 C CA . SER A 1 202 ? 22.391 8.875 -1.494 1.00 84.25 202 SER A CA 1
ATOM 1400 C C . SER A 1 202 ? 23.908 8.649 -1.577 1.00 84.25 202 SER A C 1
ATOM 1402 O O . SER A 1 202 ? 24.439 7.807 -0.860 1.00 84.25 202 SER A O 1
ATOM 1404 N N . ASP A 1 203 ? 24.616 9.406 -2.419 1.00 83.00 203 ASP A N 1
ATOM 1405 C CA . ASP A 1 203 ? 26.083 9.435 -2.510 1.00 83.00 203 ASP A CA 1
ATOM 1406 C C . ASP A 1 203 ? 26.747 10.472 -1.575 1.00 83.00 203 ASP A C 1
ATOM 1408 O O . ASP A 1 203 ? 27.947 10.716 -1.682 1.00 83.00 203 ASP A O 1
ATOM 1412 N N . GLN A 1 204 ? 25.981 11.074 -0.658 1.00 82.56 204 GLN A N 1
ATOM 1413 C CA . GLN A 1 204 ? 26.375 12.156 0.256 1.00 82.56 204 GLN A CA 1
ATOM 1414 C C . GLN A 1 204 ? 26.764 13.474 -0.434 1.00 82.56 204 GLN A C 1
ATOM 1416 O O . GLN A 1 204 ? 27.274 14.387 0.217 1.00 82.56 204 GLN A O 1
ATOM 1421 N N . SER A 1 205 ? 26.503 13.620 -1.736 1.00 86.88 205 SER A N 1
ATOM 1422 C CA . SER A 1 205 ? 26.728 14.876 -2.449 1.00 86.88 205 SER A CA 1
ATOM 1423 C C . SER A 1 205 ? 25.539 15.835 -2.314 1.00 86.88 205 SER A C 1
ATOM 1425 O O . SER A 1 205 ? 24.397 15.439 -2.078 1.00 86.88 205 SER A O 1
ATOM 1427 N N . THR A 1 206 ? 25.794 17.130 -2.499 1.00 87.62 206 THR A N 1
ATOM 1428 C CA . THR A 1 206 ? 24.748 18.159 -2.667 1.00 87.62 206 THR A CA 1
ATOM 1429 C C . THR A 1 206 ? 24.490 18.488 -4.139 1.00 87.62 206 THR A C 1
ATOM 1431 O O . THR A 1 206 ? 23.531 19.190 -4.468 1.00 87.62 206 THR A O 1
ATOM 1434 N N . VAL A 1 207 ? 25.342 17.973 -5.032 1.00 89.25 207 VAL A N 1
ATOM 1435 C CA . VAL A 1 207 ? 25.299 18.186 -6.479 1.00 89.25 207 VAL A CA 1
ATOM 1436 C C . VAL A 1 207 ? 25.585 16.867 -7.184 1.00 89.25 207 VAL A C 1
ATOM 1438 O O . VAL A 1 207 ? 26.676 16.319 -7.046 1.00 89.25 207 VAL A O 1
ATOM 1441 N N . HIS A 1 208 ? 24.645 16.421 -8.013 1.00 90.19 208 HIS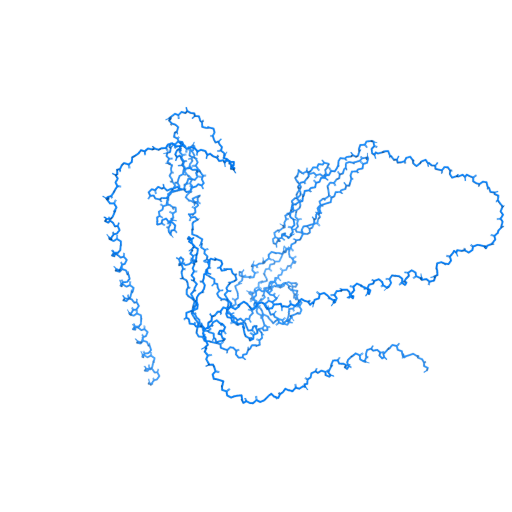 A N 1
ATOM 1442 C CA . HIS A 1 208 ? 24.801 15.232 -8.840 1.00 90.19 208 HIS A CA 1
ATOM 1443 C C . HIS A 1 208 ? 24.743 15.600 -10.326 1.00 90.19 208 HIS A C 1
ATOM 1445 O O . HIS A 1 208 ? 23.926 16.422 -10.752 1.00 90.19 208 HIS A O 1
ATOM 1451 N N . ARG A 1 209 ? 25.629 15.007 -11.133 1.00 89.62 209 ARG A N 1
ATOM 1452 C CA . ARG A 1 209 ? 25.777 15.339 -12.555 1.00 89.62 209 ARG A CA 1
ATOM 1453 C C . ARG A 1 209 ? 25.459 14.135 -13.426 1.00 89.62 209 ARG A C 1
ATOM 1455 O O . ARG A 1 209 ? 26.143 13.121 -13.367 1.00 89.62 209 ARG A O 1
ATOM 1462 N N . TYR A 1 210 ? 24.483 14.309 -14.304 1.00 84.44 210 TYR A N 1
ATOM 1463 C CA . TYR A 1 210 ? 24.102 13.331 -15.309 1.00 84.44 210 TYR A CA 1
ATOM 1464 C C . TYR A 1 210 ? 24.715 13.705 -16.650 1.00 84.44 210 TYR A C 1
ATOM 1466 O O . TYR A 1 210 ? 24.610 14.852 -17.092 1.00 84.44 210 TYR A O 1
ATOM 1474 N N . THR A 1 211 ? 25.319 12.729 -17.317 1.00 85.31 211 THR A N 1
ATOM 1475 C CA . THR A 1 211 ? 25.823 12.863 -18.686 1.00 85.31 211 THR A CA 1
ATOM 1476 C C . THR A 1 211 ? 25.270 11.735 -19.539 1.00 85.31 211 THR A C 1
ATOM 1478 O O . THR A 1 211 ? 25.287 10.586 -19.104 1.00 85.31 211 THR A O 1
ATOM 1481 N N . GLY A 1 212 ? 24.825 12.039 -20.753 1.00 82.50 212 GLY A N 1
ATOM 1482 C CA . GLY A 1 212 ? 24.361 11.021 -21.690 1.00 82.50 212 GLY A CA 1
ATOM 1483 C C . GLY A 1 212 ? 24.285 11.538 -23.119 1.00 82.50 212 GLY A C 1
ATOM 1484 O O . GLY A 1 212 ? 24.507 12.722 -23.380 1.00 82.50 212 GLY A O 1
ATOM 1485 N N . THR A 1 213 ? 23.964 10.638 -24.041 1.00 78.56 213 THR A N 1
ATOM 1486 C CA . THR A 1 213 ? 23.764 10.934 -25.461 1.00 78.56 213 THR A CA 1
ATOM 1487 C C . THR A 1 213 ? 22.360 10.485 -25.845 1.00 78.56 213 THR A C 1
ATOM 1489 O O . THR A 1 213 ? 21.992 9.340 -25.597 1.00 78.56 213 THR A O 1
ATOM 1492 N N . LEU A 1 214 ? 21.568 11.389 -26.419 1.00 71.38 214 LEU A N 1
ATOM 1493 C CA . LEU A 1 214 ? 20.298 11.067 -27.064 1.00 71.38 214 LEU A CA 1
ATOM 1494 C C . LEU A 1 214 ? 20.589 10.791 -28.539 1.00 71.38 214 LEU A C 1
ATOM 1496 O O . LEU A 1 214 ? 20.961 11.707 -29.270 1.00 71.38 214 LEU A O 1
ATOM 1500 N N . GLU A 1 215 ? 20.457 9.542 -28.973 1.00 67.81 215 GLU A N 1
ATOM 1501 C CA . GLU A 1 215 ? 20.512 9.206 -30.398 1.00 67.81 215 GLU A CA 1
ATOM 1502 C C . GLU A 1 215 ? 19.127 9.397 -31.024 1.00 67.81 215 GLU A C 1
ATOM 1504 O O . GLU A 1 215 ? 18.119 9.001 -30.434 1.00 67.81 215 GLU A O 1
ATOM 1509 N N . ALA A 1 216 ? 19.062 9.992 -32.220 1.00 58.94 216 ALA A N 1
ATOM 1510 C CA . ALA A 1 216 ? 17.813 10.110 -32.961 1.00 58.94 216 ALA A CA 1
ATOM 1511 C C . ALA A 1 216 ? 17.309 8.719 -33.366 1.00 58.94 216 ALA A C 1
ATOM 1513 O O . ALA A 1 216 ? 17.768 8.112 -34.339 1.00 58.94 216 ALA A O 1
ATOM 1514 N N . THR A 1 217 ? 16.319 8.211 -32.639 1.00 56.72 217 THR A N 1
ATOM 1515 C CA . THR A 1 217 ? 15.622 6.983 -33.005 1.00 56.72 217 THR A CA 1
ATOM 1516 C C . THR A 1 217 ? 14.681 7.283 -34.173 1.00 56.72 217 THR A C 1
ATOM 1518 O O . THR A 1 217 ? 13.567 7.772 -34.019 1.00 56.72 217 THR A O 1
ATOM 1521 N N . THR A 1 218 ? 15.136 7.004 -35.394 1.00 55.00 218 THR A N 1
ATOM 1522 C CA . THR A 1 218 ? 14.329 7.173 -36.620 1.00 55.00 218 THR A CA 1
ATOM 1523 C C . THR A 1 218 ? 13.242 6.103 -36.790 1.00 55.00 218 THR A C 1
ATOM 1525 O O . THR A 1 218 ? 12.385 6.243 -37.659 1.00 55.00 218 THR A O 1
ATOM 1528 N N . ASP A 1 219 ? 13.221 5.082 -35.928 1.00 54.78 219 ASP A N 1
ATOM 1529 C CA . ASP A 1 219 ? 12.248 3.987 -35.936 1.00 54.78 219 ASP A CA 1
ATOM 1530 C C . ASP A 1 219 ? 11.434 3.958 -34.629 1.00 54.78 219 ASP A C 1
ATOM 1532 O O . ASP A 1 219 ? 11.560 3.070 -33.786 1.00 54.78 219 ASP A O 1
ATOM 1536 N N . CYS A 1 220 ? 10.548 4.942 -34.453 1.00 56.97 220 CYS A N 1
ATOM 1537 C CA . CYS A 1 220 ? 9.563 4.974 -33.364 1.00 56.97 220 CYS A CA 1
ATOM 1538 C C . CYS A 1 220 ? 8.412 3.986 -33.616 1.00 56.97 220 CYS A C 1
ATOM 1540 O O . CYS A 1 220 ? 7.238 4.359 -33.645 1.00 56.97 220 CYS A O 1
ATOM 1542 N N . THR A 1 221 ? 8.729 2.708 -33.827 1.00 64.25 221 THR A N 1
ATOM 1543 C CA . THR A 1 221 ? 7.720 1.660 -33.688 1.00 64.25 221 THR A CA 1
ATOM 1544 C C . THR A 1 221 ? 7.620 1.346 -32.195 1.00 64.25 221 THR A C 1
ATOM 1546 O O . THR A 1 221 ? 8.609 0.864 -31.642 1.00 64.25 221 THR A O 1
ATOM 1549 N N . PRO A 1 222 ? 6.480 1.605 -31.522 1.00 64.12 222 PRO A N 1
ATOM 1550 C CA . PRO A 1 222 ? 6.355 1.345 -30.093 1.00 64.12 222 PRO A CA 1
ATOM 1551 C C . PRO A 1 222 ? 6.744 -0.108 -29.794 1.00 64.12 222 PRO A C 1
ATOM 1553 O O . PRO A 1 222 ? 6.393 -1.004 -30.580 1.00 64.12 222 PRO A O 1
ATOM 1556 N N . PRO A 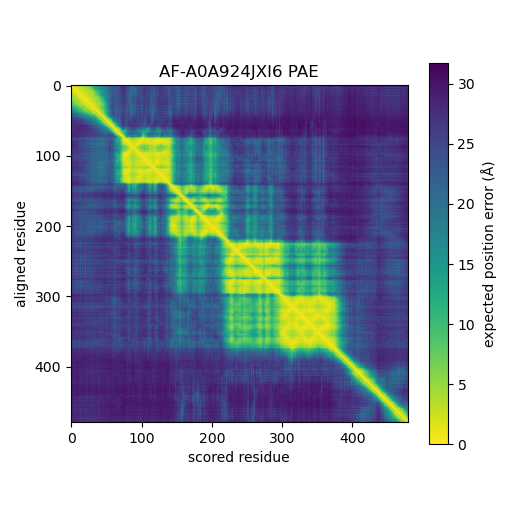1 223 ? 7.498 -0.354 -28.707 1.00 66.88 223 PRO A N 1
ATOM 1557 C CA . PRO A 1 223 ? 7.962 -1.688 -28.370 1.00 66.88 223 PRO A CA 1
ATOM 1558 C C . PRO A 1 223 ? 6.761 -2.626 -28.271 1.00 66.88 223 PRO A C 1
ATOM 1560 O O . PRO A 1 223 ? 5.833 -2.433 -27.492 1.00 66.88 223 PRO A O 1
ATOM 1563 N N . LYS A 1 224 ? 6.761 -3.660 -29.115 1.00 85.25 224 LYS A N 1
ATOM 1564 C CA . LYS A 1 224 ? 5.657 -4.629 -29.216 1.00 85.25 224 LYS A CA 1
ATOM 1565 C C . LYS A 1 224 ? 5.771 -5.743 -28.178 1.00 85.25 224 LYS A C 1
ATOM 1567 O O . LYS A 1 224 ? 5.118 -6.781 -28.341 1.00 85.25 224 LYS A O 1
ATOM 1572 N N . LYS A 1 225 ? 6.635 -5.573 -27.175 1.00 93.44 225 LYS A N 1
ATOM 1573 C CA . LYS A 1 225 ? 6.958 -6.570 -26.160 1.00 93.44 225 LYS A CA 1
ATOM 1574 C C . LYS A 1 225 ? 7.000 -5.962 -24.762 1.00 93.44 225 LYS A C 1
ATOM 1576 O O . LYS A 1 225 ? 7.319 -4.790 -24.588 1.00 93.44 225 LYS A O 1
ATOM 1581 N N . VAL A 1 226 ? 6.685 -6.790 -23.778 1.00 94.38 226 VAL A N 1
ATOM 1582 C CA . VAL A 1 226 ? 6.736 -6.471 -22.351 1.00 94.38 226 VAL A CA 1
ATOM 1583 C C . VAL A 1 226 ? 7.313 -7.658 -21.584 1.00 94.38 226 VAL A C 1
ATOM 1585 O O . VAL A 1 226 ? 7.178 -8.807 -22.014 1.00 94.38 226 VAL A O 1
ATOM 1588 N N . PHE A 1 227 ? 7.941 -7.386 -20.445 1.00 95.44 227 PHE A N 1
ATOM 1589 C CA . PHE A 1 227 ? 8.368 -8.409 -19.499 1.00 95.44 227 PHE A CA 1
ATOM 1590 C C . PHE A 1 227 ? 7.209 -8.802 -18.589 1.00 95.44 227 PHE A C 1
ATOM 1592 O O . PHE A 1 227 ? 6.556 -7.952 -17.976 1.00 95.44 227 PHE A O 1
ATOM 1599 N N . VAL A 1 228 ? 6.972 -10.106 -18.496 1.00 94.31 228 VAL A N 1
ATOM 1600 C CA . VAL A 1 228 ? 5.868 -10.702 -17.752 1.00 94.31 228 VAL A CA 1
ATOM 1601 C C . VAL A 1 228 ? 6.396 -11.737 -16.775 1.00 94.31 228 VAL A C 1
ATOM 1603 O O . VAL A 1 228 ? 7.260 -12.547 -17.108 1.00 94.31 228 VAL A O 1
ATOM 1606 N N . CYS A 1 229 ? 5.824 -11.737 -15.579 1.00 94.06 229 CYS A N 1
ATOM 1607 C CA . CYS A 1 229 ? 6.038 -12.759 -14.572 1.00 94.06 229 CYS A CA 1
ATOM 1608 C C . CYS A 1 229 ? 4.850 -13.713 -14.566 1.00 94.06 229 CYS A C 1
ATOM 1610 O O . CYS A 1 229 ? 3.706 -13.293 -14.379 1.00 94.06 229 CYS A O 1
ATOM 1612 N N . LYS A 1 230 ? 5.128 -14.998 -14.786 1.00 91.75 230 LYS A N 1
ATOM 1613 C CA . LYS A 1 230 ? 4.117 -16.056 -14.737 1.00 91.75 230 LYS A CA 1
ATOM 1614 C C . LYS A 1 230 ? 4.000 -16.611 -13.332 1.00 91.75 230 LYS A C 1
ATOM 1616 O O . LYS A 1 230 ? 5.009 -17.035 -12.763 1.00 91.75 230 LYS A O 1
ATOM 1621 N N . PHE A 1 231 ? 2.780 -16.694 -12.824 1.00 89.62 231 PHE A N 1
ATOM 1622 C CA . PHE A 1 231 ? 2.486 -17.342 -11.553 1.00 89.62 231 PHE A CA 1
ATOM 1623 C C . PHE A 1 231 ? 1.685 -18.621 -11.799 1.00 89.62 231 PHE A C 1
ATOM 1625 O O . PHE A 1 231 ? 1.121 -18.832 -12.870 1.00 89.62 231 PHE A O 1
ATOM 1632 N N . VAL A 1 232 ? 1.704 -19.515 -10.821 1.00 87.94 232 VAL A N 1
ATOM 1633 C CA . VAL A 1 232 ? 0.871 -20.718 -10.760 1.00 87.94 232 VAL A CA 1
ATOM 1634 C C . VAL A 1 232 ? 0.147 -20.740 -9.420 1.00 87.94 232 VAL A C 1
ATOM 1636 O O . VAL A 1 232 ? 0.681 -20.228 -8.440 1.00 87.94 232 VAL A O 1
ATOM 1639 N N . GLY A 1 233 ? -1.038 -21.344 -9.376 1.00 83.00 233 GLY A N 1
ATOM 1640 C CA . GLY A 1 233 ? -1.885 -21.387 -8.180 1.00 83.00 233 GLY A CA 1
ATOM 1641 C C . GLY A 1 233 ? -3.125 -20.506 -8.312 1.00 83.00 233 GLY A C 1
ATOM 1642 O O . GLY A 1 233 ? -3.281 -19.765 -9.283 1.00 83.00 233 GLY A O 1
ATOM 1643 N N . LYS A 1 234 ? -4.034 -20.610 -7.342 1.00 77.94 234 LYS A N 1
ATOM 1644 C CA . LYS A 1 234 ? -5.280 -19.850 -7.315 1.00 77.94 234 LYS A CA 1
ATOM 1645 C C . LYS A 1 234 ? -4.976 -18.384 -7.002 1.00 77.94 234 LYS A C 1
ATOM 1647 O O . LYS A 1 234 ? -4.350 -18.102 -5.971 1.00 77.94 234 LYS A O 1
ATOM 1652 N N . PRO A 1 235 ? -5.492 -17.442 -7.815 1.00 70.44 235 PRO A N 1
ATOM 1653 C CA . PRO A 1 235 ? -5.221 -16.040 -7.593 1.00 70.44 235 PRO A CA 1
ATOM 1654 C C . PRO A 1 235 ? -5.566 -15.558 -6.175 1.00 70.44 235 PRO A C 1
ATOM 1656 O O . PRO A 1 235 ? -6.682 -15.763 -5.696 1.00 70.44 235 PRO A O 1
ATOM 1659 N N . GLY A 1 236 ? -4.608 -14.912 -5.507 1.00 68.88 236 GLY A N 1
ATOM 1660 C CA . GLY A 1 236 ? -4.714 -14.380 -4.145 1.00 68.88 236 GLY A CA 1
ATOM 1661 C C . GLY A 1 236 ? -4.699 -15.405 -3.004 1.00 68.88 236 GLY A C 1
ATOM 1662 O O . GLY A 1 236 ? -4.886 -15.000 -1.860 1.00 68.88 236 GLY A O 1
ATOM 1663 N N . VAL A 1 237 ? -4.502 -16.700 -3.278 1.00 73.69 237 VAL A N 1
ATOM 1664 C CA . VAL A 1 237 ? -4.494 -17.751 -2.241 1.00 73.69 237 VAL A CA 1
ATOM 1665 C C . VAL A 1 237 ? -3.131 -18.428 -2.147 1.00 73.69 237 VAL A C 1
ATOM 1667 O O . VAL A 1 237 ? -2.506 -18.410 -1.091 1.00 73.69 237 VAL A O 1
ATOM 1670 N N . ASP A 1 238 ? -2.668 -19.009 -3.249 1.00 77.31 238 ASP A N 1
ATOM 1671 C CA . ASP A 1 238 ? -1.438 -19.801 -3.331 1.00 77.31 238 ASP A CA 1
ATOM 1672 C C . ASP A 1 238 ? -0.668 -19.500 -4.626 1.00 77.31 238 ASP A C 1
ATOM 1674 O O . ASP A 1 238 ? -0.051 -20.381 -5.219 1.00 77.31 238 ASP A O 1
ATOM 1678 N N . GLU A 1 239 ? -0.699 -18.234 -5.061 1.00 81.25 239 GLU A N 1
ATOM 1679 C CA . GLU A 1 239 ? 0.104 -17.741 -6.183 1.00 81.25 239 GLU A CA 1
ATOM 1680 C C . GLU A 1 239 ? 1.601 -17.895 -5.858 1.00 81.25 239 GLU A C 1
ATOM 1682 O O . GLU A 1 239 ? 2.153 -17.208 -4.997 1.00 81.25 239 GLU A O 1
ATOM 1687 N N . VAL A 1 240 ? 2.279 -18.784 -6.578 1.00 87.12 240 VAL A N 1
ATOM 1688 C CA . VAL A 1 240 ? 3.734 -18.952 -6.529 1.00 87.12 240 VAL A CA 1
ATOM 1689 C C . VAL A 1 240 ? 4.302 -18.608 -7.895 1.00 87.12 240 VAL A C 1
ATOM 1691 O O . VAL A 1 240 ? 3.734 -18.966 -8.928 1.00 87.12 240 VAL A O 1
ATOM 1694 N N . LEU A 1 241 ? 5.440 -17.913 -7.927 1.00 89.06 241 LEU A N 1
ATOM 1695 C CA . LEU A 1 241 ? 6.137 -17.646 -9.180 1.00 89.06 241 LEU A CA 1
ATOM 1696 C C . LEU A 1 241 ? 6.462 -18.979 -9.867 1.00 89.06 241 LEU A C 1
ATOM 1698 O O . LEU A 1 241 ? 7.083 -19.864 -9.273 1.00 89.06 241 LEU A O 1
ATOM 1702 N N . LYS A 1 242 ? 6.045 -19.133 -11.124 1.00 87.31 242 LYS A N 1
ATOM 1703 C CA . LYS A 1 242 ? 6.331 -20.345 -11.889 1.00 87.31 242 LYS A CA 1
ATOM 1704 C C . LYS A 1 242 ? 7.850 -20.486 -12.019 1.00 87.31 242 LYS A C 1
ATOM 1706 O O . LYS A 1 242 ? 8.529 -19.542 -12.417 1.00 87.31 242 LYS A O 1
ATOM 1711 N N . GLY A 1 243 ? 8.400 -21.651 -11.681 1.00 84.44 243 GLY A N 1
ATOM 1712 C CA . GLY A 1 243 ? 9.821 -21.916 -11.921 1.00 84.44 243 GLY A CA 1
ATOM 1713 C C . GLY A 1 243 ? 10.168 -21.783 -13.413 1.00 84.44 243 GLY A C 1
ATOM 1714 O O . GLY A 1 243 ? 9.334 -22.094 -14.265 1.00 84.44 243 GLY A O 1
ATOM 1715 N N . GLY A 1 244 ? 11.385 -21.330 -13.731 1.00 86.94 244 GLY A N 1
ATOM 1716 C CA . GLY A 1 244 ? 11.867 -21.154 -15.108 1.00 86.94 244 GLY A CA 1
ATOM 1717 C C . GLY A 1 244 ? 12.388 -19.744 -15.400 1.00 86.94 244 GLY A C 1
ATOM 1718 O O . GLY A 1 244 ? 12.816 -19.039 -14.488 1.00 86.94 244 GLY A O 1
ATOM 1719 N N . GLU A 1 245 ? 12.356 -19.346 -16.676 1.00 88.62 245 GLU A N 1
ATOM 1720 C CA . GLU A 1 245 ? 12.865 -18.061 -17.191 1.00 88.62 245 GLU A CA 1
ATOM 1721 C C . GLU A 1 245 ? 11.942 -16.870 -16.864 1.00 88.62 245 GLU A C 1
ATOM 1723 O O . GLU A 1 245 ? 11.530 -16.138 -17.751 1.00 88.62 245 GLU A O 1
ATOM 1728 N N . ASN A 1 246 ? 11.572 -16.664 -15.601 1.00 91.00 246 ASN A N 1
ATOM 1729 C CA . ASN A 1 246 ? 10.902 -15.427 -15.195 1.00 91.00 246 ASN A CA 1
ATOM 1730 C C . ASN A 1 246 ? 11.949 -14.337 -14.890 1.00 91.00 246 ASN A C 1
ATOM 1732 O O . ASN A 1 246 ? 12.915 -14.637 -14.185 1.00 91.00 246 ASN A O 1
ATOM 1736 N N . PRO A 1 247 ? 11.760 -13.084 -15.346 1.00 94.62 247 PRO A N 1
ATOM 1737 C CA . PRO A 1 247 ? 10.687 -12.587 -16.221 1.00 94.62 247 PRO A CA 1
ATOM 1738 C C . PRO A 1 247 ? 10.851 -12.991 -17.700 1.00 94.62 247 PRO A C 1
ATOM 1740 O O . PRO A 1 247 ? 11.964 -13.020 -18.220 1.00 94.62 247 PRO A O 1
ATOM 1743 N N . ILE A 1 248 ? 9.734 -13.209 -18.405 1.00 94.38 248 ILE A N 1
ATOM 1744 C CA . ILE A 1 248 ? 9.705 -13.576 -19.833 1.00 94.38 248 ILE A CA 1
ATOM 1745 C C . ILE A 1 248 ? 9.329 -12.354 -20.676 1.00 94.38 248 ILE A C 1
ATOM 1747 O O . ILE A 1 248 ? 8.323 -11.702 -20.404 1.00 94.38 248 ILE A O 1
ATOM 1751 N N . SER A 1 249 ? 10.079 -12.078 -21.745 1.00 94.62 249 SER A N 1
ATOM 1752 C CA . SER A 1 249 ? 9.673 -11.100 -22.764 1.00 94.62 249 SER A CA 1
ATOM 1753 C C . SER A 1 249 ? 8.629 -11.707 -23.708 1.00 94.62 249 SER A C 1
ATOM 1755 O O . SER A 1 249 ? 8.907 -12.659 -24.443 1.00 94.62 249 SER A O 1
ATOM 1757 N N . VAL A 1 250 ? 7.414 -11.158 -23.703 1.00 93.75 250 VAL A N 1
ATOM 1758 C CA . VAL A 1 250 ? 6.297 -11.607 -24.549 1.00 93.75 250 VAL A CA 1
ATOM 1759 C C . VAL A 1 250 ? 5.734 -10.455 -25.365 1.00 93.75 250 VAL A C 1
ATOM 1761 O O . VAL A 1 250 ? 5.893 -9.290 -25.014 1.00 93.75 250 VAL A O 1
ATOM 1764 N N . SER A 1 251 ? 5.065 -10.763 -26.478 1.00 92.88 251 SER A N 1
ATOM 1765 C CA . SER A 1 251 ? 4.423 -9.720 -27.279 1.00 92.88 251 SER A CA 1
ATOM 1766 C C . SER A 1 251 ? 3.190 -9.155 -26.573 1.00 92.88 251 SER A C 1
ATOM 1768 O O . SER A 1 251 ? 2.378 -9.915 -26.055 1.00 92.88 251 SER A O 1
ATOM 1770 N N . VAL A 1 252 ? 2.987 -7.836 -26.656 1.00 91.44 252 VAL A N 1
ATOM 1771 C CA . VAL A 1 252 ? 1.774 -7.158 -26.153 1.00 91.44 252 VAL A CA 1
ATOM 1772 C C . VAL A 1 252 ? 0.485 -7.675 -26.795 1.00 91.44 252 VAL A C 1
ATOM 1774 O O . VAL A 1 252 ? -0.581 -7.590 -26.201 1.00 91.44 252 VAL A O 1
ATOM 1777 N N . ASN A 1 253 ? 0.575 -8.273 -27.989 1.00 87.06 253 ASN A N 1
ATOM 1778 C CA . ASN A 1 253 ? -0.571 -8.889 -28.665 1.00 87.06 253 ASN A CA 1
ATOM 1779 C C . ASN A 1 253 ? -1.073 -10.166 -27.972 1.00 87.06 253 ASN A C 1
ATOM 1781 O O . ASN A 1 253 ? -2.161 -10.637 -28.294 1.00 87.06 253 ASN A O 1
ATOM 1785 N N . SER A 1 254 ? -0.278 -10.741 -27.067 1.00 87.31 254 SER A N 1
ATOM 1786 C CA . SER A 1 254 ? -0.625 -11.937 -26.295 1.00 87.31 254 SER A CA 1
ATOM 1787 C C . SER A 1 254 ? -1.304 -11.612 -24.958 1.00 87.31 254 SER A C 1
ATOM 1789 O O . SER A 1 254 ? -1.560 -12.532 -24.187 1.00 87.31 254 SER A O 1
ATOM 1791 N N . ILE A 1 255 ? -1.558 -10.331 -24.663 1.00 87.69 255 ILE A N 1
ATOM 1792 C CA . ILE A 1 255 ? -2.076 -9.849 -23.376 1.00 87.69 255 ILE A CA 1
ATOM 1793 C C . ILE A 1 255 ? -3.532 -9.403 -23.547 1.00 87.69 255 ILE A C 1
ATOM 1795 O O . ILE A 1 255 ? -3.846 -8.657 -24.478 1.00 87.69 255 ILE A O 1
ATOM 1799 N N . ASP A 1 256 ? -4.409 -9.867 -22.652 1.00 80.31 256 ASP A N 1
ATOM 1800 C CA . ASP A 1 256 ? -5.828 -9.493 -22.587 1.00 80.31 256 ASP A CA 1
ATOM 1801 C C . ASP A 1 256 ? -6.130 -8.834 -21.222 1.00 80.31 256 ASP A C 1
ATOM 1803 O O . ASP A 1 256 ? -5.777 -9.419 -20.198 1.00 80.31 256 ASP A O 1
ATOM 1807 N N . PRO A 1 257 ? -6.748 -7.637 -21.142 1.00 71.62 257 PRO A N 1
ATOM 1808 C CA . PRO A 1 257 ? -7.447 -6.901 -22.195 1.00 71.62 257 PRO A CA 1
ATOM 1809 C C . PRO A 1 257 ? -6.532 -6.433 -23.329 1.00 71.62 257 PRO A C 1
ATOM 1811 O O . PRO A 1 257 ? -5.387 -6.051 -23.094 1.00 71.62 257 PRO A O 1
ATOM 1814 N N . LYS A 1 258 ? -7.062 -6.458 -24.561 1.00 75.50 258 LYS A N 1
ATOM 1815 C CA . LYS A 1 258 ? -6.346 -6.018 -25.769 1.00 75.50 258 LYS A CA 1
ATOM 1816 C C . LYS A 1 258 ? -5.621 -4.690 -25.552 1.00 75.50 258 LYS A C 1
ATOM 1818 O O . LYS A 1 258 ? -6.246 -3.684 -25.229 1.00 75.50 258 LYS A O 1
ATOM 1823 N N . PHE A 1 259 ? -4.326 -4.724 -25.843 1.00 82.25 259 PHE A N 1
ATOM 1824 C CA . PHE A 1 259 ? -3.432 -3.583 -25.980 1.00 82.25 259 PHE A CA 1
ATOM 1825 C C . PHE A 1 259 ? -4.094 -2.384 -26.682 1.00 82.25 259 PHE A C 1
ATOM 1827 O O . PHE A 1 259 ? -4.578 -2.508 -27.812 1.00 82.25 259 PHE A O 1
ATOM 1834 N N . ASP A 1 260 ? -4.103 -1.228 -26.018 1.00 79.88 260 ASP A N 1
ATOM 1835 C CA . ASP A 1 260 ? -4.723 0.020 -26.482 1.00 79.88 260 ASP A CA 1
ATOM 1836 C C . ASP A 1 260 ? -3.786 0.899 -27.328 1.00 79.88 260 ASP A C 1
ATOM 1838 O O . ASP A 1 260 ? -4.223 1.904 -27.892 1.00 79.88 260 ASP A O 1
ATOM 1842 N N . GLY A 1 261 ? -2.528 0.482 -27.493 1.00 81.25 261 GLY A N 1
ATOM 1843 C CA . GLY A 1 261 ? -1.520 1.173 -28.295 1.00 81.25 261 GLY A CA 1
ATOM 1844 C C . GLY A 1 261 ? -0.297 1.622 -27.499 1.00 81.25 261 GLY A C 1
ATOM 1845 O O . GLY A 1 261 ? 0.732 1.879 -28.123 1.00 81.25 261 GLY A O 1
ATOM 1846 N N . ASP A 1 262 ? -0.381 1.647 -26.167 1.00 85.69 262 ASP A N 1
ATOM 1847 C CA . ASP A 1 262 ? 0.711 2.047 -25.275 1.00 85.69 262 ASP A CA 1
ATOM 1848 C C . ASP A 1 262 ? 1.075 0.903 -24.298 1.00 85.69 262 ASP A C 1
ATOM 1850 O O . ASP A 1 262 ? 0.236 0.451 -23.517 1.00 85.69 262 ASP A O 1
ATOM 1854 N N . PRO A 1 263 ? 2.317 0.374 -24.329 1.00 85.44 263 PRO A N 1
ATOM 1855 C CA . PRO A 1 263 ? 2.725 -0.739 -23.470 1.00 85.44 263 PRO A CA 1
ATOM 1856 C C . PRO A 1 263 ? 2.952 -0.328 -22.019 1.00 85.44 263 PRO A C 1
ATOM 1858 O O . PRO A 1 263 ? 2.960 -1.201 -21.149 1.00 85.44 263 PRO A O 1
ATOM 1861 N N . ALA A 1 264 ? 3.087 0.966 -21.731 1.00 85.31 264 ALA A N 1
ATOM 1862 C CA . ALA A 1 264 ? 3.189 1.467 -20.370 1.00 85.31 264 ALA A CA 1
ATOM 1863 C C . ALA A 1 264 ? 1.872 1.291 -19.595 1.00 85.31 264 ALA A C 1
ATOM 1865 O O . ALA A 1 264 ? 1.913 0.972 -18.406 1.00 85.31 264 ALA A O 1
ATOM 1866 N N . THR A 1 265 ? 0.707 1.378 -20.256 1.00 87.25 265 THR A N 1
ATOM 1867 C CA . THR A 1 265 ? -0.609 1.145 -19.615 1.00 87.25 265 THR A CA 1
ATOM 1868 C C . THR A 1 265 ? -0.799 -0.290 -19.120 1.00 87.25 265 THR A C 1
ATOM 1870 O O . THR A 1 265 ? -1.678 -0.555 -18.290 1.00 87.25 265 THR A O 1
ATOM 1873 N N . LEU A 1 266 ? 0.018 -1.219 -19.627 1.00 89.00 266 LEU A N 1
ATOM 1874 C CA . LEU A 1 266 ? -0.002 -2.620 -19.238 1.00 89.00 266 LEU A CA 1
ATOM 1875 C C . LEU A 1 266 ? 0.789 -2.891 -17.953 1.00 89.00 266 LEU A C 1
ATOM 1877 O O . LEU A 1 266 ? 0.518 -3.899 -17.309 1.00 89.00 266 LEU A O 1
ATOM 1881 N N . ILE A 1 267 ? 1.734 -2.033 -17.547 1.00 89.56 267 ILE A N 1
ATOM 1882 C CA . ILE A 1 267 ? 2.570 -2.276 -16.360 1.00 89.56 267 ILE A CA 1
ATOM 1883 C C . ILE A 1 267 ? 1.694 -2.403 -15.105 1.00 89.56 267 ILE A C 1
ATOM 1885 O O . ILE A 1 267 ? 0.824 -1.578 -14.834 1.00 89.56 267 ILE A O 1
ATOM 1889 N N . GLY A 1 268 ? 1.927 -3.462 -14.328 1.00 86.75 268 GLY A N 1
ATOM 1890 C CA . GLY A 1 268 ? 1.172 -3.790 -13.120 1.00 86.75 268 GLY A CA 1
ATOM 1891 C C . GLY A 1 268 ? -0.175 -4.467 -13.381 1.00 86.75 268 GLY A C 1
ATOM 1892 O O . GLY A 1 268 ? -0.824 -4.886 -12.422 1.00 86.75 268 GLY A O 1
ATOM 1893 N N . LYS A 1 269 ? -0.601 -4.607 -14.643 1.00 87.88 269 LYS A N 1
ATOM 1894 C CA . LYS A 1 269 ? -1.834 -5.321 -14.981 1.00 87.88 269 LYS A CA 1
ATOM 1895 C C . LYS A 1 269 ? -1.622 -6.825 -14.901 1.00 87.88 269 LYS A C 1
ATOM 1897 O O . LYS A 1 269 ? -0.621 -7.368 -15.377 1.00 87.88 269 LYS A O 1
ATOM 1902 N N . ASP A 1 270 ? -2.633 -7.468 -14.339 1.00 87.88 270 ASP A N 1
ATOM 1903 C CA . ASP A 1 270 ? -2.796 -8.910 -14.345 1.00 87.88 270 ASP A CA 1
ATOM 1904 C C . ASP A 1 270 ? -3.596 -9.319 -15.577 1.00 87.88 270 ASP A C 1
ATOM 1906 O O . ASP A 1 270 ? -4.574 -8.661 -15.940 1.00 87.88 270 ASP A O 1
ATOM 1910 N N . PHE A 1 271 ? -3.197 -10.417 -16.202 1.00 88.69 271 PHE A N 1
ATOM 1911 C CA . PHE A 1 271 ? -3.933 -11.031 -17.292 1.00 88.69 271 PHE A CA 1
ATOM 1912 C C . PHE A 1 271 ? -3.927 -12.549 -17.151 1.00 88.69 271 PHE A C 1
ATOM 1914 O O . PHE A 1 271 ? -2.972 -13.145 -16.646 1.00 88.69 271 PHE A O 1
ATOM 1921 N N . ALA A 1 272 ? -5.012 -13.171 -17.600 1.00 85.56 272 ALA A N 1
ATOM 1922 C CA . ALA A 1 272 ? -5.104 -14.619 -17.646 1.00 85.56 272 ALA A CA 1
ATOM 1923 C C . ALA A 1 272 ? -4.394 -15.134 -18.900 1.00 85.56 272 ALA A C 1
ATOM 1925 O O . ALA A 1 272 ? -4.708 -14.717 -20.016 1.00 85.56 272 ALA A O 1
ATOM 1926 N N . ASP A 1 273 ? -3.447 -16.049 -18.722 1.00 80.81 273 ASP A N 1
ATOM 1927 C CA . ASP A 1 273 ? -2.922 -16.878 -19.804 1.00 80.81 273 ASP A CA 1
ATOM 1928 C C . ASP A 1 273 ? -3.431 -18.325 -19.652 1.00 80.81 273 ASP A C 1
ATOM 1930 O O . ASP A 1 273 ? -4.308 -18.611 -18.835 1.00 80.81 273 ASP A O 1
ATOM 1934 N N . GLU A 1 274 ? -2.895 -19.270 -20.431 1.00 76.12 274 GLU A N 1
ATOM 1935 C CA . GLU A 1 274 ? -3.227 -20.704 -20.312 1.00 76.12 274 GLU A CA 1
ATOM 1936 C C . GLU A 1 274 ? -2.932 -21.301 -18.918 1.00 76.12 274 GLU A C 1
ATOM 1938 O O . GLU A 1 274 ? -3.209 -22.475 -18.674 1.00 76.12 274 GLU A O 1
ATOM 1943 N N . GLN A 1 275 ? -2.314 -20.537 -18.017 1.00 66.94 275 GLN A N 1
ATOM 1944 C CA . GLN A 1 275 ? -1.961 -20.919 -16.653 1.00 66.94 275 GLN A CA 1
ATOM 1945 C C . GLN A 1 275 ? -2.603 -19.975 -15.622 1.00 66.94 275 GLN A C 1
ATOM 1947 O O . GLN A 1 275 ? -2.128 -19.869 -14.497 1.00 66.94 275 GLN A O 1
ATOM 1952 N N . GLU A 1 276 ? -3.706 -19.332 -16.016 1.00 72.25 276 GLU A N 1
ATOM 1953 C CA . GLU A 1 276 ? -4.625 -18.519 -15.211 1.00 72.25 276 GLU A CA 1
ATOM 1954 C C . GLU A 1 276 ? -4.109 -17.145 -14.763 1.00 72.25 276 GLU A C 1
ATOM 1956 O O . GLU A 1 276 ? -4.921 -16.221 -14.708 1.00 72.25 276 GLU A O 1
ATOM 1961 N N . PHE A 1 277 ? -2.810 -16.954 -14.487 1.00 86.06 277 PHE A N 1
ATOM 1962 C CA . PHE A 1 277 ? -2.319 -15.666 -13.979 1.00 86.06 277 PHE A CA 1
ATOM 1963 C C . PHE A 1 277 ? -0.893 -15.291 -14.408 1.00 86.06 277 PHE A C 1
ATOM 1965 O O . PHE A 1 277 ? 0.100 -15.960 -14.110 1.00 86.06 277 PHE A O 1
ATOM 1972 N N . SER A 1 278 ? -0.786 -14.136 -15.055 1.00 90.94 278 SER A N 1
ATOM 1973 C CA . SER A 1 278 ? 0.463 -13.488 -15.437 1.00 90.94 278 SER A CA 1
ATOM 1974 C C . SER A 1 278 ? 0.390 -11.989 -15.153 1.00 90.94 278 SER A C 1
ATOM 1976 O O . SER A 1 278 ? -0.668 -11.381 -15.297 1.00 90.94 278 SER A O 1
ATOM 1978 N N . ARG A 1 279 ? 1.518 -11.377 -14.777 1.00 90.94 279 ARG A N 1
ATOM 1979 C CA . ARG A 1 279 ? 1.611 -9.934 -14.503 1.00 90.94 279 ARG A CA 1
ATOM 1980 C C . ARG A 1 279 ? 2.671 -9.275 -15.361 1.00 90.94 279 ARG A C 1
ATOM 1982 O O . ARG A 1 279 ? 3.801 -9.753 -15.424 1.00 90.94 279 ARG A O 1
ATOM 1989 N N . VAL A 1 280 ? 2.328 -8.145 -15.966 1.00 93.06 280 VAL A N 1
ATOM 1990 C CA . VAL A 1 280 ? 3.290 -7.300 -16.681 1.00 93.06 280 VAL A CA 1
ATOM 1991 C C . VAL A 1 280 ? 4.070 -6.459 -15.677 1.00 93.06 280 VAL A C 1
ATOM 1993 O O . VAL A 1 280 ? 3.468 -5.761 -14.863 1.00 93.06 280 VAL A O 1
ATOM 1996 N N . ILE A 1 281 ? 5.401 -6.498 -15.734 1.00 92.75 281 ILE A N 1
ATOM 1997 C CA . ILE A 1 281 ? 6.261 -5.767 -14.786 1.00 92.75 281 ILE A CA 1
ATOM 1998 C C . ILE A 1 281 ? 7.069 -4.637 -15.426 1.00 92.75 281 ILE A C 1
ATOM 2000 O O . ILE A 1 281 ? 7.451 -3.703 -14.729 1.00 92.75 281 ILE A O 1
ATOM 2004 N N . ALA A 1 282 ? 7.324 -4.697 -16.735 1.00 92.25 282 ALA A N 1
ATOM 2005 C CA . ALA A 1 282 ? 8.080 -3.673 -17.452 1.00 92.25 282 ALA A CA 1
ATOM 2006 C C . ALA A 1 282 ? 7.830 -3.749 -18.963 1.00 92.25 282 ALA A C 1
ATOM 2008 O O . ALA A 1 282 ? 7.451 -4.797 -19.489 1.00 92.25 282 ALA A O 1
ATOM 2009 N N . VAL A 1 283 ? 8.103 -2.657 -19.676 1.00 92.00 283 VAL A N 1
ATOM 2010 C CA . VAL A 1 283 ? 8.162 -2.648 -21.144 1.00 92.00 283 VAL A CA 1
ATOM 2011 C C . VAL A 1 283 ? 9.504 -3.209 -21.605 1.00 92.00 283 VAL A C 1
ATOM 2013 O O . VAL A 1 283 ? 10.549 -2.826 -21.084 1.00 92.00 283 VAL A O 1
ATOM 2016 N N . ASP A 1 284 ? 9.487 -4.099 -22.598 1.00 93.38 284 ASP A N 1
ATOM 2017 C CA . ASP A 1 284 ? 10.715 -4.594 -23.217 1.00 93.38 284 ASP A CA 1
ATOM 2018 C C . ASP A 1 284 ? 11.111 -3.663 -24.367 1.00 93.38 284 ASP A C 1
ATOM 2020 O O . ASP A 1 284 ? 10.712 -3.836 -25.522 1.00 93.38 284 ASP A O 1
ATOM 2024 N N . ALA A 1 285 ? 11.882 -2.637 -24.011 1.00 87.31 285 ALA A N 1
ATOM 2025 C CA . ALA A 1 285 ? 12.480 -1.686 -24.941 1.00 87.31 285 ALA A CA 1
ATOM 2026 C C . ALA A 1 285 ? 13.904 -2.096 -25.382 1.00 87.31 285 ALA A C 1
ATOM 2028 O O . ALA A 1 285 ? 14.658 -1.253 -25.859 1.00 87.31 285 ALA A O 1
ATOM 2029 N N . GLY A 1 286 ? 14.301 -3.365 -25.198 1.00 86.62 286 GLY A N 1
ATOM 2030 C CA . GLY A 1 286 ? 15.670 -3.832 -25.461 1.00 86.62 286 GLY A CA 1
ATOM 2031 C C . GLY A 1 286 ? 16.684 -3.493 -24.359 1.00 86.62 286 GLY A C 1
ATOM 2032 O O . GLY A 1 286 ? 17.887 -3.642 -24.566 1.00 86.62 286 GLY A O 1
ATOM 2033 N N . GLY A 1 287 ? 16.208 -3.030 -23.199 1.00 84.06 287 GLY A N 1
ATOM 2034 C CA . GLY A 1 287 ? 17.021 -2.811 -22.002 1.00 84.06 287 GLY A CA 1
ATOM 2035 C C . GLY A 1 287 ? 17.405 -4.114 -21.281 1.00 84.06 287 GLY A C 1
ATOM 2036 O O . GLY A 1 287 ? 17.083 -5.208 -21.751 1.00 84.06 287 GLY A O 1
ATOM 2037 N N . PRO A 1 288 ? 18.093 -4.025 -20.127 1.00 90.50 288 PRO A N 1
ATOM 2038 C CA . PRO A 1 288 ? 18.394 -5.202 -19.320 1.00 90.50 288 PRO A CA 1
ATOM 2039 C C . PRO A 1 288 ? 17.103 -5.882 -18.845 1.00 90.50 288 PRO A C 1
ATOM 2041 O O . PRO A 1 288 ? 16.157 -5.215 -18.422 1.00 90.50 288 PRO A O 1
ATOM 2044 N N . THR A 1 289 ? 17.075 -7.216 -18.888 1.00 92.62 289 THR A N 1
ATOM 2045 C CA . THR A 1 289 ? 15.963 -8.009 -18.349 1.00 92.62 289 THR A CA 1
ATOM 2046 C C . THR A 1 289 ? 15.795 -7.719 -16.852 1.00 92.62 289 THR A C 1
ATOM 2048 O O . THR A 1 289 ? 16.789 -7.796 -16.122 1.00 92.62 289 THR A O 1
ATOM 2051 N N . PRO A 1 290 ? 14.574 -7.416 -16.367 1.00 92.81 290 PRO A N 1
ATOM 2052 C CA . PRO A 1 290 ? 14.329 -7.227 -14.942 1.00 92.81 290 PRO A CA 1
ATOM 2053 C C . PRO A 1 290 ? 14.687 -8.475 -14.133 1.00 92.81 290 PRO A C 1
ATOM 2055 O O . PRO A 1 290 ? 14.729 -9.595 -14.646 1.00 92.81 290 PRO A O 1
ATOM 2058 N N . SER A 1 291 ? 14.938 -8.294 -12.844 1.00 93.00 291 SER A N 1
ATOM 2059 C CA . SER A 1 291 ? 15.288 -9.403 -11.965 1.00 93.00 291 SER A CA 1
ATOM 2060 C C . SER A 1 291 ? 14.048 -10.189 -11.526 1.00 93.00 291 SER A C 1
ATOM 2062 O O . SER A 1 291 ? 12.927 -9.682 -11.526 1.00 93.00 291 SER A O 1
ATOM 2064 N N . ILE A 1 292 ? 14.246 -11.421 -11.047 1.00 89.94 292 ILE A N 1
ATOM 2065 C CA . ILE A 1 292 ? 13.180 -12.202 -10.391 1.00 89.94 292 ILE A CA 1
ATOM 2066 C C . ILE A 1 292 ? 12.593 -11.447 -9.185 1.00 89.94 292 ILE A C 1
ATOM 2068 O O . ILE A 1 292 ? 11.405 -11.574 -8.897 1.00 89.94 292 ILE A O 1
ATOM 2072 N N . ALA A 1 293 ? 13.393 -10.632 -8.490 1.00 88.38 293 ALA A N 1
ATOM 2073 C CA . ALA A 1 293 ? 12.904 -9.835 -7.368 1.00 88.38 293 ALA A CA 1
ATOM 2074 C C . ALA A 1 293 ? 11.849 -8.807 -7.809 1.00 88.38 293 ALA A C 1
ATOM 2076 O O . ALA A 1 293 ? 10.923 -8.526 -7.052 1.00 88.38 293 ALA A O 1
ATOM 2077 N N . ASP A 1 294 ? 11.930 -8.305 -9.044 1.00 88.94 294 ASP A N 1
ATOM 2078 C CA . ASP A 1 294 ? 10.941 -7.378 -9.597 1.00 88.94 294 ASP A CA 1
ATOM 2079 C C . ASP A 1 294 ? 9.594 -8.063 -9.867 1.00 88.94 294 ASP A C 1
ATOM 2081 O O . ASP A 1 294 ? 8.552 -7.431 -9.718 1.00 88.94 294 ASP A O 1
ATOM 2085 N N . CYS A 1 295 ? 9.584 -9.376 -10.136 1.00 87.31 295 CYS A N 1
ATOM 2086 C CA . CYS A 1 295 ? 8.345 -10.161 -10.175 1.00 87.31 295 CYS A CA 1
ATOM 2087 C C . CYS A 1 295 ? 7.638 -10.226 -8.819 1.00 87.31 295 CYS A C 1
ATOM 2089 O O . CYS A 1 295 ? 6.414 -10.303 -8.760 1.00 87.31 295 CYS A O 1
ATOM 2091 N N . LEU A 1 296 ? 8.406 -10.220 -7.730 1.00 83.12 296 LEU A N 1
ATOM 2092 C CA . LEU A 1 296 ? 7.884 -10.338 -6.370 1.00 83.12 296 LEU A CA 1
ATOM 2093 C C . LEU A 1 296 ? 7.483 -8.985 -5.770 1.00 83.12 296 LEU A C 1
ATOM 2095 O O . LEU A 1 296 ? 6.862 -8.956 -4.709 1.00 83.12 296 LEU A O 1
ATOM 2099 N N . LYS A 1 297 ? 7.753 -7.870 -6.464 1.00 79.88 297 LYS A N 1
ATOM 2100 C CA . LYS A 1 297 ? 7.187 -6.548 -6.155 1.00 79.88 297 LYS A CA 1
ATOM 2101 C C . LYS A 1 297 ? 5.723 -6.501 -6.597 1.00 79.88 297 LYS A C 1
ATOM 2103 O O . LYS A 1 297 ? 5.312 -5.710 -7.443 1.00 79.88 297 LYS A O 1
ATOM 2108 N N . VAL A 1 298 ? 4.917 -7.402 -6.047 1.00 63.34 298 VAL A N 1
ATOM 2109 C CA . VAL A 1 298 ? 3.480 -7.434 -6.281 1.00 63.34 298 VAL A CA 1
ATOM 2110 C C . VAL A 1 298 ? 2.909 -6.220 -5.562 1.00 63.34 298 VAL A C 1
ATOM 2112 O O . VAL A 1 298 ? 2.825 -6.204 -4.335 1.00 63.34 298 VAL A O 1
ATOM 2115 N N . ALA A 1 299 ? 2.537 -5.183 -6.320 1.00 64.56 299 ALA A N 1
ATOM 2116 C CA . ALA A 1 299 ? 1.699 -4.122 -5.779 1.00 64.56 299 ALA A CA 1
ATOM 2117 C C . ALA A 1 299 ? 0.483 -4.795 -5.112 1.00 64.56 299 ALA A C 1
ATOM 2119 O O . ALA A 1 299 ? -0.182 -5.604 -5.779 1.00 64.56 299 ALA A O 1
ATOM 2120 N N . PRO A 1 300 ? 0.245 -4.556 -3.810 1.00 69.88 300 PRO A N 1
ATOM 2121 C CA . PRO A 1 300 ? -0.795 -5.256 -3.072 1.00 69.88 300 PRO A CA 1
ATOM 2122 C C . PRO A 1 300 ? -2.151 -4.991 -3.720 1.00 69.88 300 PRO A C 1
ATOM 2124 O O . PRO A 1 300 ? -2.456 -3.855 -4.094 1.00 69.88 300 PRO A O 1
ATOM 2127 N N . LYS A 1 301 ? -2.963 -6.043 -3.872 1.00 79.25 301 LYS A N 1
ATOM 2128 C CA . LYS A 1 301 ? -4.288 -5.920 -4.488 1.00 79.25 301 LYS A CA 1
ATOM 2129 C C . LYS A 1 301 ? -5.153 -5.026 -3.607 1.00 79.25 301 LYS A C 1
ATOM 2131 O O . LYS A 1 301 ? -5.277 -5.243 -2.404 1.00 79.25 301 LYS A O 1
ATOM 2136 N N . THR A 1 302 ? -5.753 -4.007 -4.201 1.00 85.06 302 THR A N 1
ATOM 2137 C CA . THR A 1 302 ? -6.602 -3.086 -3.455 1.00 85.06 302 THR A CA 1
ATOM 2138 C C . THR A 1 302 ? -7.996 -3.684 -3.272 1.00 85.06 302 THR A C 1
ATOM 2140 O O . THR A 1 302 ? -8.617 -4.130 -4.234 1.00 85.06 302 THR A O 1
ATOM 2143 N N . VAL A 1 303 ? -8.500 -3.678 -2.043 1.00 92.69 303 VAL A N 1
ATOM 2144 C CA . VAL A 1 303 ? -9.864 -4.087 -1.673 1.00 92.69 303 VAL A CA 1
ATOM 2145 C C . VAL A 1 303 ? -10.574 -2.927 -0.982 1.00 92.69 303 VAL A C 1
ATOM 2147 O O . VAL A 1 303 ? -9.940 -2.063 -0.377 1.00 92.69 303 VAL A O 1
ATOM 2150 N N . VAL A 1 304 ? -11.897 -2.871 -1.091 1.00 95.88 304 VAL A N 1
ATOM 2151 C CA . VAL A 1 304 ? -12.723 -1.850 -0.431 1.00 95.88 304 VAL A CA 1
ATOM 2152 C C . VAL A 1 304 ? -13.442 -2.518 0.733 1.00 95.88 304 VAL A C 1
ATOM 2154 O O . VAL A 1 304 ? -14.126 -3.518 0.528 1.00 95.88 304 VAL A O 1
ATOM 2157 N N . ALA A 1 305 ? -13.290 -1.982 1.945 1.00 97.44 305 ALA A N 1
ATOM 2158 C CA . ALA A 1 305 ? -14.045 -2.469 3.096 1.00 97.44 305 ALA A CA 1
ATOM 2159 C C . ALA A 1 305 ? -15.518 -2.044 2.986 1.00 97.44 305 ALA A C 1
ATOM 2161 O O . ALA A 1 305 ? -15.823 -0.875 2.738 1.00 97.44 305 ALA A O 1
ATOM 2162 N N . GLU A 1 306 ? -16.429 -2.990 3.195 1.00 97.31 306 GLU A N 1
ATOM 2163 C CA . GLU A 1 306 ? -17.862 -2.725 3.269 1.00 97.31 306 GLU A CA 1
ATOM 2164 C C . GLU A 1 306 ? -18.214 -2.140 4.651 1.00 97.31 306 GLU A C 1
ATOM 2166 O O . GLU A 1 306 ? -17.666 -2.583 5.667 1.00 97.31 306 GLU A O 1
ATOM 2171 N N . PRO A 1 307 ? -19.096 -1.126 4.737 1.00 97.62 307 PRO A N 1
ATOM 2172 C CA . PRO A 1 307 ? -19.521 -0.593 6.025 1.00 97.62 307 PRO A CA 1
ATOM 2173 C C . PRO A 1 307 ? -20.351 -1.626 6.812 1.00 97.62 307 PRO A C 1
ATOM 2175 O O . PRO A 1 307 ? -21.181 -2.321 6.225 1.00 97.62 307 PRO A O 1
ATOM 2178 N N . PRO A 1 308 ? -20.203 -1.709 8.148 1.00 97.69 308 PRO A N 1
ATOM 2179 C CA . PRO A 1 308 ? -21.032 -2.589 8.961 1.00 97.69 308 PRO A CA 1
ATOM 2180 C C . PRO A 1 308 ? -22.480 -2.096 9.036 1.00 97.69 308 PRO A C 1
ATOM 2182 O O . PRO A 1 308 ? -22.756 -0.898 8.935 1.00 97.69 308 PRO A O 1
ATOM 2185 N N . MET A 1 309 ? -23.405 -3.030 9.259 1.00 97.88 309 MET A N 1
ATOM 2186 C CA . MET A 1 309 ? -24.844 -2.768 9.327 1.00 97.88 309 MET A CA 1
ATOM 2187 C C . MET A 1 309 ? -25.371 -2.884 10.761 1.00 97.88 309 MET A C 1
ATOM 2189 O O . MET A 1 309 ? -24.748 -3.495 11.630 1.00 97.88 309 MET A O 1
ATOM 2193 N N . VAL A 1 310 ? -26.538 -2.290 11.015 1.00 98.19 310 VAL A N 1
ATOM 2194 C CA . VAL A 1 310 ? -27.240 -2.377 12.301 1.00 98.19 310 VAL A CA 1
ATOM 2195 C C . VAL A 1 310 ? -28.648 -2.898 12.060 1.00 98.19 310 VAL A C 1
ATOM 2197 O O . VAL A 1 310 ? -29.420 -2.252 11.352 1.00 98.19 310 VAL A O 1
ATOM 2200 N N . ASP A 1 311 ? -28.990 -4.019 12.689 1.00 97.88 311 ASP A N 1
ATOM 2201 C CA . ASP A 1 311 ? -30.386 -4.415 12.848 1.00 97.88 311 ASP A CA 1
ATOM 2202 C C . ASP A 1 311 ? -31.042 -3.470 13.862 1.00 97.88 311 ASP A C 1
ATOM 2204 O O . ASP A 1 311 ? -30.526 -3.315 14.982 1.00 97.88 311 ASP A O 1
ATOM 2208 N N . PRO A 1 312 ? -32.157 -2.817 13.497 1.00 97.00 312 PRO A N 1
ATOM 2209 C CA . PRO A 1 312 ? -32.822 -1.873 14.378 1.00 97.00 312 PRO A CA 1
ATOM 2210 C C . PRO A 1 312 ? -33.359 -2.573 15.630 1.00 97.00 312 PRO A C 1
ATOM 2212 O O . PRO A 1 312 ? -33.723 -3.749 15.610 1.00 97.00 312 PRO A O 1
ATOM 2215 N N . ALA A 1 313 ? -33.422 -1.829 16.734 1.00 97.19 313 ALA A N 1
ATOM 2216 C CA . ALA A 1 313 ? -34.066 -2.312 17.945 1.00 97.19 313 ALA A CA 1
ATOM 2217 C C . ALA A 1 313 ? -35.571 -2.480 17.727 1.00 97.19 313 ALA A C 1
ATOM 2219 O O . ALA A 1 313 ? -36.199 -1.693 17.017 1.00 97.19 313 ALA A O 1
ATOM 2220 N N . THR A 1 314 ? -36.143 -3.485 18.378 1.00 96.31 314 THR A N 1
ATOM 2221 C CA . THR A 1 314 ? -37.583 -3.724 18.383 1.00 96.31 314 THR A CA 1
ATOM 2222 C C . THR A 1 314 ? -38.131 -3.554 19.795 1.00 96.31 314 THR A C 1
ATOM 2224 O O . THR A 1 314 ? -37.412 -3.214 20.739 1.00 96.31 314 THR A O 1
ATOM 2227 N N . CYS A 1 315 ? -39.424 -3.808 19.944 1.00 95.94 315 CYS A N 1
ATOM 2228 C CA . CYS A 1 315 ? -40.090 -3.849 21.236 1.00 95.94 315 CYS A CA 1
ATOM 2229 C C . CYS A 1 315 ? -39.785 -5.090 22.058 1.00 95.94 315 CYS A C 1
ATOM 2231 O O . CYS A 1 315 ? -40.014 -5.084 23.262 1.00 95.94 315 CYS A O 1
ATOM 2233 N N . GLU A 1 316 ? -39.243 -6.133 21.438 1.00 96.06 316 GLU A N 1
ATOM 2234 C CA . GLU A 1 316 ? -38.956 -7.410 22.093 1.00 96.06 316 GLU A CA 1
ATOM 2235 C C . GLU A 1 316 ? -37.450 -7.658 22.232 1.00 96.06 316 GLU A C 1
ATOM 2237 O O . GLU A 1 316 ? -37.023 -8.500 23.021 1.00 96.06 316 GLU A O 1
ATOM 2242 N N . SER A 1 317 ? -36.626 -6.918 21.485 1.00 97.12 317 SER A N 1
ATOM 2243 C CA . SER A 1 317 ? -35.188 -7.150 21.401 1.00 97.12 317 SER A CA 1
ATOM 2244 C C . SER A 1 317 ? -34.383 -5.864 21.213 1.00 97.12 317 SER A C 1
ATOM 2246 O O . SER A 1 317 ? -34.824 -4.889 20.602 1.00 97.12 317 SER A O 1
ATOM 2248 N N . ASN A 1 318 ? -33.154 -5.867 21.738 1.00 98.00 318 ASN A N 1
ATOM 2249 C CA . ASN A 1 318 ? -32.172 -4.830 21.427 1.00 98.00 318 ASN A CA 1
ATOM 2250 C C . ASN A 1 318 ? -31.802 -4.859 19.940 1.00 98.00 318 ASN A C 1
ATOM 2252 O O . ASN A 1 318 ? -31.874 -5.911 19.304 1.00 98.00 318 ASN A O 1
ATOM 2256 N N . GLY A 1 319 ? -31.318 -3.726 19.426 1.00 97.69 319 GLY A N 1
ATOM 2257 C CA . GLY A 1 319 ? -30.663 -3.704 18.125 1.00 97.69 319 GLY A CA 1
ATOM 2258 C C . GLY A 1 319 ? -29.398 -4.560 18.137 1.00 97.69 319 GLY A C 1
ATOM 2259 O O . GLY A 1 319 ? -28.859 -4.889 19.204 1.00 97.69 319 GLY A O 1
ATOM 2260 N N . ARG A 1 320 ? -28.910 -4.904 16.944 1.00 98.31 320 ARG A N 1
ATOM 2261 C CA . ARG A 1 320 ? -27.743 -5.773 16.787 1.00 98.31 320 ARG A CA 1
ATOM 2262 C C . ARG A 1 320 ? -26.753 -5.236 15.757 1.00 98.31 320 ARG A C 1
ATOM 2264 O O . ARG A 1 320 ? -27.144 -4.845 14.665 1.00 98.31 320 ARG A O 1
ATOM 2271 N N . LEU A 1 321 ? -25.462 -5.248 16.085 1.00 98.38 321 LEU A N 1
ATOM 2272 C CA . LEU A 1 321 ? -24.387 -4.993 15.119 1.00 98.38 321 LEU A CA 1
ATOM 2273 C C . LEU A 1 321 ? -24.195 -6.211 14.205 1.00 98.38 321 LEU A C 1
ATOM 2275 O O . LEU A 1 321 ? -23.981 -7.322 14.697 1.00 98.38 321 LEU A O 1
ATOM 2279 N N . ILE A 1 322 ? -24.194 -5.987 12.893 1.00 98.06 322 ILE A N 1
ATOM 2280 C CA . ILE A 1 322 ? -23.850 -6.982 11.875 1.00 98.06 322 ILE A CA 1
ATOM 2281 C C . ILE A 1 322 ? -22.523 -6.572 11.233 1.00 98.06 322 ILE A C 1
ATOM 2283 O O . ILE A 1 322 ? -22.418 -5.521 10.597 1.00 98.06 322 ILE A O 1
ATOM 2287 N N . LEU A 1 323 ? -21.501 -7.413 11.407 1.00 98.00 323 LEU A N 1
ATOM 2288 C CA . LEU A 1 323 ? -20.217 -7.256 10.726 1.00 98.00 323 LEU A CA 1
ATOM 2289 C C . LEU A 1 323 ? -20.304 -7.867 9.318 1.00 98.00 323 LEU A C 1
ATOM 2291 O O . LEU A 1 323 ? -20.867 -8.956 9.181 1.00 98.00 323 LEU A O 1
ATOM 2295 N N . PRO A 1 324 ? -19.761 -7.202 8.288 1.00 97.69 324 PRO A N 1
ATOM 2296 C CA . PRO A 1 324 ? -19.787 -7.711 6.925 1.00 97.69 324 PRO A C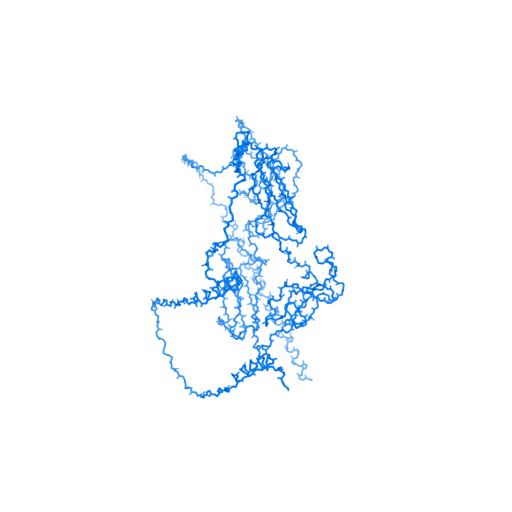A 1
ATOM 2297 C C . PRO A 1 324 ? -18.763 -8.836 6.730 1.00 97.69 324 PRO A C 1
ATOM 2299 O O . PRO A 1 324 ? -17.847 -9.032 7.533 1.00 97.69 324 PRO A O 1
ATOM 2302 N N . THR A 1 325 ? -18.912 -9.568 5.628 1.00 96.69 325 THR A N 1
ATOM 2303 C CA . THR A 1 325 ? -17.969 -10.599 5.181 1.00 96.69 325 THR A CA 1
ATOM 2304 C C . THR A 1 325 ? -17.441 -10.211 3.811 1.00 96.69 325 THR A C 1
ATOM 2306 O O . THR A 1 325 ? -18.024 -10.561 2.787 1.00 96.69 325 THR A O 1
ATOM 2309 N N . THR A 1 326 ? -16.354 -9.445 3.801 1.00 96.12 326 THR A N 1
ATOM 2310 C CA . THR A 1 326 ? -15.648 -9.073 2.573 1.00 96.12 326 THR A CA 1
ATOM 2311 C C . THR A 1 326 ? -14.434 -9.980 2.409 1.00 96.12 326 THR A C 1
ATOM 2313 O O . THR A 1 326 ? -13.671 -10.165 3.359 1.00 96.12 326 THR A O 1
ATOM 2316 N N . ASP A 1 327 ? -14.244 -10.539 1.214 1.00 93.31 327 ASP A N 1
ATOM 2317 C CA . ASP A 1 327 ? -13.101 -11.406 0.927 1.00 93.31 327 ASP A CA 1
ATOM 2318 C C . ASP A 1 327 ? -11.779 -10.689 1.224 1.00 93.31 327 ASP A C 1
ATOM 2320 O O . ASP A 1 327 ? -11.557 -9.551 0.806 1.00 93.31 327 ASP A O 1
ATOM 2324 N N . ASN A 1 328 ? -10.888 -11.378 1.941 1.00 92.56 328 ASN A N 1
ATOM 2325 C CA . ASN A 1 328 ? -9.580 -10.868 2.360 1.00 92.56 328 ASN A CA 1
ATOM 2326 C C . ASN A 1 328 ? -9.639 -9.609 3.240 1.00 92.56 328 ASN A C 1
ATOM 2328 O O . ASN A 1 328 ? -8.670 -8.852 3.292 1.00 92.56 328 ASN A O 1
ATOM 2332 N N . VAL A 1 329 ? -10.741 -9.384 3.960 1.00 96.75 329 VAL A N 1
ATOM 2333 C CA . VAL A 1 329 ? -10.837 -8.340 4.985 1.00 96.75 329 VAL A CA 1
ATOM 2334 C C . VAL A 1 329 ? -11.349 -8.945 6.288 1.00 96.75 329 VAL A C 1
ATOM 2336 O O . VAL A 1 329 ? -12.403 -9.575 6.336 1.00 96.75 329 VAL A O 1
ATOM 2339 N N . THR A 1 330 ? -10.612 -8.718 7.369 1.00 97.69 330 THR A N 1
ATOM 2340 C CA . THR A 1 330 ? -11.005 -9.110 8.724 1.00 97.69 330 THR A CA 1
ATOM 2341 C C . THR A 1 330 ? -11.598 -7.908 9.445 1.00 97.69 330 THR A C 1
ATOM 2343 O O . THR A 1 330 ? -10.966 -6.854 9.508 1.00 97.69 330 THR A O 1
ATOM 2346 N N . TYR A 1 331 ? -12.786 -8.067 10.027 1.00 98.12 331 TYR A N 1
ATOM 2347 C CA . TYR A 1 331 ? -13.457 -7.022 10.802 1.00 98.12 331 TYR A CA 1
ATOM 2348 C C . TYR A 1 331 ? -13.385 -7.327 12.297 1.00 98.12 331 TYR A C 1
ATOM 2350 O O . TYR A 1 331 ? -13.735 -8.422 12.736 1.00 98.12 331 TYR A O 1
ATOM 2358 N N . VAL A 1 332 ? -12.970 -6.339 13.091 1.00 98.06 332 VAL A N 1
ATOM 2359 C CA . VAL A 1 332 ? -12.909 -6.429 14.555 1.00 98.06 332 VAL A CA 1
ATOM 2360 C C . VAL A 1 332 ? -13.686 -5.268 15.164 1.00 98.06 332 VAL A C 1
ATOM 2362 O O . VAL A 1 332 ? -13.461 -4.113 14.814 1.00 98.06 332 VAL A O 1
ATOM 2365 N N . SER A 1 333 ? -14.608 -5.564 16.081 1.00 98.19 333 SER A N 1
ATOM 2366 C CA . SER A 1 333 ? -15.396 -4.560 16.804 1.00 98.19 333 SER A CA 1
ATOM 2367 C C . SER A 1 333 ? -14.836 -4.301 18.204 1.00 98.19 333 SER A C 1
ATOM 2369 O O . SER A 1 333 ? -14.606 -5.250 18.956 1.00 98.19 333 SER A O 1
ATOM 2371 N N . THR A 1 334 ? -14.732 -3.029 18.588 1.00 98.00 334 THR A N 1
ATOM 2372 C CA . THR A 1 334 ? -14.370 -2.586 19.942 1.00 98.00 334 THR A CA 1
ATOM 2373 C C . THR A 1 334 ? -15.471 -1.677 20.512 1.00 98.00 334 THR A C 1
ATOM 2375 O O . THR A 1 334 ? -15.750 -0.634 19.912 1.00 98.00 334 THR A O 1
ATOM 2378 N N . PRO A 1 335 ? -16.092 -2.016 21.660 1.00 97.94 335 PRO A N 1
ATOM 2379 C CA . PRO A 1 335 ? -15.905 -3.251 22.429 1.00 97.94 335 PRO A CA 1
ATOM 2380 C C . PRO A 1 335 ? -16.356 -4.495 21.646 1.00 97.94 335 PRO A C 1
ATOM 2382 O O . PRO A 1 335 ? -17.139 -4.393 20.704 1.00 97.94 335 PRO A O 1
ATOM 2385 N N . ALA A 1 336 ? -15.866 -5.673 22.036 1.00 97.50 336 ALA A N 1
ATOM 2386 C CA . ALA A 1 336 ? -16.309 -6.925 21.431 1.00 97.50 336 ALA A CA 1
ATOM 2387 C C . ALA A 1 336 ? -17.789 -7.190 21.761 1.00 97.50 336 ALA A C 1
ATOM 2389 O O . ALA A 1 336 ? -18.224 -7.008 22.899 1.00 97.50 336 ALA A O 1
ATOM 2390 N N . GLY A 1 337 ? -18.561 -7.636 20.770 1.00 95.62 337 GLY A N 1
ATOM 2391 C CA . GLY A 1 337 ? -19.969 -7.996 20.930 1.00 95.62 337 GLY A CA 1
ATOM 2392 C C . GLY A 1 337 ? -20.860 -7.376 19.860 1.00 95.62 337 GLY A C 1
ATOM 2393 O O . GLY A 1 337 ? -20.396 -6.652 18.987 1.00 95.62 337 GLY A O 1
ATOM 2394 N N . THR A 1 338 ? -22.155 -7.683 19.929 1.00 97.25 338 THR A N 1
ATOM 2395 C CA . THR A 1 338 ? -23.136 -7.224 18.929 1.00 97.25 338 THR A CA 1
ATOM 2396 C C . THR A 1 338 ? -24.366 -6.550 19.529 1.00 97.25 338 THR A C 1
ATOM 2398 O O . THR A 1 338 ? -25.268 -6.200 18.784 1.00 97.25 338 THR A O 1
ATOM 2401 N N . GLY A 1 339 ? -24.430 -6.378 20.852 1.00 97.25 339 GLY A N 1
ATOM 2402 C CA . GLY A 1 339 ? -25.583 -5.799 21.545 1.00 97.25 339 GLY A CA 1
ATOM 2403 C C . GLY A 1 339 ? -25.691 -4.271 21.426 1.00 97.25 339 GLY A C 1
ATOM 2404 O O . GLY A 1 339 ? -25.032 -3.657 20.592 1.00 97.25 339 GLY A O 1
ATOM 2405 N N . PRO A 1 340 ? -26.517 -3.626 22.266 1.00 97.75 340 PRO A N 1
ATOM 2406 C CA . PRO A 1 340 ? -26.671 -2.178 22.248 1.00 97.75 340 PRO A CA 1
ATOM 2407 C C . PRO A 1 340 ? -25.428 -1.474 22.800 1.00 97.75 340 PRO A C 1
ATOM 2409 O O . PRO A 1 340 ? -24.878 -1.866 23.830 1.00 97.75 340 PRO A O 1
ATOM 2412 N N . GLY A 1 341 ? -25.013 -0.385 22.158 1.00 98.00 341 GLY A N 1
ATOM 2413 C CA . GLY A 1 341 ? -23.810 0.346 22.545 1.00 98.00 341 GLY A CA 1
ATOM 2414 C C . GLY A 1 341 ? -23.195 1.149 21.407 1.00 98.00 341 GLY A C 1
ATOM 2415 O O . GLY A 1 341 ? -23.722 1.200 20.299 1.00 98.00 341 GLY A O 1
ATOM 2416 N N . LYS A 1 342 ? -22.065 1.797 21.690 1.00 98.25 342 LYS A N 1
ATOM 2417 C CA . LYS A 1 342 ? -21.235 2.457 20.677 1.00 98.25 342 LYS A CA 1
ATOM 2418 C C . LYS A 1 342 ? -20.067 1.541 20.339 1.00 98.25 342 LYS A C 1
ATOM 2420 O O . LYS A 1 342 ? -19.365 1.103 21.245 1.00 98.25 342 LYS A O 1
ATOM 2425 N N . TYR A 1 343 ? -19.859 1.300 19.055 1.00 98.31 343 TYR A N 1
ATOM 2426 C CA . TYR A 1 343 ? -18.844 0.408 18.520 1.00 98.31 343 TYR A CA 1
ATOM 2427 C C . TYR A 1 343 ? -17.918 1.160 17.573 1.00 98.31 343 TYR A C 1
ATOM 2429 O O . TYR A 1 343 ? -18.354 2.004 16.788 1.00 98.31 343 TYR A O 1
ATOM 2437 N N . THR A 1 344 ? -16.638 0.815 17.628 1.00 98.31 344 THR A N 1
ATOM 2438 C CA . THR A 1 344 ? -15.672 1.097 16.567 1.00 98.31 344 THR A CA 1
ATOM 2439 C C . THR A 1 344 ? -15.357 -0.218 15.875 1.00 98.31 344 THR A C 1
ATOM 2441 O O . THR A 1 344 ? -14.842 -1.129 16.516 1.00 98.31 344 THR A O 1
ATOM 2444 N N . VAL A 1 345 ? -15.702 -0.336 14.598 1.00 98.31 345 VAL A N 1
ATOM 2445 C CA . VAL A 1 345 ? -15.365 -1.496 13.774 1.00 98.31 345 VAL A CA 1
ATOM 2446 C C . VAL A 1 345 ? -14.159 -1.139 12.921 1.00 98.31 345 VAL A C 1
ATOM 2448 O O . VAL A 1 345 ? -14.223 -0.198 12.131 1.00 98.31 345 VAL A O 1
ATOM 2451 N N . THR A 1 346 ? -13.077 -1.889 13.086 1.00 98.06 346 THR A N 1
ATOM 2452 C CA . THR A 1 346 ? -11.857 -1.760 12.291 1.00 98.06 346 THR A CA 1
ATOM 2453 C C . THR A 1 346 ? -11.799 -2.896 11.281 1.00 98.06 346 THR A C 1
ATOM 2455 O O . THR A 1 346 ? -11.864 -4.067 11.655 1.00 98.06 346 THR A O 1
ATOM 2458 N N . ALA A 1 347 ? -11.688 -2.536 10.009 1.00 98.25 347 ALA A N 1
ATOM 2459 C CA . ALA A 1 347 ? -11.401 -3.437 8.909 1.00 98.25 347 ALA A CA 1
ATOM 2460 C C . ALA A 1 347 ? -9.884 -3.524 8.708 1.00 98.25 347 ALA A C 1
ATOM 2462 O O . ALA A 1 347 ? -9.198 -2.501 8.684 1.00 98.25 347 ALA A O 1
ATOM 2463 N N . THR A 1 348 ? -9.375 -4.735 8.511 1.00 97.38 348 THR A N 1
ATOM 2464 C CA . THR A 1 348 ? -7.962 -5.008 8.237 1.00 97.38 348 THR A CA 1
ATOM 2465 C C . THR A 1 348 ? -7.863 -5.868 6.986 1.00 97.38 348 THR A C 1
ATOM 2467 O O . THR A 1 348 ? -8.446 -6.951 6.946 1.00 97.38 348 THR A O 1
ATOM 2470 N N . ALA A 1 349 ? -7.133 -5.408 5.968 1.00 95.25 349 ALA A N 1
ATOM 2471 C CA . ALA A 1 349 ? -6.844 -6.230 4.794 1.00 95.25 349 ALA A CA 1
ATOM 2472 C C . ALA A 1 349 ? -5.969 -7.436 5.176 1.00 95.25 349 ALA A C 1
ATOM 2474 O O . ALA A 1 349 ? -5.067 -7.329 6.008 1.00 95.25 349 ALA A O 1
ATOM 2475 N N . GLY A 1 350 ? -6.241 -8.583 4.560 1.00 89.25 350 GLY A N 1
ATOM 2476 C CA . GLY A 1 350 ? -5.400 -9.770 4.636 1.00 89.25 350 GLY A CA 1
ATOM 2477 C C . GLY A 1 350 ? -4.038 -9.552 3.971 1.00 89.25 350 GLY A C 1
ATOM 2478 O O . GLY A 1 350 ? -3.808 -8.570 3.265 1.00 89.25 350 GLY A O 1
ATOM 2479 N N . SER A 1 351 ? -3.115 -10.488 4.185 1.00 84.19 351 SER A N 1
ATOM 2480 C CA . SER A 1 351 ? -1.786 -10.450 3.564 1.00 84.19 351 SER A CA 1
ATOM 2481 C C . SER A 1 351 ? -1.878 -10.365 2.037 1.00 84.19 351 SER A C 1
ATOM 2483 O O . SER A 1 351 ? -2.620 -11.130 1.426 1.00 84.19 351 SER A O 1
ATOM 2485 N N . GLY A 1 352 ? -1.104 -9.465 1.424 1.00 76.81 352 GLY A N 1
ATOM 2486 C CA . GLY A 1 352 ? -1.112 -9.246 -0.030 1.00 76.81 352 GLY A CA 1
ATOM 2487 C C . GLY A 1 352 ? -2.189 -8.274 -0.523 1.00 76.81 352 GLY A C 1
ATOM 2488 O O . GLY A 1 352 ? -2.245 -7.986 -1.720 1.00 76.81 352 GLY A O 1
ATOM 2489 N N . PHE A 1 353 ? -3.002 -7.728 0.387 1.00 87.00 353 PHE A N 1
ATOM 2490 C CA . PHE A 1 353 ? -4.048 -6.765 0.076 1.00 87.00 353 PHE A CA 1
ATOM 2491 C C . PHE A 1 353 ? -3.832 -5.425 0.784 1.00 87.00 353 PHE A C 1
ATOM 2493 O O . PHE A 1 353 ? -3.267 -5.349 1.873 1.00 87.00 353 PHE A O 1
ATOM 2500 N N . THR A 1 354 ? -4.320 -4.353 0.169 1.00 90.44 354 THR A N 1
ATOM 2501 C CA . THR A 1 354 ? -4.408 -3.016 0.768 1.00 90.44 354 THR A CA 1
ATOM 2502 C C . THR A 1 354 ? -5.857 -2.558 0.803 1.00 90.44 354 THR A C 1
ATOM 2504 O O . THR A 1 354 ? -6.604 -2.752 -0.152 1.00 90.44 354 THR A O 1
ATOM 2507 N N . LEU A 1 355 ? -6.277 -1.941 1.910 1.00 94.56 355 LEU A N 1
ATOM 2508 C CA . LEU A 1 355 ? -7.596 -1.315 1.981 1.00 94.56 355 LEU A CA 1
ATOM 2509 C C . LEU A 1 355 ? -7.588 0.008 1.216 1.00 94.56 355 LEU A C 1
ATOM 2511 O O . LEU A 1 355 ? -6.676 0.818 1.359 1.00 94.56 355 LEU A O 1
ATOM 2515 N N . SER A 1 356 ? -8.654 0.250 0.467 1.00 93.62 356 SER A N 1
ATOM 2516 C CA . SER A 1 356 ? -9.007 1.563 -0.063 1.00 93.62 356 SER A CA 1
ATOM 2517 C C . SER A 1 356 ? -10.274 2.076 0.609 1.00 93.62 356 SER A C 1
ATOM 2519 O O . SER A 1 356 ? -11.181 1.310 0.938 1.00 93.62 356 SER A O 1
ATOM 2521 N N . GLY A 1 357 ? -10.335 3.391 0.816 1.00 93.94 357 GLY A N 1
ATOM 2522 C CA . GLY A 1 357 ? -11.441 4.038 1.516 1.00 93.94 357 GLY A CA 1
ATOM 2523 C C . GLY A 1 357 ? -11.310 3.971 3.039 1.00 93.94 357 GLY A C 1
ATOM 2524 O O . GLY A 1 357 ? -10.209 4.016 3.587 1.00 93.94 357 GLY A O 1
ATOM 2525 N N . ASN A 1 358 ? -12.449 3.920 3.730 1.00 94.75 358 ASN A N 1
ATOM 2526 C CA . ASN A 1 358 ? -12.489 3.939 5.191 1.00 94.75 358 ASN A CA 1
ATOM 2527 C C . ASN A 1 358 ? -12.202 2.543 5.759 1.00 94.75 358 ASN A C 1
ATOM 2529 O O . ASN A 1 358 ? -12.878 1.582 5.408 1.00 94.75 358 ASN A O 1
ATOM 2533 N N . SER A 1 359 ? -11.255 2.447 6.691 1.00 97.12 359 SER A N 1
ATOM 2534 C CA . SER A 1 359 ? -10.970 1.220 7.450 1.00 97.12 359 SER A CA 1
ATOM 2535 C C . SER A 1 359 ? -11.561 1.230 8.861 1.00 97.12 359 SER A C 1
ATOM 2537 O O . SER A 1 359 ? -11.523 0.216 9.550 1.00 97.12 359 SER A O 1
ATOM 2539 N N . VAL A 1 360 ? -12.110 2.363 9.312 1.00 97.75 360 VAL A N 1
ATOM 2540 C CA . VAL A 1 360 ? -12.643 2.532 10.669 1.00 97.75 360 VAL A CA 1
ATOM 2541 C C . VAL A 1 360 ? -14.057 3.094 10.606 1.00 97.75 360 VAL A C 1
ATOM 2543 O O . VAL A 1 360 ? -14.279 4.199 10.111 1.00 97.75 360 VAL A O 1
ATOM 2546 N N . PHE A 1 361 ? -15.012 2.354 11.165 1.00 98.00 361 PHE A N 1
ATOM 2547 C CA . PHE A 1 361 ? -16.431 2.698 11.180 1.00 98.00 361 PHE A CA 1
ATOM 2548 C C . PHE A 1 361 ? -16.914 2.888 12.616 1.00 98.00 361 PHE A C 1
ATOM 2550 O O . PHE A 1 361 ? -16.720 2.024 13.469 1.00 98.00 361 PHE A O 1
ATOM 2557 N N . ARG A 1 362 ? -17.567 4.017 12.900 1.00 98.00 362 ARG A N 1
ATOM 2558 C CA . ARG A 1 362 ? -18.158 4.301 14.216 1.00 98.00 362 ARG A CA 1
ATOM 2559 C C . ARG A 1 362 ? -19.663 4.099 14.144 1.00 98.00 362 ARG A C 1
ATOM 2561 O O . ARG A 1 362 ? -20.341 4.822 13.423 1.00 98.00 362 ARG A O 1
ATOM 2568 N N . ILE A 1 363 ? -20.175 3.133 14.898 1.00 98.00 363 ILE A N 1
ATOM 2569 C CA . ILE A 1 363 ? -21.575 2.706 14.848 1.00 98.00 363 ILE A CA 1
ATOM 2570 C C . ILE A 1 363 ? -22.210 2.792 16.233 1.00 98.00 363 ILE A C 1
ATOM 2572 O O . ILE A 1 363 ? -21.564 2.533 17.244 1.00 98.00 363 ILE A O 1
ATOM 2576 N N . THR A 1 364 ? -23.489 3.163 16.289 1.00 98.25 364 THR A N 1
ATOM 2577 C CA . THR A 1 364 ? -24.295 3.096 17.514 1.00 98.25 364 THR A CA 1
ATOM 2578 C C . THR A 1 364 ? -25.444 2.123 17.307 1.00 98.25 364 THR A C 1
ATOM 2580 O O . THR A 1 364 ? -26.225 2.277 16.374 1.00 98.25 364 THR A O 1
ATOM 2583 N N . VAL A 1 365 ? -25.547 1.138 18.192 1.00 98.38 365 VAL A N 1
ATOM 2584 C CA . VAL A 1 365 ? -26.618 0.145 18.223 1.00 98.38 365 VAL A CA 1
ATOM 2585 C C . VAL A 1 365 ? -27.598 0.523 19.328 1.00 98.38 365 VAL A C 1
ATOM 2587 O O . VAL A 1 365 ? -27.207 0.693 20.488 1.00 98.38 365 VAL A O 1
ATOM 2590 N N . ALA A 1 366 ? -28.867 0.684 18.962 1.00 97.81 366 ALA A N 1
ATOM 2591 C CA . ALA A 1 366 ? -29.920 1.098 19.881 1.00 97.81 366 ALA A CA 1
ATOM 2592 C C . ALA A 1 366 ? -30.297 -0.015 20.874 1.00 97.81 366 ALA A C 1
ATOM 2594 O O . ALA A 1 366 ? -30.256 -1.205 20.555 1.00 97.81 366 ALA A O 1
ATOM 2595 N N . LYS A 1 367 ? -30.694 0.388 22.086 1.00 97.88 367 LYS A N 1
ATOM 2596 C CA . LYS A 1 367 ? -31.363 -0.498 23.052 1.00 97.88 367 LYS A CA 1
ATOM 2597 C C . LYS A 1 367 ? -32.790 -0.793 22.591 1.00 97.88 367 LYS A C 1
ATOM 2599 O O . LYS A 1 367 ? -33.329 -0.038 21.789 1.00 97.88 367 LYS A O 1
ATOM 2604 N N . GLN A 1 368 ? -33.370 -1.864 23.131 1.00 97.31 368 GLN A N 1
ATOM 2605 C CA . GLN A 1 368 ? -34.787 -2.201 22.999 1.00 97.31 368 GLN A CA 1
ATOM 2606 C C . GLN A 1 368 ? -35.647 -0.957 23.230 1.00 97.31 368 GLN A C 1
ATOM 2608 O O . GLN A 1 368 ? -35.367 -0.166 24.140 1.00 97.31 368 GLN A O 1
ATOM 2613 N N . LEU A 1 369 ? -36.661 -0.787 22.384 1.00 96.00 369 LEU A N 1
ATOM 2614 C CA . LEU A 1 369 ? -37.550 0.365 22.455 1.00 96.00 369 LEU A CA 1
ATOM 2615 C C . LEU A 1 369 ? -38.281 0.371 23.811 1.00 96.00 369 LEU A C 1
ATOM 2617 O O . LEU A 1 369 ? -38.651 -0.694 24.318 1.00 96.00 369 LEU A O 1
ATOM 2621 N N . PRO A 1 370 ? -38.466 1.541 24.449 1.00 95.31 370 PRO A N 1
ATOM 2622 C CA . PRO A 1 370 ? -39.200 1.614 25.705 1.00 95.31 370 PRO A CA 1
ATOM 2623 C C . PRO A 1 370 ? -40.660 1.205 25.486 1.00 95.31 370 PRO A C 1
ATOM 2625 O O . PRO A 1 370 ? -41.228 1.459 24.428 1.00 95.31 370 PRO A O 1
ATOM 2628 N N . ALA A 1 371 ? -41.310 0.649 26.514 1.00 92.38 371 ALA A N 1
ATOM 2629 C CA . ALA A 1 371 ? -42.706 0.200 26.427 1.00 92.38 371 ALA A CA 1
ATOM 2630 C C . ALA A 1 371 ? -43.680 1.290 25.923 1.00 92.38 371 ALA A C 1
ATOM 2632 O O . ALA A 1 371 ? -44.703 0.977 25.325 1.00 92.38 371 ALA A O 1
ATOM 2633 N N . SER A 1 372 ? -43.345 2.570 26.121 1.00 92.38 372 SER A N 1
ATOM 2634 C CA . SER A 1 372 ? -44.099 3.716 25.601 1.00 92.38 372 SER A CA 1
ATOM 2635 C C . SER A 1 372 ? -44.063 3.858 24.077 1.00 92.38 372 SER A C 1
ATOM 2637 O O . SER A 1 372 ? -45.008 4.383 23.503 1.00 92.38 372 SER A O 1
ATOM 2639 N N . GLU A 1 373 ? -42.989 3.412 23.424 1.00 91.56 373 GLU A N 1
ATOM 2640 C CA . GLU A 1 373 ? -42.847 3.388 21.959 1.00 91.56 373 GLU A CA 1
ATOM 2641 C C . GLU A 1 373 ? -43.350 2.068 21.353 1.00 91.56 373 GLU A C 1
ATOM 2643 O O . GLU A 1 373 ? -43.430 1.930 20.137 1.00 91.56 373 GLU A O 1
ATOM 2648 N N . CYS A 1 374 ? -43.730 1.118 22.210 1.00 90.44 374 CYS A N 1
ATOM 2649 C CA . CYS A 1 374 ? -44.162 -0.231 21.851 1.00 90.44 374 CYS A CA 1
ATOM 2650 C C . CYS A 1 374 ? -45.662 -0.448 21.917 1.00 90.44 374 CYS A C 1
ATOM 2652 O O . CYS A 1 374 ? -46.135 -1.583 21.895 1.00 90.44 374 CYS A O 1
ATOM 2654 N N . VAL A 1 375 ? -46.419 0.638 22.003 1.00 87.44 375 VAL A N 1
ATOM 2655 C CA . VAL A 1 375 ? -47.858 0.564 21.840 1.00 87.44 375 VAL A CA 1
ATOM 2656 C C . VAL A 1 375 ? -48.091 0.307 20.361 1.00 87.44 375 VAL A C 1
ATOM 2658 O O . VAL A 1 375 ? -47.992 1.228 19.548 1.00 87.44 375 VAL A O 1
ATOM 2661 N N . GLU A 1 376 ? -48.352 -0.957 20.010 1.00 79.00 376 GLU A N 1
ATOM 2662 C CA . GLU A 1 376 ? -48.946 -1.269 18.715 1.00 79.00 376 GLU A CA 1
ATOM 2663 C C . GLU A 1 376 ? -50.104 -0.291 18.537 1.00 79.00 376 GLU A C 1
ATOM 2665 O O . GLU A 1 376 ? -50.891 -0.128 19.484 1.00 79.00 376 GLU A O 1
ATOM 2670 N N . PRO A 1 377 ? -50.194 0.423 17.398 1.00 74.31 377 PRO A N 1
ATOM 2671 C CA . PRO A 1 377 ? -51.372 1.222 17.152 1.00 74.31 377 PRO A CA 1
ATOM 2672 C C . PRO A 1 377 ? -52.526 0.264 17.373 1.00 74.31 377 PRO A C 1
ATOM 2674 O O . PRO A 1 377 ? -52.560 -0.801 16.753 1.00 74.31 377 PRO A O 1
ATOM 2677 N N . ILE A 1 378 ? -53.399 0.594 18.327 1.00 70.94 378 ILE A N 1
ATOM 2678 C CA . ILE A 1 378 ? -54.659 -0.106 18.470 1.00 70.94 378 ILE A CA 1
ATOM 2679 C C . ILE A 1 378 ? -55.295 0.148 17.117 1.00 70.94 378 ILE A C 1
ATOM 2681 O O . ILE A 1 378 ? -55.837 1.223 16.859 1.00 70.94 378 ILE A O 1
ATOM 2685 N N . VAL A 1 379 ? -55.122 -0.801 16.201 1.00 67.94 379 VAL A N 1
ATOM 2686 C CA . VAL A 1 379 ? -55.976 -0.928 15.050 1.00 67.94 379 VAL A CA 1
ATOM 2687 C C . VAL A 1 379 ? -57.263 -1.286 15.750 1.00 67.94 379 VAL A C 1
ATOM 2689 O O . VAL A 1 379 ? -57.504 -2.450 16.065 1.00 67.94 379 VAL A O 1
ATOM 2692 N N . GLU A 1 380 ? -58.014 -0.254 16.156 1.00 66.12 380 GLU A N 1
ATOM 2693 C CA . GLU A 1 380 ? -59.425 -0.391 16.419 1.00 66.12 380 GLU A CA 1
ATOM 2694 C C . GLU A 1 380 ? -59.878 -1.128 15.187 1.00 66.12 380 GLU A C 1
ATOM 2696 O O . GLU A 1 380 ? -59.836 -0.592 14.078 1.00 66.12 380 GLU A O 1
ATOM 2701 N N . SER A 1 381 ? -60.106 -2.424 15.381 1.00 62.50 381 SER A N 1
ATOM 2702 C CA . SER A 1 381 ? -60.743 -3.289 14.428 1.00 62.50 381 SER A CA 1
ATOM 2703 C C . SER A 1 381 ? -61.979 -2.498 14.067 1.00 62.50 381 SER A C 1
ATOM 2705 O O . SER A 1 381 ? -62.936 -2.478 14.845 1.00 62.50 381 SER A O 1
ATOM 2707 N N . ILE A 1 382 ? -61.913 -1.766 12.952 1.00 61.00 382 ILE A N 1
ATOM 2708 C CA . ILE A 1 382 ? -63.070 -1.178 12.321 1.00 61.00 382 ILE A CA 1
ATOM 2709 C C . ILE A 1 382 ? -63.876 -2.424 12.053 1.00 61.00 382 ILE A C 1
ATOM 2711 O O . ILE A 1 382 ? -63.532 -3.213 11.175 1.00 61.00 382 ILE A O 1
ATOM 2715 N N . VAL A 1 383 ? -64.836 -2.678 12.940 1.00 56.62 383 VAL A N 1
ATOM 2716 C CA . VAL A 1 383 ? -65.816 -3.727 12.780 1.00 56.62 383 VAL A CA 1
ATOM 2717 C C . VAL A 1 383 ? -66.419 -3.387 11.441 1.00 56.62 383 VAL A C 1
ATOM 2719 O O . VAL A 1 383 ? -67.131 -2.391 11.316 1.00 56.62 383 VAL A O 1
ATOM 2722 N N . GLU A 1 384 ? -66.001 -4.137 10.428 1.00 62.41 384 GLU A N 1
ATOM 2723 C CA . GLU A 1 384 ? -66.529 -4.027 9.091 1.00 62.41 384 GLU A CA 1
ATOM 2724 C C . GLU A 1 384 ? -68.043 -4.096 9.273 1.00 62.41 384 GLU A C 1
ATOM 2726 O O . GLU A 1 384 ? -68.533 -5.084 9.842 1.00 62.41 384 GLU A O 1
ATOM 2731 N N . PRO A 1 385 ? -68.784 -3.011 8.972 1.00 57.59 385 PRO A N 1
ATOM 2732 C CA . PRO A 1 385 ? -70.207 -3.001 9.215 1.00 57.59 385 PRO A CA 1
ATOM 2733 C C . PRO A 1 385 ? -70.761 -4.184 8.438 1.00 57.59 385 PRO A C 1
ATOM 2735 O O . PRO A 1 385 ? -70.597 -4.267 7.224 1.00 57.59 385 PRO A O 1
ATOM 2738 N N . GLN A 1 386 ? -71.359 -5.130 9.159 1.00 58.44 386 GLN A N 1
ATOM 2739 C CA . GLN A 1 386 ? -72.107 -6.236 8.584 1.00 58.44 386 GLN A CA 1
ATOM 2740 C C . GLN A 1 386 ? -73.266 -5.615 7.795 1.00 58.44 386 GLN A C 1
ATOM 2742 O O . GLN A 1 386 ? -74.353 -5.388 8.329 1.00 58.44 386 GLN A O 1
ATOM 2747 N N . ILE A 1 387 ? -73.011 -5.257 6.536 1.00 48.53 387 ILE A N 1
ATOM 2748 C CA . ILE A 1 387 ? -74.043 -4.844 5.600 1.00 48.53 387 ILE A CA 1
ATOM 2749 C C . ILE A 1 387 ? -74.838 -6.111 5.300 1.00 48.53 387 ILE A C 1
ATOM 2751 O O . ILE A 1 387 ? -74.350 -7.056 4.681 1.00 48.53 387 ILE A O 1
ATOM 2755 N N . LEU A 1 388 ? -76.066 -6.118 5.814 1.00 47.69 388 LEU A N 1
ATOM 2756 C CA . LEU A 1 388 ? -77.133 -7.048 5.476 1.00 47.69 388 LEU A CA 1
ATOM 2757 C C . LEU A 1 388 ? -77.170 -7.358 3.966 1.00 47.69 388 LEU A C 1
ATOM 2759 O O . LEU A 1 388 ? -77.016 -6.447 3.149 1.00 47.69 388 LEU A O 1
ATOM 2763 N N . PRO A 1 389 ? -77.474 -8.606 3.568 1.00 60.38 389 PRO A N 1
ATOM 2764 C CA . PRO A 1 389 ? -77.628 -8.957 2.169 1.00 60.38 389 PRO A CA 1
ATOM 2765 C C . PRO A 1 389 ? -78.981 -8.438 1.674 1.00 60.38 389 PRO A C 1
ATOM 2767 O O . PRO A 1 389 ? -80.015 -9.081 1.845 1.00 60.38 389 PRO A O 1
ATOM 2770 N N . ALA A 1 390 ? -78.984 -7.266 1.047 1.00 49.06 390 ALA A N 1
ATOM 2771 C CA . ALA A 1 390 ? -80.116 -6.781 0.271 1.00 49.06 390 ALA A CA 1
ATOM 2772 C C . ALA A 1 390 ? -79.682 -6.590 -1.184 1.00 49.06 390 ALA A C 1
ATOM 2774 O O . ALA A 1 390 ? -79.111 -5.575 -1.563 1.00 49.06 390 ALA A O 1
ATOM 2775 N N . VAL A 1 391 ? -79.925 -7.642 -1.968 1.00 51.31 391 VAL A N 1
ATOM 2776 C CA . VAL A 1 391 ? -80.607 -7.593 -3.268 1.00 51.31 391 VAL A CA 1
ATOM 2777 C C . VAL A 1 391 ? -80.605 -6.212 -3.939 1.00 51.31 391 VAL A C 1
ATOM 2779 O O . VAL A 1 391 ? -81.358 -5.337 -3.525 1.00 51.31 391 VAL A O 1
ATOM 2782 N N . LEU A 1 392 ? -79.876 -6.072 -5.048 1.00 43.03 392 LEU A N 1
ATOM 2783 C CA . LEU A 1 392 ? -80.461 -5.670 -6.333 1.00 43.03 392 LEU A CA 1
ATOM 2784 C C . LEU A 1 392 ? -79.426 -5.771 -7.458 1.00 43.03 392 LEU A C 1
ATOM 2786 O O . LEU A 1 392 ? -78.328 -5.226 -7.395 1.00 43.03 392 LEU A O 1
ATOM 2790 N N . ALA A 1 393 ? -79.830 -6.504 -8.489 1.00 55.41 393 ALA A N 1
ATOM 2791 C CA . ALA A 1 393 ? -79.204 -6.564 -9.793 1.00 55.41 393 ALA A CA 1
ATOM 2792 C C . ALA A 1 393 ? -79.067 -5.166 -10.421 1.00 55.41 393 ALA A C 1
ATOM 2794 O O . ALA A 1 393 ? -79.943 -4.316 -10.260 1.00 55.41 393 ALA A O 1
ATOM 2795 N N . GLY A 1 394 ? -78.000 -4.968 -11.191 1.00 41.06 394 GLY A N 1
ATOM 2796 C CA . GLY A 1 394 ? -77.787 -3.761 -11.982 1.00 41.06 394 GLY A CA 1
ATOM 2797 C C . GLY A 1 394 ? -76.460 -3.822 -12.723 1.00 41.06 394 GLY A C 1
ATOM 2798 O O . GLY A 1 394 ? -75.434 -3.388 -12.212 1.00 41.06 394 GLY A O 1
ATOM 2799 N N . GLU A 1 395 ? -76.487 -4.417 -13.910 1.00 56.12 395 GLU A N 1
ATOM 2800 C CA . GLU A 1 395 ? -75.395 -4.424 -14.879 1.00 56.12 395 GLU A CA 1
ATOM 2801 C C . GLU A 1 395 ? -74.979 -2.991 -15.269 1.00 56.12 395 GLU A C 1
ATOM 2803 O O . GLU A 1 395 ? -75.825 -2.121 -15.460 1.00 56.12 395 GLU A O 1
ATOM 2808 N N . GLY A 1 396 ? -73.674 -2.777 -15.470 1.00 53.41 396 GLY A N 1
ATOM 2809 C CA . GLY A 1 396 ? -73.153 -1.673 -16.282 1.00 53.41 396 GLY A CA 1
ATOM 2810 C C . GLY A 1 396 ? -72.764 -0.393 -15.538 1.00 53.41 396 GLY A C 1
ATOM 2811 O O . GLY A 1 396 ? -73.468 0.608 -15.607 1.00 53.41 396 GLY A O 1
ATOM 2812 N N . ALA A 1 397 ? -71.565 -0.357 -14.950 1.00 41.44 397 ALA A N 1
ATOM 2813 C CA . ALA A 1 397 ? -70.861 0.906 -14.728 1.00 41.44 397 ALA A CA 1
ATOM 2814 C C . ALA A 1 397 ? -69.361 0.733 -14.994 1.00 41.44 397 ALA A C 1
ATOM 2816 O O . ALA A 1 397 ? -68.632 0.036 -14.293 1.00 41.44 397 ALA A O 1
ATOM 2817 N N . SER A 1 398 ? -68.956 1.359 -16.088 1.00 48.84 398 SER A N 1
ATOM 2818 C CA . SER A 1 398 ? -67.626 1.476 -16.665 1.00 48.84 398 SER A CA 1
ATOM 2819 C C . SER A 1 398 ? -66.566 1.994 -15.690 1.00 48.84 398 SER A C 1
ATOM 2821 O O . SER A 1 398 ? -66.742 3.046 -15.075 1.00 48.84 398 SER A O 1
ATOM 2823 N N . LEU A 1 399 ? -65.417 1.313 -15.665 1.00 52.44 399 LEU A N 1
ATOM 2824 C CA . LEU A 1 399 ? -64.145 1.866 -15.197 1.00 52.44 399 LEU A CA 1
ATOM 2825 C C . LEU A 1 399 ? -63.828 3.163 -15.968 1.00 52.44 399 LEU A C 1
ATOM 2827 O O . LEU A 1 399 ? -64.014 3.193 -17.191 1.00 52.44 399 LEU A O 1
ATOM 2831 N N . PRO A 1 400 ? -63.342 4.232 -15.309 1.00 53.53 400 PRO A N 1
ATOM 2832 C CA . PRO A 1 400 ? -62.904 5.422 -16.017 1.00 53.53 400 PRO A CA 1
ATOM 2833 C C . PRO A 1 400 ? -61.703 5.066 -16.898 1.00 53.53 400 PRO A C 1
ATOM 2835 O O . PRO A 1 400 ? -60.648 4.661 -16.414 1.00 53.53 400 PRO A O 1
ATOM 2838 N N . ASN A 1 401 ? -61.893 5.223 -18.208 1.00 49.50 401 ASN A N 1
ATOM 2839 C CA . ASN A 1 401 ? -60.846 5.217 -19.219 1.00 49.50 401 ASN A CA 1
ATOM 2840 C C . ASN A 1 401 ? -59.770 6.259 -18.870 1.00 49.50 401 ASN A C 1
ATOM 2842 O O . ASN A 1 401 ? -59.855 7.417 -19.278 1.00 49.50 401 ASN A O 1
ATOM 2846 N N . THR A 1 402 ? -58.719 5.851 -18.166 1.00 50.00 402 THR A N 1
ATOM 2847 C CA . THR A 1 402 ? -57.402 6.472 -18.296 1.00 50.00 402 THR A CA 1
ATOM 2848 C C . THR A 1 402 ? -56.855 6.033 -19.646 1.00 50.00 402 THR A C 1
ATOM 2850 O O . THR A 1 402 ? -56.438 4.893 -19.830 1.00 50.00 402 THR A O 1
ATOM 2853 N N . GLY A 1 403 ? -56.986 6.918 -20.636 1.00 52.53 403 GLY A N 1
ATOM 2854 C CA . GLY A 1 403 ? -56.773 6.624 -22.049 1.00 52.53 403 GLY A CA 1
ATOM 2855 C C . GLY A 1 403 ? -55.491 5.847 -22.341 1.00 52.53 403 GLY A C 1
ATOM 2856 O O . GLY A 1 403 ? -54.422 6.431 -22.415 1.00 52.53 403 GLY A O 1
ATOM 2857 N N . GLY A 1 404 ? -55.631 4.539 -22.558 1.00 49.38 404 GLY A N 1
ATOM 2858 C CA . GLY A 1 404 ? -54.950 3.767 -23.598 1.00 49.38 404 GLY A CA 1
ATOM 2859 C C . GLY A 1 404 ? -53.422 3.714 -23.629 1.00 49.38 404 GLY A C 1
ATOM 2860 O O . GLY A 1 404 ? -52.892 3.173 -24.596 1.00 49.38 404 GLY A O 1
ATOM 2861 N N . ILE A 1 405 ? -52.692 4.220 -22.634 1.00 58.12 405 ILE A N 1
ATOM 2862 C CA . ILE A 1 405 ? -51.238 4.039 -22.585 1.00 58.12 405 ILE A CA 1
ATOM 2863 C C . ILE A 1 405 ? -50.956 2.778 -21.776 1.00 58.12 405 ILE A C 1
ATOM 2865 O O . ILE A 1 405 ? -51.024 2.775 -20.549 1.00 58.12 405 ILE A O 1
ATOM 2869 N N . SER A 1 406 ? -50.681 1.673 -22.470 1.00 57.72 406 SER A N 1
ATOM 2870 C CA . SER A 1 406 ? -50.258 0.435 -21.817 1.00 57.72 406 SER A CA 1
ATOM 2871 C C . SER A 1 406 ? -49.029 0.717 -20.954 1.00 57.72 406 SER A C 1
ATOM 2873 O O . SER A 1 406 ? -48.084 1.337 -21.436 1.00 57.72 406 SER A O 1
ATOM 2875 N N . LEU A 1 407 ? -49.012 0.225 -19.715 1.00 57.97 407 LEU A N 1
ATOM 2876 C CA . LEU A 1 407 ? -47.917 0.401 -18.751 1.00 57.97 407 LEU A CA 1
ATOM 2877 C C . LEU A 1 407 ? -46.526 0.033 -19.330 1.00 57.97 407 LEU A C 1
ATOM 2879 O O . LEU A 1 407 ? -45.515 0.613 -18.949 1.00 57.97 407 LEU A O 1
ATOM 2883 N N . TRP A 1 408 ? -46.479 -0.852 -20.331 1.00 65.25 408 TRP A N 1
ATOM 2884 C CA . TRP A 1 408 ? -45.273 -1.205 -21.091 1.00 65.25 408 TRP A CA 1
ATOM 2885 C C . TRP A 1 408 ? -44.674 -0.061 -21.930 1.00 65.25 408 TRP A C 1
ATOM 2887 O O . TRP A 1 408 ? -43.461 -0.010 -22.119 1.00 65.25 408 TRP A O 1
ATOM 2897 N N . LEU A 1 409 ? -45.490 0.891 -22.391 1.00 60.66 409 LEU A N 1
ATOM 2898 C CA . LEU A 1 409 ? -45.044 2.064 -23.156 1.00 60.66 409 LEU A CA 1
ATOM 2899 C C . LEU A 1 409 ? -44.329 3.095 -22.265 1.00 60.66 409 LEU A C 1
ATOM 2901 O O . LEU A 1 409 ? -43.425 3.781 -22.733 1.00 60.66 409 LEU A O 1
ATOM 2905 N N . LEU A 1 410 ? -44.665 3.153 -20.970 1.00 58.31 410 LEU A N 1
ATOM 2906 C CA . LEU A 1 410 ? -43.948 3.975 -19.985 1.00 58.31 410 LEU A CA 1
ATOM 2907 C C . LEU A 1 410 ? -42.610 3.349 -19.562 1.00 58.31 410 LEU A C 1
ATOM 2909 O O . LEU A 1 410 ? -41.671 4.075 -19.247 1.00 58.31 410 LEU A O 1
ATOM 2913 N N . LEU A 1 411 ? -42.490 2.019 -19.613 1.00 62.66 411 LEU A N 1
ATOM 2914 C CA . LEU A 1 411 ? -41.286 1.303 -19.178 1.00 62.66 411 LEU A CA 1
ATOM 2915 C C . LEU A 1 411 ? -40.173 1.267 -20.246 1.00 62.66 411 LEU A C 1
ATOM 2917 O O . LEU A 1 411 ? -39.002 1.133 -19.906 1.00 62.66 411 LEU A O 1
ATOM 2921 N N . LEU A 1 412 ? -40.515 1.455 -21.528 1.00 60.81 412 LEU A N 1
ATOM 2922 C CA . LEU A 1 412 ? -39.550 1.509 -22.640 1.00 60.81 412 LEU A CA 1
ATOM 2923 C C . LEU A 1 412 ? -39.070 2.929 -22.994 1.00 60.81 412 LEU A C 1
ATOM 2925 O O . LEU A 1 412 ? -38.018 3.074 -23.612 1.00 60.81 412 LEU A O 1
ATOM 2929 N N . ALA A 1 413 ? -39.796 3.981 -22.602 1.00 55.66 413 ALA A N 1
ATOM 2930 C CA . ALA A 1 413 ? -39.447 5.367 -22.938 1.00 55.66 413 ALA A CA 1
ATOM 2931 C C . ALA A 1 413 ? -38.465 6.034 -21.947 1.00 55.66 413 ALA A C 1
ATOM 2933 O O . ALA A 1 413 ? -37.901 7.082 -22.253 1.00 55.66 413 ALA A O 1
ATOM 2934 N N . GLY A 1 414 ? -38.234 5.429 -20.777 1.00 51.81 414 GLY A N 1
ATOM 2935 C CA . GLY A 1 414 ? -37.398 5.990 -19.706 1.00 51.81 414 GLY A CA 1
ATOM 2936 C C . GLY A 1 414 ? -35.891 6.159 -19.991 1.00 51.81 414 GLY A C 1
ATOM 2937 O O . GLY A 1 414 ? -35.327 7.144 -19.517 1.00 51.81 414 GLY A O 1
ATOM 2938 N N . PRO A 1 415 ? -35.195 5.285 -20.750 1.00 51.72 415 PRO A N 1
ATOM 2939 C CA . PRO A 1 415 ? -33.738 5.394 -20.860 1.00 51.72 415 PRO A CA 1
ATOM 2940 C C . PRO A 1 415 ? -33.221 6.375 -21.930 1.00 51.72 415 PRO A C 1
ATOM 2942 O O . PRO A 1 415 ? -32.028 6.674 -21.939 1.00 51.72 415 PRO A O 1
ATOM 2945 N N . LEU A 1 416 ? -34.062 6.916 -22.823 1.00 50.53 416 LEU A N 1
ATOM 2946 C CA . LEU A 1 416 ? -33.584 7.763 -23.935 1.00 50.53 416 LEU A CA 1
ATOM 2947 C C . LEU A 1 416 ? -33.416 9.254 -23.593 1.00 50.53 416 LEU A C 1
ATOM 2949 O O . LEU A 1 416 ? -32.728 9.970 -24.318 1.00 50.53 416 LEU A O 1
ATOM 2953 N N . THR A 1 417 ? -33.958 9.735 -22.475 1.00 52.81 417 THR A N 1
ATOM 2954 C CA . THR A 1 417 ? -33.810 11.138 -22.040 1.00 52.81 417 THR A CA 1
ATOM 2955 C C . THR A 1 417 ? -32.561 11.400 -21.193 1.00 52.81 417 THR A C 1
ATOM 2957 O O . THR A 1 417 ? -32.140 12.549 -21.087 1.00 52.81 417 THR A O 1
ATOM 2960 N N . ALA A 1 418 ? -31.905 10.367 -20.653 1.00 46.00 418 ALA A N 1
ATOM 2961 C CA . ALA A 1 418 ? -30.691 10.533 -19.845 1.00 46.00 418 ALA A CA 1
ATOM 2962 C C . ALA A 1 418 ? -29.403 10.675 -20.686 1.00 46.00 418 ALA A C 1
ATOM 2964 O O . ALA A 1 418 ? -28.480 11.383 -20.288 1.00 46.00 418 ALA A O 1
ATOM 2965 N N . ALA A 1 419 ? -29.342 10.073 -21.880 1.00 47.88 419 ALA A N 1
ATOM 2966 C CA . ALA A 1 419 ? -28.150 10.133 -22.737 1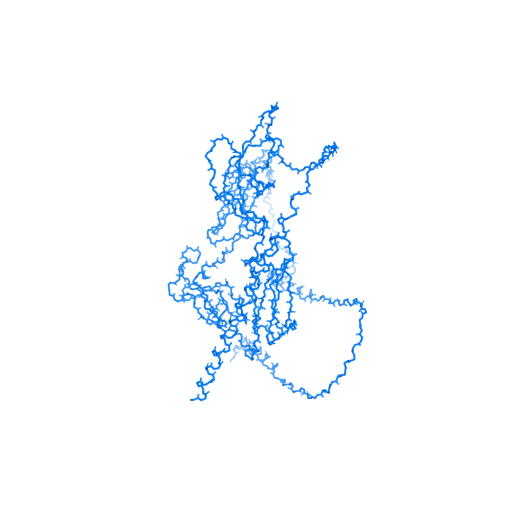.00 47.88 419 ALA A CA 1
ATOM 2967 C C . ALA A 1 419 ? -27.993 11.473 -23.489 1.00 47.88 419 ALA A C 1
ATOM 2969 O O . ALA A 1 419 ? -26.879 11.867 -23.828 1.00 47.88 419 ALA A O 1
ATOM 2970 N N . GLY A 1 420 ? -29.088 12.209 -23.716 1.00 43.41 420 GLY A N 1
ATOM 2971 C CA . GLY A 1 420 ? -29.058 13.501 -24.416 1.00 43.41 420 GLY A CA 1
ATOM 2972 C C . GLY A 1 420 ? -28.506 14.664 -23.583 1.00 43.41 420 GLY A C 1
ATOM 2973 O O . GLY A 1 420 ? -28.048 15.654 -24.149 1.00 43.41 420 GLY A O 1
ATOM 2974 N N . LEU A 1 421 ? -28.505 14.551 -22.250 1.00 41.09 421 LEU A N 1
ATOM 2975 C CA . LEU A 1 421 ? -28.119 15.657 -21.366 1.00 41.09 421 LEU A CA 1
ATOM 2976 C C . LEU A 1 421 ? -26.612 15.704 -21.049 1.00 41.09 421 LEU A C 1
ATOM 2978 O O . LEU A 1 421 ? -26.115 16.733 -20.601 1.00 41.09 421 LEU A O 1
ATOM 2982 N N . LEU A 1 422 ? -25.858 14.635 -21.336 1.00 45.91 422 LEU A N 1
ATOM 2983 C CA . LEU A 1 422 ? -24.407 14.581 -21.095 1.00 45.91 422 LEU A CA 1
ATOM 2984 C C . LEU A 1 422 ? -23.552 15.133 -22.252 1.00 45.91 422 LEU A C 1
ATOM 2986 O O . LEU A 1 422 ? -22.360 15.364 -22.071 1.00 45.91 422 LEU A O 1
ATOM 2990 N N . VAL A 1 423 ? -24.137 15.411 -23.423 1.00 47.62 423 VAL A N 1
ATOM 2991 C CA . VAL A 1 423 ? -23.382 15.839 -24.622 1.00 47.62 423 VAL A CA 1
ATOM 2992 C C . VAL A 1 423 ? -23.184 17.367 -24.713 1.00 47.62 423 VAL A C 1
ATOM 2994 O O . VAL A 1 423 ? -22.405 17.836 -25.536 1.00 47.62 423 VAL A O 1
ATOM 2997 N N . VAL A 1 424 ? -23.797 18.178 -23.839 1.00 46.34 424 VAL A N 1
ATOM 2998 C CA . VAL A 1 424 ? -23.802 19.655 -23.991 1.00 46.34 424 VAL A CA 1
ATOM 2999 C C . VAL A 1 424 ? -22.856 20.409 -23.031 1.00 46.34 424 VAL A C 1
ATOM 3001 O O . VAL A 1 424 ? -22.660 21.609 -23.187 1.00 46.34 424 VAL A O 1
ATOM 3004 N N . MET A 1 425 ? -22.171 19.750 -22.086 1.00 41.16 425 MET A N 1
ATOM 3005 C CA . MET A 1 425 ? -21.359 20.451 -21.063 1.00 41.16 425 MET A CA 1
ATOM 3006 C C . MET A 1 425 ? -19.829 20.394 -21.227 1.00 41.16 425 MET A C 1
ATOM 3008 O O . MET A 1 425 ? -19.101 20.589 -20.255 1.00 41.16 425 MET A O 1
ATOM 3012 N N . ARG A 1 426 ? -19.295 20.202 -22.440 1.00 42.31 426 ARG A N 1
ATOM 3013 C CA . ARG A 1 426 ? -17.835 20.234 -22.659 1.00 42.31 426 ARG A CA 1
ATOM 3014 C C . ARG A 1 426 ? -17.415 21.254 -23.711 1.00 42.31 426 ARG A C 1
ATOM 3016 O O . ARG A 1 426 ? -16.952 20.882 -24.774 1.00 42.31 426 ARG A O 1
ATOM 3023 N N . ASN A 1 427 ? -17.551 22.537 -23.381 1.00 34.47 427 ASN A N 1
ATOM 3024 C CA . ASN A 1 427 ? -16.788 23.621 -24.005 1.00 34.47 427 ASN A CA 1
ATOM 3025 C C . ASN A 1 427 ? -16.541 24.721 -22.964 1.00 34.47 427 ASN A C 1
ATOM 3027 O O . ASN A 1 427 ? -17.417 25.537 -22.688 1.00 34.47 427 ASN A O 1
ATOM 3031 N N . ARG A 1 428 ? -15.342 24.738 -22.369 1.00 41.06 428 ARG A N 1
ATOM 3032 C CA . ARG A 1 428 ? -14.821 25.928 -21.683 1.00 41.06 428 ARG A CA 1
ATOM 3033 C C . ARG A 1 428 ? -13.908 26.681 -22.657 1.00 41.06 428 ARG A C 1
ATOM 3035 O O . ARG A 1 428 ? -13.057 26.036 -23.266 1.00 41.06 428 ARG A O 1
ATOM 3042 N N . PRO A 1 429 ? -14.047 28.008 -22.808 1.00 39.62 429 PRO A N 1
ATOM 3043 C CA . PRO A 1 429 ? -13.088 28.809 -23.555 1.00 39.62 429 PRO A CA 1
ATOM 3044 C C . PRO A 1 429 ? -11.775 28.929 -22.769 1.00 39.62 429 PRO A C 1
ATOM 3046 O O . PRO A 1 429 ? -11.777 29.248 -21.580 1.00 39.62 429 PRO A O 1
ATOM 3049 N N . VAL A 1 430 ? -10.652 28.686 -23.444 1.00 38.75 430 VAL A N 1
ATOM 3050 C CA . VAL A 1 430 ? -9.312 28.999 -22.935 1.00 38.75 430 VAL A CA 1
ATOM 3051 C C . VAL A 1 430 ? -9.092 30.496 -23.149 1.00 38.75 430 VAL A C 1
ATOM 3053 O O . VAL A 1 430 ? -8.945 30.956 -24.279 1.00 38.75 430 VAL A O 1
ATOM 3056 N N . ALA A 1 431 ? -9.128 31.273 -22.069 1.00 35.56 431 ALA A N 1
ATOM 3057 C CA . ALA A 1 431 ? -8.710 32.666 -22.086 1.00 35.56 431 ALA A CA 1
ATOM 3058 C C . ALA A 1 431 ? -7.184 32.720 -21.925 1.00 35.56 431 ALA A C 1
ATOM 3060 O O . ALA A 1 431 ? -6.657 32.403 -20.861 1.00 35.56 431 ALA A O 1
ATOM 3061 N N . HIS A 1 432 ? -6.474 33.129 -22.976 1.00 33.47 432 HIS A N 1
ATOM 3062 C CA . HIS A 1 432 ? -5.079 33.545 -22.862 1.00 33.47 432 HIS A CA 1
ATOM 3063 C C . HIS A 1 432 ? -5.041 34.993 -22.363 1.00 33.47 432 HIS A C 1
ATOM 3065 O O . HIS A 1 432 ? -5.356 35.922 -23.105 1.00 33.47 432 HIS A O 1
ATOM 3071 N N . ALA A 1 433 ? -4.657 35.188 -21.103 1.00 33.78 433 ALA A N 1
ATOM 3072 C CA . ALA A 1 433 ? -4.245 36.488 -20.592 1.00 33.78 433 ALA A CA 1
ATOM 3073 C C . ALA A 1 433 ? -2.745 36.666 -20.872 1.00 33.78 433 ALA A C 1
ATOM 3075 O O . ALA A 1 433 ? -1.907 36.057 -20.214 1.00 33.78 433 ALA A O 1
ATOM 3076 N N . PHE A 1 434 ? -2.408 37.484 -21.872 1.00 31.47 434 PHE A N 1
ATOM 3077 C CA . PHE A 1 434 ? -1.052 37.991 -22.080 1.00 31.47 434 PHE A CA 1
ATOM 3078 C C . PHE A 1 434 ? -0.883 39.269 -21.250 1.00 31.47 434 PHE A C 1
ATOM 3080 O O . PHE A 1 434 ? -1.391 40.329 -21.615 1.00 31.47 434 PHE A O 1
ATOM 3087 N N . THR A 1 435 ? -0.174 39.182 -20.128 1.00 39.03 435 THR A N 1
ATOM 3088 C CA . THR A 1 435 ? 0.370 40.352 -19.428 1.00 39.03 435 THR A CA 1
ATOM 3089 C C . THR A 1 435 ? 1.712 40.717 -20.050 1.00 39.03 435 THR A C 1
ATOM 3091 O O . THR A 1 435 ? 2.648 39.921 -20.043 1.00 39.03 435 THR A O 1
ATOM 3094 N N . GLY A 1 436 ? 1.778 41.915 -20.632 1.00 38.47 436 GLY A N 1
ATOM 3095 C CA . GLY A 1 436 ? 2.968 42.453 -21.280 1.00 38.47 436 GLY A CA 1
ATOM 3096 C C . GLY A 1 436 ? 4.081 42.807 -20.292 1.00 38.47 436 GLY A C 1
ATOM 3097 O O . GLY A 1 436 ? 3.836 43.401 -19.246 1.00 38.47 436 GLY A O 1
ATOM 3098 N N . GLY A 1 437 ? 5.313 42.489 -20.682 1.00 34.62 437 GLY A N 1
ATOM 3099 C CA . GLY A 1 437 ? 6.547 42.927 -20.040 1.00 34.62 437 GLY A CA 1
ATOM 3100 C C . GLY A 1 437 ? 7.597 43.198 -21.115 1.00 34.62 437 GLY A C 1
ATOM 3101 O O . GLY A 1 437 ? 7.819 42.374 -21.995 1.00 34.62 437 GLY A O 1
ATOM 3102 N N . TYR A 1 438 ? 8.167 44.398 -21.074 1.00 48.53 438 TYR A N 1
ATOM 3103 C CA . TYR A 1 438 ? 9.147 44.952 -22.008 1.00 48.53 438 TYR A CA 1
ATOM 3104 C C . TYR A 1 438 ? 10.393 44.062 -22.192 1.00 48.53 438 TYR A C 1
ATOM 3106 O O . TYR A 1 438 ? 11.006 43.650 -21.212 1.00 48.53 438 TYR A O 1
ATOM 3114 N N . GLY A 1 439 ? 10.831 43.866 -23.442 1.00 42.31 439 GLY A N 1
ATOM 3115 C CA . GLY A 1 439 ? 12.116 43.244 -23.794 1.00 42.31 439 GLY A CA 1
ATOM 3116 C C . GLY A 1 439 ? 12.476 43.447 -25.278 1.00 42.31 439 GLY A C 1
ATOM 3117 O O . GLY A 1 439 ? 11.568 43.624 -26.093 1.00 42.31 439 GLY A O 1
ATOM 3118 N N . PRO A 1 440 ? 13.774 43.521 -25.640 1.00 45.12 440 PRO A N 1
ATOM 3119 C CA . PRO A 1 440 ? 14.244 44.178 -26.861 1.00 45.12 440 PRO A CA 1
ATOM 3120 C C . PRO A 1 440 ? 13.996 43.378 -28.147 1.00 45.12 440 PRO A C 1
ATOM 3122 O O . PRO A 1 440 ? 14.013 42.151 -28.180 1.00 45.12 440 PRO A O 1
ATOM 3125 N N . ARG A 1 441 ? 13.780 44.126 -29.235 1.00 36.06 441 ARG A N 1
ATOM 3126 C CA . ARG A 1 441 ? 13.502 43.621 -30.583 1.00 36.06 441 ARG A CA 1
ATOM 3127 C C . ARG A 1 441 ? 14.766 43.043 -31.220 1.00 36.06 441 ARG A C 1
ATOM 3129 O O . ARG A 1 441 ? 15.691 43.797 -31.513 1.00 36.06 441 ARG A O 1
ATOM 3136 N N . TYR A 1 442 ? 14.742 41.754 -31.542 1.00 37.66 442 TYR A N 1
ATOM 3137 C CA . TYR A 1 442 ? 15.645 41.164 -32.528 1.00 37.66 442 TYR A CA 1
ATOM 3138 C C . TYR A 1 442 ? 14.905 40.987 -33.857 1.00 37.66 442 TYR A C 1
ATOM 3140 O O . TYR A 1 442 ? 13.810 40.433 -33.922 1.00 37.66 442 TYR A O 1
ATOM 3148 N N . SER A 1 443 ? 15.505 41.530 -34.914 1.00 38.31 443 SER A N 1
ATOM 3149 C CA . SER A 1 443 ? 15.060 41.422 -36.301 1.00 38.31 443 SER A CA 1
ATOM 3150 C C . SER A 1 443 ? 15.369 40.022 -36.829 1.00 38.31 443 SER A C 1
ATOM 3152 O O . SER A 1 443 ? 16.528 39.716 -37.097 1.00 38.31 443 SER A O 1
ATOM 3154 N N . LEU A 1 444 ? 14.345 39.189 -37.020 1.00 35.16 444 LEU A N 1
ATOM 3155 C CA . LEU A 1 444 ? 14.464 37.939 -37.769 1.00 35.16 444 LEU A CA 1
ATOM 3156 C C . LEU A 1 444 ? 14.209 38.214 -39.254 1.00 35.16 444 LEU A C 1
ATOM 3158 O O . LEU A 1 444 ? 13.073 38.365 -39.699 1.00 35.16 444 LEU A O 1
ATOM 3162 N N . THR A 1 445 ? 15.291 38.277 -40.026 1.00 36.97 445 THR A N 1
ATOM 3163 C CA . THR A 1 445 ? 15.275 38.070 -41.477 1.00 36.97 445 THR A CA 1
ATOM 3164 C C . THR A 1 445 ? 14.852 36.633 -41.770 1.00 36.97 445 THR A C 1
ATOM 3166 O O . THR A 1 445 ? 15.576 35.690 -41.463 1.00 36.97 445 THR A O 1
ATOM 3169 N N . SER A 1 446 ? 13.675 36.474 -42.363 1.00 36.47 446 SER A N 1
ATOM 3170 C CA . SER A 1 446 ? 13.144 35.206 -42.862 1.00 36.47 446 SER A CA 1
ATOM 3171 C C . SER A 1 446 ? 13.864 34.753 -44.145 1.00 36.47 446 SER A C 1
ATOM 3173 O O . SER A 1 446 ? 13.920 35.543 -45.093 1.00 36.47 446 SER A O 1
ATOM 3175 N N . PRO A 1 447 ? 14.357 33.503 -44.239 1.00 45.97 447 PRO A N 1
ATOM 3176 C CA . PRO A 1 447 ? 14.750 32.899 -45.509 1.00 45.97 447 PRO A CA 1
ATOM 3177 C C . PRO A 1 447 ? 13.523 32.358 -46.282 1.00 45.97 447 PRO A C 1
ATOM 3179 O O . PRO A 1 447 ? 12.442 32.207 -45.707 1.00 45.97 447 PRO A O 1
ATOM 3182 N N . PRO A 1 448 ? 13.656 32.110 -47.600 1.00 44.12 448 PRO A N 1
ATOM 3183 C CA . PRO A 1 448 ? 12.522 31.877 -48.491 1.00 44.12 448 PRO A CA 1
ATOM 3184 C C . PRO A 1 448 ? 11.891 30.488 -48.323 1.00 44.12 448 PRO A C 1
ATOM 3186 O O . PRO A 1 448 ? 12.580 29.471 -48.279 1.00 44.12 448 PRO A O 1
ATOM 3189 N N . LEU A 1 449 ? 10.555 30.465 -48.313 1.00 36.72 449 LEU A N 1
ATOM 3190 C CA . LEU A 1 449 ? 9.736 29.266 -48.479 1.00 36.72 449 LEU A CA 1
ATOM 3191 C C . LEU A 1 449 ? 9.952 28.669 -49.875 1.00 36.72 449 LEU A C 1
ATOM 3193 O O . LEU A 1 449 ? 9.616 29.296 -50.881 1.00 36.72 449 LEU A O 1
ATOM 3197 N N . ALA A 1 450 ? 10.432 27.429 -49.921 1.00 37.19 450 ALA A N 1
ATOM 3198 C CA . ALA A 1 450 ? 10.333 26.573 -51.089 1.00 37.19 450 ALA A CA 1
ATOM 3199 C C . ALA A 1 450 ? 9.608 25.272 -50.721 1.00 37.19 450 ALA A C 1
ATOM 3201 O O . ALA A 1 450 ? 10.002 24.559 -49.801 1.00 37.19 450 ALA A O 1
ATOM 3202 N N . ASN A 1 451 ? 8.607 24.983 -51.549 1.00 41.00 451 ASN A N 1
ATOM 3203 C CA . ASN A 1 451 ? 7.954 23.706 -51.822 1.00 41.00 451 ASN A CA 1
ATOM 3204 C C . ASN A 1 451 ? 6.678 23.361 -51.048 1.00 41.00 451 ASN A C 1
ATOM 3206 O O . ASN A 1 451 ? 6.613 23.239 -49.829 1.00 41.00 451 ASN A O 1
ATOM 3210 N N . ALA A 1 452 ? 5.647 23.236 -51.879 1.00 35.22 452 ALA A N 1
ATOM 3211 C CA . ALA A 1 452 ? 4.263 23.000 -51.575 1.00 35.22 452 ALA A CA 1
ATOM 3212 C C . ALA A 1 452 ? 3.983 21.536 -51.225 1.00 35.22 452 ALA A C 1
ATOM 3214 O O . ALA A 1 452 ? 4.655 20.602 -51.652 1.00 35.22 452 ALA A O 1
ATOM 3215 N N . VAL A 1 453 ? 2.911 21.415 -50.459 1.00 35.84 453 VAL A N 1
ATOM 3216 C CA . VAL A 1 453 ? 2.215 20.224 -50.000 1.00 35.84 453 VAL A CA 1
ATOM 3217 C C . VAL A 1 453 ? 1.609 19.443 -51.172 1.00 35.84 453 VAL A C 1
ATOM 3219 O O . VAL A 1 453 ? 0.840 20.006 -51.948 1.00 35.84 453 VAL A O 1
ATOM 3222 N N . GLU A 1 454 ? 1.845 18.131 -51.222 1.00 36.88 454 GLU A N 1
ATOM 3223 C CA . GLU A 1 454 ? 0.957 17.166 -51.884 1.00 36.88 454 GLU A CA 1
ATOM 3224 C C . GLU A 1 454 ? 0.362 16.250 -50.799 1.00 36.88 454 GLU A C 1
ATOM 3226 O O . GLU A 1 454 ? 0.978 15.288 -50.345 1.00 36.88 454 GLU A O 1
ATOM 3231 N N . MET A 1 455 ? -0.830 16.605 -50.307 1.00 36.69 455 MET A N 1
ATOM 3232 C CA . MET A 1 455 ? -1.614 15.783 -49.379 1.00 36.69 455 MET A CA 1
ATOM 3233 C C . MET A 1 455 ? -2.538 14.864 -50.180 1.00 36.69 455 MET A C 1
ATOM 3235 O O . MET A 1 455 ? -3.515 15.314 -50.781 1.00 36.69 455 MET A O 1
ATOM 3239 N N . ALA A 1 456 ? -2.263 13.563 -50.139 1.00 38.09 456 ALA A N 1
ATOM 3240 C CA . ALA A 1 456 ? -3.148 12.535 -50.666 1.00 38.09 456 ALA A CA 1
ATOM 3241 C C . ALA A 1 456 ? -4.391 12.366 -49.767 1.00 38.09 456 ALA A C 1
ATOM 3243 O O . ALA A 1 456 ? -4.326 11.855 -48.649 1.00 38.09 456 ALA A O 1
ATOM 3244 N N . GLN A 1 457 ? -5.555 12.771 -50.280 1.00 46.16 457 GLN A N 1
ATOM 3245 C CA . GLN A 1 457 ? -6.866 12.419 -49.736 1.00 46.16 457 GLN A CA 1
ATOM 3246 C C . GLN A 1 457 ? -7.233 10.974 -50.106 1.00 46.16 457 GLN A C 1
ATOM 3248 O O . GLN A 1 457 ? -7.856 10.728 -51.136 1.00 46.16 457 GLN A O 1
ATOM 3253 N N . THR A 1 458 ? -6.951 10.006 -49.237 1.00 43.97 458 THR A N 1
ATOM 3254 C CA . THR A 1 458 ? -7.565 8.669 -49.333 1.00 43.97 458 THR A CA 1
ATOM 3255 C C . THR A 1 458 ? -7.848 8.109 -47.946 1.00 43.97 458 THR A C 1
ATOM 3257 O O . THR A 1 458 ? -6.996 7.466 -47.345 1.00 43.97 458 THR A O 1
ATOM 3260 N N . GLY A 1 459 ? -9.062 8.329 -47.429 1.00 42.75 459 GLY A N 1
ATOM 3261 C CA . GLY A 1 459 ? -9.448 7.735 -46.141 1.00 42.75 459 GLY A CA 1
ATOM 3262 C C . GLY A 1 459 ? -10.928 7.743 -45.758 1.00 42.75 459 GLY A C 1
ATOM 3263 O O . GLY A 1 459 ? -11.320 6.941 -44.922 1.00 42.75 459 GLY A O 1
ATOM 3264 N N . PHE A 1 460 ? -11.791 8.563 -46.373 1.00 43.78 460 PHE A N 1
ATOM 3265 C CA . PHE A 1 460 ? -13.163 8.737 -45.855 1.00 43.78 460 PHE A CA 1
ATOM 3266 C C . PHE A 1 460 ? -14.256 7.897 -46.549 1.00 43.78 460 PHE A C 1
ATOM 3268 O O . PHE A 1 460 ? -15.406 7.889 -46.120 1.00 43.78 460 PHE A O 1
ATOM 3275 N N . ARG A 1 461 ? -13.936 7.132 -47.605 1.00 42.72 461 ARG A N 1
ATOM 3276 C CA . ARG A 1 461 ? -14.944 6.354 -48.365 1.00 42.72 461 ARG A CA 1
ATOM 3277 C C . ARG A 1 461 ? -15.124 4.890 -47.939 1.00 42.72 461 ARG A C 1
ATOM 3279 O O . ARG A 1 461 ? -15.978 4.213 -48.500 1.00 42.72 461 ARG A O 1
ATOM 3286 N N . LYS A 1 462 ? -14.393 4.389 -46.934 1.00 42.84 462 LYS A N 1
ATOM 3287 C CA . LYS A 1 462 ? -14.494 2.976 -46.499 1.00 42.84 462 LYS A CA 1
ATOM 3288 C C . LYS A 1 462 ? -15.405 2.730 -45.286 1.00 42.84 462 LYS A C 1
ATOM 3290 O O . LYS A 1 462 ? -15.765 1.584 -45.041 1.00 42.84 462 LYS A O 1
ATOM 3295 N N . ALA A 1 463 ? -15.833 3.778 -44.577 1.00 43.19 463 ALA A N 1
ATOM 3296 C CA . ALA A 1 463 ? -16.655 3.647 -43.367 1.00 43.19 463 ALA A CA 1
ATOM 3297 C C . ALA A 1 463 ? -18.179 3.674 -43.619 1.00 43.19 463 ALA A C 1
ATOM 3299 O O . ALA A 1 463 ? -18.940 3.156 -42.810 1.00 43.19 463 ALA A O 1
ATOM 3300 N N . VAL A 1 464 ? -18.646 4.194 -44.761 1.00 45.97 464 VAL A N 1
ATOM 3301 C CA . VAL A 1 464 ? -20.094 4.333 -45.043 1.00 45.97 464 VAL A CA 1
ATOM 3302 C C . VAL A 1 464 ? -20.683 3.106 -45.770 1.00 45.97 464 VAL A C 1
ATOM 3304 O O . VAL A 1 464 ? -21.891 2.899 -45.781 1.00 45.97 464 VAL A O 1
ATOM 3307 N N . GLY A 1 465 ? -19.843 2.216 -46.311 1.00 39.91 465 GLY A N 1
ATOM 3308 C CA . GLY A 1 465 ? -20.293 1.041 -47.076 1.00 39.91 465 GLY A CA 1
ATOM 3309 C C . GLY A 1 465 ? -20.742 -0.174 -46.251 1.00 39.91 465 GLY A C 1
ATOM 3310 O O . GLY A 1 465 ? -21.348 -1.082 -46.810 1.00 39.91 465 GLY A O 1
ATOM 3311 N N . ARG A 1 466 ? -20.466 -0.226 -44.938 1.00 42.41 466 ARG A N 1
ATOM 3312 C CA . ARG A 1 466 ? -20.778 -1.406 -44.098 1.00 42.41 466 ARG A CA 1
ATOM 3313 C 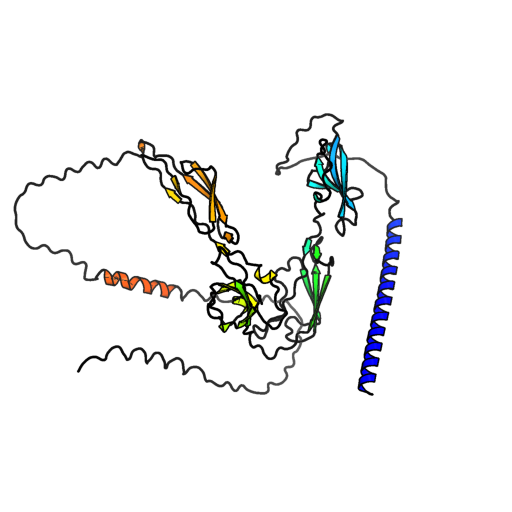C . ARG A 1 466 ? -22.076 -1.305 -43.291 1.00 42.41 466 ARG A C 1
ATOM 3315 O O . ARG A 1 466 ? -22.561 -2.328 -42.829 1.00 42.41 466 ARG A O 1
ATOM 3322 N N . VAL A 1 467 ? -22.687 -0.123 -43.193 1.00 43.75 467 VAL A N 1
ATOM 3323 C CA . VAL A 1 467 ? -23.967 0.062 -42.477 1.00 43.75 467 VAL A CA 1
ATOM 3324 C C . VAL A 1 467 ? -25.180 -0.240 -43.376 1.00 43.75 467 VAL A C 1
ATOM 3326 O O . VAL A 1 467 ? -26.229 -0.645 -42.887 1.00 43.75 467 VAL A O 1
ATOM 3329 N N . ALA A 1 468 ? -25.030 -0.173 -44.704 1.00 42.19 468 ALA A N 1
ATOM 3330 C CA . ALA A 1 468 ? -26.118 -0.446 -45.652 1.00 42.19 468 ALA A CA 1
ATOM 3331 C C . ALA A 1 468 ? -26.390 -1.946 -45.916 1.00 42.19 468 ALA A C 1
ATOM 3333 O O . ALA A 1 468 ? -27.416 -2.282 -46.499 1.00 42.19 468 ALA A O 1
ATOM 3334 N N . ALA A 1 469 ? -25.518 -2.859 -45.471 1.00 43.41 469 ALA A N 1
ATOM 3335 C CA . ALA A 1 469 ? -25.685 -4.304 -45.682 1.00 43.41 469 ALA A CA 1
ATOM 3336 C C . ALA A 1 469 ? -26.363 -5.039 -44.506 1.00 43.41 469 ALA A C 1
ATOM 3338 O O . ALA A 1 469 ? -26.730 -6.200 -44.652 1.00 43.41 469 ALA A O 1
ATOM 3339 N N . MET A 1 470 ? -26.563 -4.381 -43.356 1.00 43.25 470 MET A N 1
ATOM 3340 C CA . MET A 1 470 ? -27.106 -5.023 -42.146 1.00 43.25 470 MET A CA 1
ATOM 3341 C C . MET A 1 470 ? -28.621 -4.813 -41.949 1.00 43.25 470 MET A C 1
ATOM 3343 O O . MET A 1 470 ? -29.227 -5.495 -41.132 1.00 43.25 470 MET A O 1
ATOM 3347 N N . PHE A 1 471 ? -29.258 -3.932 -42.733 1.00 43.56 471 PHE A N 1
ATOM 3348 C CA . PHE A 1 471 ? -30.714 -3.695 -42.694 1.00 43.56 471 PHE A CA 1
ATOM 3349 C C . PHE A 1 471 ? -31.504 -4.407 -43.811 1.00 43.56 471 PHE A C 1
ATOM 3351 O O . PHE A 1 471 ? -32.729 -4.336 -43.840 1.00 43.56 471 PHE A O 1
ATOM 3358 N N . GLY A 1 472 ? -30.831 -5.126 -44.717 1.00 42.69 472 GLY A N 1
ATOM 3359 C CA . GLY A 1 472 ? -31.462 -5.781 -45.871 1.00 42.69 472 GLY A CA 1
ATOM 3360 C C . GLY A 1 472 ? -32.028 -7.187 -45.629 1.00 42.69 472 GLY A C 1
ATOM 3361 O O . GLY A 1 472 ? -32.643 -7.740 -46.534 1.00 42.69 472 GLY A O 1
ATOM 3362 N N . SER A 1 473 ? -31.841 -7.790 -44.450 1.00 46.62 473 SER A N 1
ATOM 3363 C CA . SER A 1 473 ? -32.167 -9.210 -44.212 1.00 46.62 473 SER A CA 1
ATOM 3364 C C . SER A 1 473 ? -33.367 -9.466 -43.290 1.00 46.62 473 SER A C 1
ATOM 3366 O O . SER A 1 473 ? -33.536 -10.592 -42.832 1.00 46.62 473 SER A O 1
ATOM 3368 N N . LEU A 1 474 ? -34.208 -8.461 -43.011 1.00 44.50 474 LEU A N 1
ATOM 3369 C CA . LEU A 1 474 ? -35.341 -8.598 -42.075 1.00 44.50 474 LEU A CA 1
ATOM 3370 C C . LEU A 1 474 ? -36.741 -8.508 -42.710 1.00 44.50 474 LEU A C 1
ATOM 3372 O O . LEU A 1 474 ? -37.734 -8.679 -42.010 1.00 44.50 474 LEU A O 1
ATOM 3376 N N . PHE A 1 475 ? -36.843 -8.342 -44.033 1.00 51.22 475 PHE A N 1
ATOM 3377 C CA . PHE A 1 475 ? -38.117 -8.411 -44.763 1.00 51.22 475 PHE A CA 1
ATOM 3378 C C . PHE A 1 475 ? -37.967 -9.236 -46.045 1.00 51.22 475 PHE A C 1
ATOM 3380 O O . PHE A 1 475 ? -37.785 -8.702 -47.134 1.00 51.22 475 PHE A O 1
ATOM 3387 N N . GLY A 1 476 ? -38.037 -10.559 -45.914 1.00 39.31 476 GLY A N 1
ATOM 3388 C CA . GLY A 1 476 ? -37.981 -11.479 -47.049 1.00 39.31 476 GLY A CA 1
ATOM 3389 C C . GLY A 1 476 ? -38.715 -12.781 -46.762 1.00 39.31 476 GLY A C 1
ATOM 3390 O O . GLY A 1 476 ? -38.091 -13.830 -46.652 1.00 39.31 476 GLY A O 1
ATOM 3391 N N . GLY A 1 477 ? -40.038 -12.710 -46.599 1.00 48.56 477 GLY A N 1
ATOM 3392 C CA . GLY A 1 477 ? -40.909 -13.870 -46.428 1.00 48.56 477 GLY A CA 1
ATOM 3393 C C . GLY A 1 477 ? -42.075 -13.869 -47.418 1.00 48.56 477 GLY A C 1
ATOM 3394 O O . GLY A 1 477 ? -42.845 -12.915 -47.453 1.00 48.56 477 GLY A O 1
ATOM 3395 N N . ARG A 1 478 ? -42.216 -15.000 -48.127 1.00 45.94 478 ARG A N 1
ATOM 3396 C CA . ARG A 1 478 ? -43.385 -15.506 -48.880 1.00 45.94 478 ARG A CA 1
ATOM 3397 C C . ARG A 1 478 ? -43.873 -14.707 -50.098 1.00 45.94 478 ARG A C 1
ATOM 3399 O O . ARG A 1 478 ? -44.655 -13.771 -49.967 1.00 45.94 478 ARG A O 1
ATOM 3406 N N . ARG A 1 479 ? -43.616 -15.272 -51.280 1.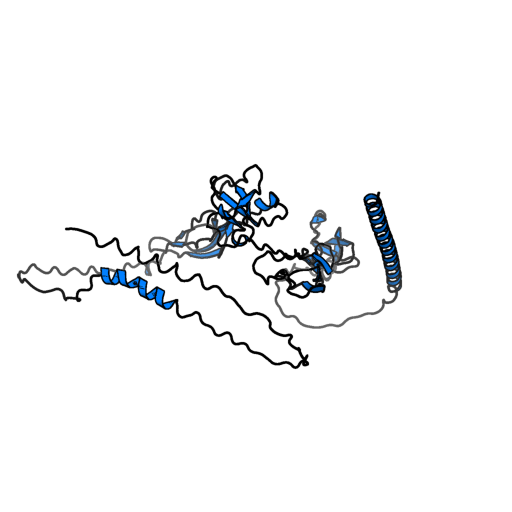00 42.88 479 ARG A N 1
ATOM 3407 C CA . ARG A 1 479 ? -44.652 -15.900 -52.118 1.00 42.88 479 ARG A CA 1
ATOM 3408 C C . ARG A 1 479 ? -44.048 -17.012 -52.957 1.00 42.88 479 ARG A C 1
ATOM 3410 O O . ARG A 1 479 ? -42.910 -16.809 -53.425 1.00 42.88 479 ARG A O 1
#

pLDDT: mean 71.83, std 21.42, range [31.03, 98.38]

Secondary structure (DSSP, 8-state):
-HHHHHHHHHHHHHHHHHHHHHHHHHHHHHHHHHHHHHHTTSSSS---------------------------TT-EEEEEEEEEESSTTTS-EEEEEEEEEEETTTPPPTT-EE-STT-EEEEEE-SSPPPPPGGGSPP-TT-EEEPPP--B---SSSTT-PPBPPS--TTEEEEEEES-TT-SSEEEEEEEEE-STTEEETTS-SEEEEEEEE---S------EEEEEEEESSTTTS-EEPSSSPSEEEEGGGSTTT--S-GGGGTT-EE--TTSEEEEEEE-SSSPPPPHHHHH--PPEEEEPPPPEEEPP-SSS--EEE----TTEEEEEESSSSSSEEEEEEEEEPTTEEEES--EEEEEEPP---TTT------------------------PPP---S--HHHHHHSGGGTTSSSSSS---------------PPP---PPPP---------SSSSSSSSSTTSSTTS-----

Sequence (479 aa):
AKAAEAADAAKAAEAADAAKAAEAADAAKAAEAADAAKAAEAADATKAAGAPAEGADDPAGAQKVTIAVVDNAEDKVKLFVCKYVGTPGVNDSAHQVISVSFNAADAPTVGSFFDDAQSSYALAIDEGQDEPSLDLCPPRSGTIVIDIPVLTLPTCEAPGSGLQLPADTAQIAYAFVTGEAGMTEGNYVITATIIVEGTVFSDQSTVHRYTGTLEATTDCTPPKKVFVCKFVGKPGVDEVLKGGENPISVSVNSIDPKFDGDPATLIGKDFADEQEFSRVIAVDAGGPTPSIADCLKVAPKTVVAEPPMVDPATCESNGRLILPTTDNVTYVSTPAGTGPGKYTVTATAGSGFTLSGNSVFRITVAKQLPASECVEPIVESIVEPQILPAVLAGEGASLPNTGGISLWLLLLAGPLTAAGLLVVMRNRPVAHAFTGGYGPRYSLTSPPLANAVEMAQTGFRKAVGRVAAMFGSLFGGRR

Foldseek 3Di:
DVVVVVVVVVVVVVVVVVVVVVVVVVVVVVVVVVVVVVVVVPPPDDDDDDDDDDDDDDDDDDDDPDDDDDPDQPDKWWFFKFFWADDPLQDTDGDDTDIDTDRPVGDDDAQDWDDDPGIMHGPGTCPPDDRDDSVSDDDNPLEAAAEDDDFDCDQLDDQQDFTDDDPPDPQKDKDWPDDDGRDQWFKTKIKIAGPDPRYAYPVSHRIDIDIDTRHNPPDNPAQQKFFKFDWADDPPPDTDTDPDPPRDIDGQCQFPVRDPRHCVVQALDWGQDPRGTMHTHGGPPVDDHDDPVSVVPNPQAEDEADAWDKAAAEQVFWIWTGHDDDPQKDWDWVVDGTGFDWIKIAIDGHPSYDYDDDRIDIDGTGGHDPVVVHPDPPPVVPVPPPPPDDDDDDDDDDDPPPDDDPPVNVVVVPPPVVVVVVPPPPDDDDDDDDDDDDDDDDDDDDDDDDDDDDDDPDDDPPPPVPVVVPPPPPDDDDD

Nearest PDB structures (foldseek):
  6d4f-assembly1_A  TM=4.248E-01  e=2.747E+00  Homo sapiens
  6d3f-assembly2_B  TM=4.260E-01  e=4.276E+00  Homo sapiens
  9g6k-assembly1_Ll  TM=1.893E-01  e=2.202E+00  Toxoplasma gondii
  3sr9-assembly1_A  TM=3.950E-01  e=7.036E+00  Mus musculus

Solvent-accessible surface area (backbone atoms only — not comparable to full-atom values): 31144 Å² total; per-residue (Å²): 110,75,73,57,57,54,52,56,54,51,54,56,52,56,54,53,55,55,52,55,55,53,57,54,52,56,55,52,57,57,53,56,60,56,56,60,63,62,64,69,74,71,77,88,79,86,87,82,88,84,90,88,84,86,86,86,88,85,85,88,90,74,95,70,87,76,74,84,78,73,98,54,102,76,55,62,42,36,29,32,30,32,35,32,46,64,55,85,75,77,61,48,40,79,72,46,59,45,82,45,78,29,51,60,91,73,48,75,57,71,77,36,74,48,88,58,101,56,43,34,32,30,67,40,77,51,85,80,69,81,83,69,63,67,86,75,49,74,74,74,85,53,52,49,67,40,72,75,78,78,74,49,72,54,64,78,68,61,96,83,54,32,73,48,72,74,91,83,43,95,50,46,48,76,46,70,78,39,61,63,93,65,50,72,56,47,66,37,32,39,39,41,30,54,74,45,89,55,43,28,33,68,84,71,37,54,64,48,78,48,74,53,70,44,72,70,73,89,73,66,66,75,58,61,30,26,27,29,31,49,34,37,62,52,87,94,77,55,63,37,75,45,86,73,75,50,51,35,81,42,50,44,87,79,42,53,79,73,69,87,82,56,60,72,80,42,48,75,38,70,28,64,53,104,57,63,40,31,33,29,70,41,67,42,77,83,67,84,82,69,54,58,68,58,60,69,64,62,79,52,51,74,44,71,63,72,77,67,48,68,49,75,42,36,71,89,38,52,4,32,53,43,79,65,89,48,90,64,44,51,74,48,49,46,63,79,78,36,59,54,45,72,34,42,37,38,52,40,52,35,92,70,39,35,72,43,84,67,48,69,44,82,47,76,29,45,59,45,46,54,75,86,78,52,64,69,76,81,72,69,72,72,71,72,76,83,74,73,94,71,89,78,90,80,86,87,83,81,77,83,80,76,77,86,70,54,72,67,63,64,69,69,58,64,73,69,67,65,67,66,67,71,76,76,81,85,79,80,84,86,80,84,83,83,82,87,75,93,78,86,90,77,88,79,84,79,80,85,92,78,87,83,88,86,80,84,92,80,80,81,79,75,72,70,68,67,69,72,69,74,74,71,81,82,80,85,79,90,133

Mean predicted aligned error: 21.58 Å

Radius of gyration: 39.86 Å; Cα contacts (8 Å, |Δi|>4): 592; chains: 1; bounding box: 132×67×99 Å